Protein AF-A0A034VJ05-F1 (afdb_monomer)

Foldseek 3Di:
DWDWDDDPPDIDTDDDDDDDPPPDDCVVVDDDDDDPDDPDDDPVVVVVVVVCCVVPPVVCVLVVLQVFADDDEAEDEADAEEPQDDDDPVNVVVVVVVVVVQVVCSVVRHRYHYDHHHDDDDDSNVVVVVPDDDAPVFDVVDDNSGDDAQLFFDPSSVVSCVVVVNDNDFQADPVQAGDPPDPPQRHRHHCVPCVVVSVCVVCVVVDPDDDDDDDDFDADPPVRHGDTGGDDDFDKDQLLVLLVLLLVQLVQAAEPPPVCRVVLSVLLNCLSPPDRIDGFKDLDQPAAFDFWKAQPVPRDIDDDPVSVVLLVVVCVVVVHRCCLVPPQLPRSDDPVSCVVVVHDSVRMDGDSIHTDVLLVLLCVLPVVVPDLAAAAEDEDESVCSNGNQNSVSSVCCVPPVHHNYRYYYYDYADAAPVRHGDDVVVVRDDDPVVVCVVPNPVVSD

InterPro domains:
  IPR001412 Aminoacyl-tRNA synthetase, class I, conserved site [PS00178] (81-92)
  IPR002300 Aminoacyl-tRNA synthetase, class Ia [PF00133] (62-136)
  IPR002300 Aminoacyl-tRNA synthetase, class Ia [PF00133] (222-445)
  IPR014729 Rossmann-like alpha/beta/alpha sandwich fold [G3DSA:3.40.50.620] (42-149)
  IPR014729 Rossmann-like alpha/beta/alpha sandwich fold [G3DSA:3.40.50.620] (185-445)
  IPR050081 Isoleucine--tRNA ligase [PTHR42765] (133-445)

Radius of gyration: 41.48 Å; Cα contacts (8 Å, |Δi|>4): 485; chains: 1; bounding box: 76×152×69 Å

Organism: Bactrocera dorsalis (NCBI:txid27457)

pLDDT: mean 84.16, std 11.8, range [46.12, 97.25]

Structure (mmCIF, N/CA/C/O backbone):
data_AF-A0A034VJ05-F1
#
_entry.id   AF-A0A034VJ05-F1
#
loop_
_atom_site.group_PDB
_atom_site.id
_atom_site.type_symbol
_atom_site.label_atom_id
_atom_site.label_alt_id
_atom_site.label_comp_id
_atom_site.label_asym_id
_atom_site.label_entity_id
_atom_site.label_seq_id
_atom_site.pdbx_PDB_ins_code
_atom_site.Cartn_x
_atom_site.Cartn_y
_atom_site.Cartn_z
_atom_site.occupancy
_atom_site.B_iso_or_equiv
_atom_site.auth_seq_id
_atom_site.auth_comp_id
_atom_site.auth_asym_id
_atom_site.auth_atom_id
_atom_site.pdbx_PDB_model_num
ATOM 1 N N . MET A 1 1 ? -30.819 -97.601 -40.631 1.00 47.97 1 MET A N 1
ATOM 2 C CA . MET A 1 1 ? -30.811 -98.992 -41.124 1.00 47.97 1 MET A CA 1
ATOM 3 C C . MET A 1 1 ? -29.356 -99.403 -41.290 1.00 47.97 1 MET A C 1
ATOM 5 O O . MET A 1 1 ? -28.668 -98.783 -42.090 1.00 47.97 1 MET A O 1
ATOM 9 N N . LEU A 1 2 ? -28.873 -100.329 -40.457 1.00 51.78 2 LEU A N 1
ATOM 10 C CA . LEU A 1 2 ? -27.489 -100.817 -40.443 1.00 51.78 2 LEU A CA 1
ATOM 11 C C . LEU A 1 2 ? -27.396 -102.063 -41.328 1.00 51.78 2 LEU A C 1
ATOM 13 O O . LEU A 1 2 ? -28.124 -103.024 -41.093 1.00 51.78 2 LEU A O 1
ATOM 17 N N . LYS A 1 3 ? -26.526 -102.053 -42.343 1.00 53.31 3 LYS A N 1
ATOM 18 C CA . LYS A 1 3 ? -26.190 -103.274 -43.092 1.00 53.31 3 LYS A CA 1
ATOM 19 C C . LYS A 1 3 ? -25.112 -104.040 -42.334 1.00 53.31 3 LYS A C 1
ATOM 21 O O . LYS A 1 3 ? -24.099 -103.459 -41.959 1.00 53.31 3 LYS A O 1
ATOM 26 N N . VAL A 1 4 ? -25.370 -105.324 -42.124 1.00 53.97 4 VAL A N 1
ATOM 27 C CA . VAL A 1 4 ? -24.539 -106.293 -41.409 1.00 53.97 4 VAL A CA 1
ATOM 28 C C . VAL A 1 4 ? -24.005 -107.278 -42.436 1.00 53.97 4 VAL A C 1
ATOM 30 O O . VAL A 1 4 ? -24.796 -107.957 -43.084 1.00 53.97 4 VAL A O 1
ATOM 33 N N . ILE A 1 5 ? -22.686 -107.368 -42.584 1.00 59.12 5 ILE A N 1
ATOM 34 C CA . ILE A 1 5 ? -22.054 -108.465 -43.328 1.00 59.12 5 ILE A CA 1
ATOM 35 C C . ILE A 1 5 ? -21.324 -109.336 -42.313 1.00 59.12 5 ILE A C 1
ATOM 37 O O . ILE A 1 5 ? -20.492 -108.825 -41.561 1.00 59.12 5 ILE A O 1
ATOM 41 N N . VAL A 1 6 ? -21.681 -110.621 -42.283 1.00 56.09 6 VAL A N 1
ATOM 42 C CA . VAL A 1 6 ? -21.161 -111.637 -41.361 1.00 56.09 6 VAL A CA 1
ATOM 43 C C . VAL A 1 6 ? -20.381 -112.665 -42.163 1.00 56.09 6 VAL A C 1
ATOM 45 O O . VAL A 1 6 ? -20.951 -113.305 -43.037 1.00 56.09 6 VAL A O 1
ATOM 48 N N . ASN A 1 7 ? -19.109 -112.855 -41.830 1.00 51.44 7 ASN A N 1
ATOM 49 C CA . ASN A 1 7 ? -18.390 -114.105 -42.082 1.00 51.44 7 ASN A CA 1
ATOM 50 C C . ASN A 1 7 ? -17.787 -114.558 -40.747 1.00 51.44 7 ASN A C 1
ATOM 52 O O . ASN A 1 7 ? -17.506 -113.691 -39.920 1.00 51.44 7 ASN A O 1
ATOM 56 N N . ASN A 1 8 ? -17.616 -115.878 -40.561 1.00 57.62 8 ASN A N 1
ATOM 57 C CA . ASN A 1 8 ? -17.445 -116.663 -39.311 1.00 57.62 8 ASN A CA 1
ATOM 58 C C . ASN A 1 8 ? -16.490 -116.156 -38.201 1.00 57.62 8 ASN A C 1
ATOM 60 O O . ASN A 1 8 ? -16.304 -116.847 -37.205 1.00 57.62 8 ASN A O 1
ATOM 64 N N . THR A 1 9 ? -15.894 -114.976 -38.321 1.00 56.75 9 THR A N 1
ATOM 65 C CA . THR A 1 9 ? -15.058 -114.356 -37.293 1.00 56.75 9 THR A CA 1
ATOM 66 C C . THR A 1 9 ? -15.541 -112.966 -36.863 1.00 56.75 9 THR A C 1
ATOM 68 O O . THR A 1 9 ? -15.375 -112.665 -35.691 1.00 56.75 9 THR A O 1
ATOM 71 N N . TYR A 1 10 ? -16.189 -112.141 -37.708 1.00 49.69 10 TYR A N 1
ATOM 72 C CA . TYR A 1 10 ? -16.740 -110.832 -37.292 1.00 49.69 10 TYR A CA 1
ATOM 73 C C . TYR A 1 10 ? -17.861 -110.307 -38.203 1.00 49.69 10 TYR A C 1
ATOM 75 O O . TYR A 1 10 ? -17.919 -110.588 -39.401 1.00 49.69 10 TYR A O 1
ATOM 83 N N . VAL A 1 11 ? -18.701 -109.449 -37.618 1.00 57.75 11 VAL A N 1
ATOM 84 C CA . VAL A 1 11 ? -19.736 -108.655 -38.288 1.00 57.75 11 VAL A CA 1
ATOM 85 C C . VAL A 1 11 ? -19.340 -107.178 -38.310 1.00 57.75 11 VAL A C 1
ATOM 87 O O . VAL A 1 11 ? -19.032 -106.632 -37.252 1.00 57.75 11 VAL A O 1
ATOM 90 N N . ARG A 1 12 ? -19.396 -106.492 -39.464 1.00 60.03 12 ARG A N 1
ATOM 91 C CA . ARG A 1 12 ? -19.267 -105.015 -39.529 1.00 60.03 12 ARG A CA 1
ATOM 92 C C . ARG A 1 12 ? -20.561 -104.338 -39.974 1.00 60.03 12 ARG A C 1
ATOM 94 O O . ARG A 1 12 ? -21.287 -104.845 -40.825 1.00 60.03 12 ARG A O 1
ATOM 101 N N . GLN A 1 13 ? -20.808 -103.177 -39.374 1.00 58.81 13 GLN A N 1
ATOM 102 C CA . GLN A 1 13 ? -22.041 -102.403 -39.425 1.00 58.81 13 GLN A CA 1
ATOM 103 C C . GLN A 1 13 ? -21.722 -100.922 -39.718 1.00 58.81 13 GLN A C 1
ATOM 105 O O . GLN A 1 13 ? -20.845 -100.360 -39.070 1.00 58.81 13 GLN A O 1
ATOM 110 N N . PHE A 1 14 ? -22.428 -100.277 -40.659 1.00 60.56 14 PHE A N 1
ATOM 111 C CA . PHE A 1 14 ? -22.241 -98.850 -41.000 1.00 60.56 14 PHE A CA 1
ATOM 112 C C . PHE A 1 14 ? -23.561 -98.053 -40.981 1.00 60.56 14 PHE A C 1
ATOM 114 O O . PHE A 1 14 ? -24.631 -98.605 -41.247 1.00 60.56 14 PHE A O 1
ATOM 121 N N . SER A 1 15 ? -23.475 -96.745 -40.686 1.00 56.59 15 SER A N 1
ATOM 122 C CA . SER A 1 15 ? -24.598 -95.788 -40.625 1.00 56.59 15 SER A CA 1
ATOM 123 C C . SER A 1 15 ? -24.493 -94.721 -41.725 1.00 56.59 15 SER A C 1
ATOM 125 O O . SER A 1 15 ? -23.406 -94.227 -41.999 1.00 56.59 15 SER A O 1
ATOM 127 N N . ILE A 1 16 ? -25.628 -94.345 -42.326 1.00 60.22 16 ILE A N 1
ATOM 128 C CA . ILE A 1 16 ? -25.742 -93.403 -43.463 1.00 60.22 16 ILE A CA 1
ATOM 129 C C . ILE A 1 16 ? -26.239 -92.004 -43.041 1.00 60.22 16 ILE A C 1
ATOM 131 O O . ILE A 1 16 ? -26.632 -91.201 -43.882 1.00 60.22 16 ILE A O 1
ATOM 135 N N . LYS A 1 17 ? -26.283 -91.701 -41.735 1.00 60.19 17 LYS A N 1
ATOM 136 C CA . LYS A 1 17 ? -26.729 -90.391 -41.225 1.00 60.19 17 LYS A CA 1
ATOM 137 C C . LYS A 1 17 ? -25.546 -89.440 -41.002 1.00 60.19 17 LYS A C 1
ATOM 139 O O . LYS A 1 17 ? -24.528 -89.846 -40.449 1.00 60.19 17 LYS A O 1
ATOM 144 N N . GLN A 1 18 ? -25.715 -88.177 -41.405 1.00 58.56 18 GLN A N 1
ATOM 145 C CA . GLN A 1 18 ? -24.737 -87.092 -41.256 1.00 58.56 18 GLN A CA 1
ATOM 146 C C . GLN A 1 18 ? -24.452 -86.832 -39.767 1.00 58.56 18 GLN A C 1
ATOM 148 O O . GLN A 1 18 ? -25.379 -86.619 -38.984 1.00 58.56 18 GLN A O 1
ATOM 153 N N . ALA A 1 19 ? -23.177 -86.888 -39.374 1.00 60.16 19 ALA A N 1
ATOM 154 C CA . ALA A 1 19 ? -22.770 -86.708 -37.986 1.00 60.16 19 ALA A CA 1
ATOM 155 C C . ALA A 1 19 ? -23.006 -85.254 -37.555 1.00 60.16 19 ALA A C 1
ATOM 157 O O . ALA A 1 19 ? -22.426 -84.321 -38.112 1.00 60.16 19 ALA A O 1
ATOM 158 N N . THR A 1 20 ? -23.861 -85.066 -36.553 1.00 56.94 20 THR A N 1
ATOM 159 C CA . THR A 1 20 ? -23.994 -83.808 -35.813 1.00 56.94 20 THR A CA 1
ATOM 160 C C . THR A 1 20 ? -22.606 -83.350 -35.379 1.00 56.94 20 THR A C 1
ATOM 162 O O . THR A 1 20 ? -21.910 -84.135 -34.730 1.00 56.94 20 THR A O 1
ATOM 165 N N . LYS A 1 21 ? -22.194 -82.122 -35.756 1.00 57.34 21 LYS A N 1
ATOM 166 C CA . LYS A 1 21 ? -20.891 -81.554 -35.367 1.00 57.34 21 LYS A CA 1
ATOM 167 C C . LYS A 1 21 ? -20.716 -81.791 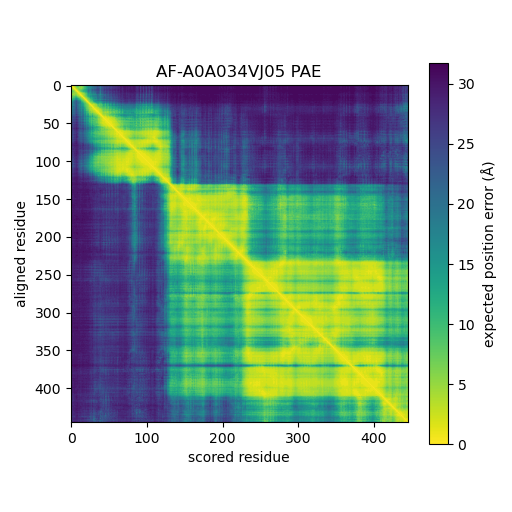-33.869 1.00 57.34 21 LYS A C 1
ATOM 169 O O . LYS A 1 21 ? -21.520 -81.257 -33.101 1.00 57.34 21 LYS A O 1
ATOM 174 N N . PRO A 1 22 ? -19.740 -82.618 -33.457 1.00 59.09 22 PRO A N 1
ATOM 175 C CA . PRO A 1 22 ? -19.535 -82.859 -32.047 1.00 59.09 22 PRO A CA 1
ATOM 176 C C . PRO A 1 22 ? -19.274 -81.499 -31.396 1.00 59.09 22 PRO A C 1
ATOM 178 O O . PRO A 1 22 ? -18.629 -80.645 -32.011 1.00 59.09 22 PRO A O 1
ATOM 181 N N . PRO A 1 23 ? -19.770 -81.262 -30.177 1.00 59.28 23 PRO A N 1
ATOM 182 C CA . PRO A 1 23 ? -19.627 -79.968 -29.510 1.00 59.28 23 PRO A CA 1
ATOM 183 C C . PRO A 1 23 ? -18.158 -79.561 -29.274 1.00 59.28 23 PRO A C 1
ATOM 185 O O . PRO A 1 23 ? -17.884 -78.447 -28.841 1.00 59.28 23 PRO A O 1
ATOM 188 N N . ILE A 1 24 ? -17.206 -80.453 -29.554 1.00 63.88 24 ILE A N 1
ATOM 189 C CA . ILE A 1 24 ? -15.826 -80.395 -29.096 1.00 63.88 24 ILE A CA 1
ATOM 190 C C . ILE A 1 24 ? -14.932 -79.827 -30.206 1.00 63.88 24 ILE A C 1
ATOM 192 O O . ILE A 1 24 ? -14.760 -80.437 -31.263 1.00 63.88 24 ILE A O 1
ATOM 196 N N . LYS A 1 25 ? -14.360 -78.642 -29.963 1.00 63.81 25 LYS A N 1
ATOM 197 C CA . LYS A 1 25 ? -13.399 -77.980 -30.855 1.00 63.81 25 LYS A CA 1
ATOM 198 C C . LYS A 1 25 ? -11.989 -78.540 -30.610 1.00 63.81 25 LYS A C 1
ATOM 200 O O . LYS A 1 25 ? -11.454 -78.424 -29.516 1.00 63.81 25 LYS A O 1
ATOM 205 N N . TYR A 1 26 ? -11.342 -79.084 -31.644 1.00 70.38 26 TYR A N 1
ATOM 206 C CA . TYR A 1 26 ? -9.967 -79.621 -31.563 1.00 70.38 26 TYR A CA 1
ATOM 207 C C . TYR A 1 26 ? -8.881 -78.557 -31.310 1.00 70.38 26 TYR A C 1
ATOM 209 O O . TYR A 1 26 ? -7.736 -78.897 -31.035 1.00 70.38 26 TYR A O 1
ATOM 217 N N . THR A 1 27 ? -9.217 -77.263 -31.352 1.00 66.81 27 THR A N 1
ATOM 218 C CA . THR A 1 27 ? -8.332 -76.190 -30.860 1.00 66.81 27 THR A CA 1
ATOM 219 C C . THR A 1 27 ? -7.912 -76.416 -29.411 1.00 66.81 27 THR A C 1
ATOM 221 O O . THR A 1 27 ? -6.809 -76.038 -29.029 1.00 66.81 27 THR A O 1
ATOM 224 N N . ASP A 1 28 ? -8.763 -77.086 -28.632 1.00 65.50 28 ASP A N 1
ATOM 225 C CA . ASP A 1 28 ? -8.543 -77.341 -27.211 1.00 65.50 28 ASP A CA 1
ATOM 226 C C . ASP A 1 28 ? -7.619 -78.548 -26.970 1.00 65.50 28 ASP A C 1
ATOM 228 O O . ASP A 1 28 ? -7.135 -78.736 -25.856 1.00 65.50 28 ASP A O 1
ATOM 232 N N . THR A 1 29 ? -7.323 -79.343 -28.009 1.00 73.75 29 THR A N 1
ATOM 233 C CA . THR A 1 29 ? -6.378 -80.471 -27.933 1.00 73.75 29 THR A CA 1
ATOM 234 C C . THR A 1 29 ? -4.950 -80.080 -28.325 1.00 73.75 29 THR A C 1
ATOM 236 O O . THR A 1 29 ? -4.055 -80.921 -28.275 1.00 73.75 29 THR A O 1
ATOM 239 N N . ILE A 1 30 ? -4.718 -78.825 -28.733 1.00 72.50 30 ILE A N 1
ATOM 240 C CA . ILE A 1 30 ? -3.404 -78.314 -29.147 1.00 72.50 30 ILE A CA 1
ATOM 241 C C . ILE A 1 30 ? -2.823 -77.458 -28.016 1.00 72.50 30 ILE A C 1
ATOM 243 O O . ILE A 1 30 ? -3.415 -76.460 -27.602 1.00 72.50 30 ILE A O 1
ATOM 247 N N . ASN A 1 31 ? -1.640 -77.826 -27.518 1.00 74.94 31 ASN A N 1
ATOM 248 C CA . ASN A 1 31 ? -0.995 -77.125 -26.407 1.00 74.94 31 ASN A CA 1
ATOM 249 C C . ASN A 1 31 ? -0.220 -75.885 -26.890 1.00 74.94 31 ASN A C 1
ATOM 251 O O . ASN A 1 31 ? 1.001 -75.909 -27.036 1.00 74.94 31 ASN A O 1
ATOM 255 N N . LEU A 1 32 ? -0.946 -74.808 -27.195 1.00 78.19 32 LEU A N 1
ATOM 256 C CA . LEU A 1 32 ? -0.351 -73.531 -27.598 1.00 78.19 32 LEU A CA 1
ATOM 257 C C . LEU A 1 32 ? 0.337 -72.837 -26.407 1.00 78.19 32 LEU A C 1
ATOM 259 O O . LEU A 1 32 ? -0.197 -72.894 -25.296 1.00 78.19 32 LEU A O 1
ATOM 263 N N . PRO A 1 33 ? 1.462 -72.120 -26.613 1.00 77.31 33 PRO A N 1
ATOM 264 C CA . PRO A 1 33 ? 2.069 -71.309 -25.565 1.00 77.31 33 PRO A CA 1
ATOM 265 C C . PRO A 1 33 ? 1.073 -70.264 -25.053 1.00 77.31 33 PRO A C 1
ATOM 267 O O . PRO A 1 33 ? 0.688 -69.337 -25.766 1.00 77.31 33 PRO A O 1
ATOM 270 N N . LYS A 1 34 ? 0.638 -70.425 -23.804 1.00 76.50 34 LYS A N 1
ATOM 271 C CA . LYS A 1 34 ? -0.230 -69.473 -23.110 1.00 76.50 34 LYS A CA 1
ATOM 272 C C . LYS A 1 34 ? 0.630 -68.694 -22.133 1.00 76.50 34 LYS A C 1
ATOM 274 O O . LYS A 1 34 ? 1.135 -69.258 -21.168 1.00 76.50 34 LYS A O 1
ATOM 279 N N . THR A 1 35 ? 0.786 -67.398 -22.369 1.00 80.81 35 THR A N 1
ATOM 280 C CA . THR A 1 35 ? 1.446 -66.503 -21.420 1.00 80.81 35 THR A CA 1
ATOM 281 C C . THR A 1 35 ? 0.571 -65.295 -21.139 1.00 80.81 35 THR A C 1
ATOM 283 O O . THR A 1 35 ? -0.120 -64.790 -22.022 1.00 80.81 35 THR A O 1
ATOM 286 N N . LYS A 1 36 ? 0.601 -64.837 -19.886 1.00 76.88 36 LYS A N 1
ATOM 287 C CA . LYS A 1 36 ? 0.049 -63.535 -19.491 1.00 76.88 36 LYS A CA 1
ATOM 288 C C . LYS A 1 36 ? 1.034 -62.393 -19.786 1.00 76.88 36 LYS A C 1
ATOM 290 O O . LYS A 1 36 ? 0.704 -61.236 -19.549 1.00 76.88 36 LYS A O 1
ATOM 295 N N . PHE A 1 37 ? 2.237 -62.715 -20.273 1.00 70.81 37 PHE A N 1
ATOM 296 C CA . PHE A 1 37 ? 3.281 -61.750 -20.589 1.00 70.81 37 PHE A CA 1
ATOM 297 C C . PHE A 1 37 ? 2.895 -60.930 -21.833 1.00 70.81 37 PHE A C 1
ATOM 299 O O . PHE A 1 37 ? 2.664 -61.510 -22.897 1.00 70.81 37 PHE A O 1
ATOM 306 N N . PRO A 1 38 ? 2.790 -59.596 -21.725 1.00 67.62 38 PRO A N 1
ATOM 307 C CA . PRO A 1 38 ? 2.373 -58.758 -22.840 1.00 67.62 38 PRO A CA 1
ATOM 308 C C . PRO A 1 38 ? 3.481 -58.654 -23.897 1.00 67.62 38 PRO A C 1
ATOM 310 O O . PRO A 1 38 ? 4.642 -58.431 -23.571 1.00 67.62 38 PRO A O 1
ATOM 313 N N . ASN A 1 39 ? 3.116 -58.728 -25.182 1.00 65.38 39 ASN A N 1
ATOM 314 C CA . ASN A 1 39 ? 4.079 -58.599 -26.286 1.00 65.38 39 ASN A CA 1
ATOM 315 C C . ASN A 1 39 ? 4.701 -57.191 -26.406 1.00 65.38 39 ASN A C 1
ATOM 317 O O . ASN A 1 39 ? 5.787 -57.055 -26.964 1.00 65.38 39 ASN A O 1
ATOM 321 N N . ARG A 1 40 ? 4.025 -56.137 -25.917 1.00 53.75 40 ARG A N 1
ATOM 322 C CA . ARG A 1 40 ? 4.543 -54.760 -25.809 1.00 53.75 40 ARG A CA 1
ATOM 323 C C . ARG A 1 40 ? 3.908 -54.050 -24.615 1.00 53.75 40 ARG A C 1
ATOM 325 O O . ARG A 1 40 ? 2.714 -54.207 -24.367 1.00 53.75 40 ARG A O 1
ATOM 332 N N . LEU A 1 41 ? 4.690 -53.221 -23.933 1.00 64.25 41 LEU A N 1
ATOM 333 C CA . LEU A 1 41 ? 4.211 -52.280 -22.919 1.00 64.25 41 LEU A CA 1
ATOM 334 C C . LEU A 1 41 ? 4.318 -50.858 -23.476 1.00 64.25 41 LEU A C 1
ATOM 336 O O . LEU A 1 41 ? 5.321 -50.510 -24.096 1.00 64.25 41 LEU A O 1
ATOM 340 N N . ASN A 1 42 ? 3.278 -50.047 -23.283 1.00 66.94 42 ASN A N 1
ATOM 341 C CA . ASN A 1 42 ? 3.329 -48.623 -23.612 1.00 66.94 42 ASN A CA 1
ATOM 342 C C . ASN A 1 42 ? 4.047 -47.846 -22.488 1.00 66.94 42 ASN A C 1
ATOM 344 O O . ASN A 1 42 ? 4.136 -48.332 -21.361 1.00 66.94 42 ASN A O 1
ATOM 348 N N . ALA A 1 43 ? 4.577 -46.658 -22.798 1.00 58.38 43 ALA A N 1
ATOM 349 C CA . ALA A 1 43 ? 5.441 -45.902 -21.882 1.00 58.38 43 ALA A CA 1
ATOM 350 C C . ALA A 1 43 ? 4.784 -45.628 -20.517 1.00 58.38 43 ALA A C 1
ATOM 352 O O . ALA A 1 43 ? 5.419 -45.789 -19.481 1.00 58.38 43 ALA A O 1
ATOM 353 N N . VAL A 1 44 ? 3.488 -45.307 -20.516 1.00 66.88 44 VAL A N 1
ATOM 354 C CA . VAL A 1 44 ? 2.720 -45.013 -19.297 1.00 66.88 44 VAL A CA 1
ATOM 355 C C . VAL A 1 44 ? 2.576 -46.252 -18.408 1.00 66.88 44 VAL A C 1
ATOM 357 O O . VAL A 1 44 ? 2.911 -46.197 -17.229 1.00 66.88 44 VAL A O 1
ATOM 360 N N . LYS A 1 45 ? 2.164 -47.400 -18.967 1.00 69.38 45 LYS A N 1
ATOM 361 C CA . LYS A 1 45 ? 2.043 -48.653 -18.196 1.00 69.38 45 LYS A CA 1
ATOM 362 C C . LYS A 1 45 ? 3.394 -49.191 -17.738 1.00 69.38 45 LYS A C 1
ATOM 364 O O . LYS A 1 45 ? 3.461 -49.893 -16.735 1.00 69.38 45 LYS A O 1
ATOM 369 N N . ARG A 1 46 ? 4.469 -48.895 -18.474 1.00 63.25 46 ARG A N 1
ATOM 370 C CA . ARG A 1 46 ? 5.831 -49.246 -18.068 1.00 63.25 46 ARG A CA 1
ATOM 371 C C . ARG A 1 46 ? 6.257 -48.458 -16.831 1.00 63.25 46 ARG A C 1
ATOM 373 O O . ARG A 1 46 ? 6.727 -49.079 -15.890 1.00 63.25 46 ARG A O 1
ATOM 380 N N . LEU A 1 47 ? 6.042 -47.142 -16.815 1.00 62.69 47 LEU A N 1
ATOM 381 C CA . LEU A 1 47 ? 6.341 -46.297 -15.654 1.00 62.69 47 LEU A CA 1
ATOM 382 C C . LEU A 1 47 ? 5.523 -46.711 -14.425 1.00 62.69 47 LEU A C 1
ATOM 384 O O . LEU A 1 47 ? 6.053 -46.778 -13.322 1.00 62.69 47 LEU A O 1
ATOM 388 N N . GLU A 1 48 ? 4.248 -47.050 -14.622 1.00 74.44 48 GLU A N 1
ATOM 389 C CA . GLU A 1 48 ? 3.380 -47.552 -13.553 1.00 74.44 48 GLU A CA 1
ATOM 390 C C . GLU A 1 48 ? 3.877 -48.895 -12.989 1.00 74.44 48 GLU A C 1
ATOM 392 O O . GLU A 1 48 ? 3.953 -49.073 -11.774 1.00 74.44 48 GLU A O 1
ATOM 397 N N . LEU A 1 49 ? 4.282 -49.826 -13.860 1.00 71.19 49 LEU A N 1
ATOM 398 C CA . LEU A 1 49 ? 4.867 -51.103 -13.450 1.00 71.19 49 LEU A CA 1
ATOM 399 C C . LEU A 1 49 ? 6.208 -50.916 -12.729 1.00 71.19 49 LEU A C 1
ATOM 401 O O . LEU A 1 49 ? 6.435 -51.550 -11.704 1.00 71.19 49 LEU A O 1
ATOM 405 N N . GLU A 1 50 ? 7.090 -50.064 -13.254 1.00 66.56 50 GLU A N 1
ATOM 406 C CA . GLU A 1 50 ? 8.387 -49.758 -12.643 1.00 66.56 50 GLU A CA 1
ATOM 407 C C . GLU A 1 50 ? 8.199 -49.152 -11.251 1.00 66.56 50 GLU A C 1
ATOM 409 O O . GLU A 1 50 ? 8.837 -49.613 -10.306 1.00 66.56 50 GLU A O 1
ATOM 414 N N . ARG A 1 51 ? 7.254 -48.217 -11.090 1.00 72.88 51 ARG A N 1
ATOM 415 C CA . ARG A 1 51 ? 6.899 -47.665 -9.778 1.00 72.88 51 ARG A CA 1
ATOM 416 C C . ARG A 1 51 ? 6.419 -48.753 -8.818 1.00 72.88 51 ARG A C 1
ATOM 418 O O . ARG A 1 51 ? 6.942 -48.857 -7.714 1.00 72.88 51 ARG A O 1
ATOM 425 N N . ASN A 1 52 ? 5.503 -49.617 -9.259 1.00 77.25 52 ASN A N 1
ATOM 426 C CA . ASN A 1 52 ? 4.990 -50.711 -8.430 1.00 77.25 52 ASN A CA 1
ATOM 427 C C . ASN A 1 52 ? 6.089 -51.714 -8.027 1.00 77.25 52 ASN A C 1
ATOM 429 O O . ASN A 1 52 ? 6.074 -52.231 -6.913 1.00 77.25 52 ASN A O 1
ATOM 433 N N . LEU A 1 53 ? 7.053 -51.998 -8.911 1.00 73.44 53 LEU A N 1
ATOM 434 C CA . LEU A 1 53 ? 8.191 -52.872 -8.604 1.00 73.44 53 LEU A CA 1
ATOM 435 C C . LEU A 1 53 ? 9.157 -52.223 -7.609 1.00 73.44 53 LEU A C 1
ATOM 437 O O . LEU A 1 53 ? 9.648 -52.901 -6.707 1.00 73.44 53 LEU A O 1
ATOM 441 N N . VAL A 1 54 ? 9.415 -50.922 -7.756 1.00 68.12 54 VAL A N 1
ATOM 442 C CA . VAL A 1 54 ? 10.260 -50.156 -6.833 1.00 68.12 54 VAL A C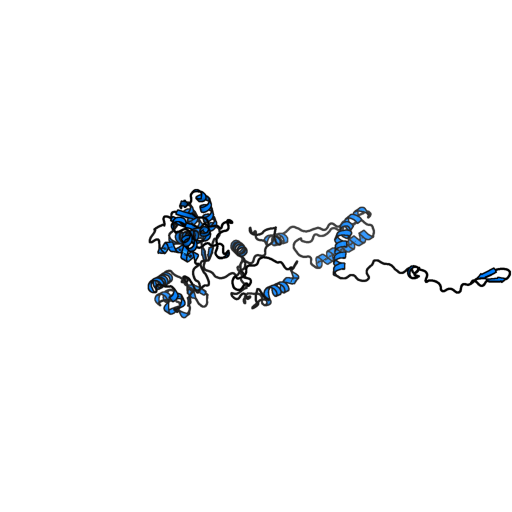A 1
ATOM 443 C C . VAL A 1 54 ? 9.633 -50.096 -5.444 1.00 68.12 54 VAL A C 1
ATOM 445 O O . VAL A 1 54 ? 10.293 -50.437 -4.465 1.00 68.12 54 VAL A O 1
ATOM 448 N N . GLU A 1 55 ? 8.358 -49.724 -5.366 1.00 75.44 55 GLU A N 1
ATOM 449 C CA . GLU A 1 55 ? 7.646 -49.529 -4.101 1.00 75.44 55 GLU A CA 1
ATOM 450 C C . GLU A 1 55 ? 7.284 -50.851 -3.413 1.00 75.44 55 GLU A C 1
ATOM 452 O O . GLU A 1 55 ? 7.295 -50.913 -2.185 1.00 75.44 55 GLU A O 1
ATOM 457 N N . GLY A 1 56 ? 6.988 -51.907 -4.178 1.00 72.50 56 GLY A N 1
ATOM 458 C CA . GLY A 1 56 ? 6.478 -53.169 -3.635 1.00 72.50 56 GLY A CA 1
ATOM 459 C C . GLY A 1 56 ? 7.482 -54.321 -3.544 1.00 72.50 56 GLY A C 1
ATOM 460 O O . GLY A 1 56 ? 7.323 -55.177 -2.685 1.00 72.50 56 GLY A O 1
ATOM 461 N N . VAL A 1 57 ? 8.487 -54.393 -4.425 1.00 72.94 57 VAL A N 1
ATOM 462 C CA . VAL A 1 57 ? 9.418 -55.543 -4.483 1.00 72.94 57 VAL A CA 1
ATOM 463 C C . VAL A 1 57 ? 10.830 -55.131 -4.083 1.00 72.94 57 VAL A C 1
ATOM 465 O O . VAL A 1 57 ? 11.470 -55.793 -3.267 1.00 72.94 57 VAL A O 1
ATOM 468 N N . PHE A 1 58 ? 11.345 -54.042 -4.656 1.00 72.00 58 PHE A N 1
ATOM 469 C CA . PHE A 1 58 ? 12.720 -53.611 -4.396 1.00 72.00 58 PHE A CA 1
ATOM 470 C C . PHE A 1 58 ? 12.894 -52.937 -3.036 1.00 72.00 58 PHE A C 1
ATOM 472 O O . PHE A 1 58 ? 13.978 -53.042 -2.462 1.00 72.00 58 PHE A O 1
ATOM 479 N N . SER A 1 59 ? 11.841 -52.313 -2.507 1.00 70.88 59 SER A N 1
ATOM 480 C CA . SER A 1 59 ? 11.807 -51.738 -1.159 1.00 70.88 59 SER A CA 1
ATOM 481 C C . SER A 1 59 ? 12.137 -52.770 -0.073 1.00 70.88 59 SER A C 1
ATOM 483 O O . SER A 1 59 ? 12.907 -52.478 0.839 1.00 70.88 59 SER A O 1
ATOM 485 N N . GLU A 1 60 ? 11.635 -54.000 -0.209 1.00 82.19 60 GLU A N 1
ATOM 486 C CA . GLU A 1 60 ? 11.847 -55.083 0.761 1.00 82.19 60 GLU A CA 1
ATOM 487 C C . GLU A 1 60 ? 13.060 -55.971 0.434 1.00 82.19 60 GLU A C 1
ATOM 489 O O . GLU A 1 60 ? 13.556 -56.695 1.300 1.00 82.19 60 GLU A O 1
ATOM 494 N N . ALA A 1 61 ? 13.588 -55.909 -0.795 1.00 83.25 61 ALA A N 1
ATOM 495 C CA . ALA A 1 61 ? 14.645 -56.806 -1.272 1.00 83.25 61 ALA A CA 1
ATOM 496 C C . ALA A 1 61 ? 15.935 -56.743 -0.432 1.00 83.25 61 ALA A C 1
ATOM 498 O O . ALA A 1 61 ? 16.596 -57.765 -0.218 1.00 83.25 61 ALA A O 1
ATOM 499 N N . TYR A 1 62 ? 16.289 -55.556 0.068 1.00 85.69 62 TYR A N 1
ATOM 500 C CA . TYR A 1 62 ? 17.478 -55.373 0.903 1.00 85.69 62 TYR A CA 1
ATOM 501 C C . TYR A 1 62 ? 17.334 -56.032 2.286 1.00 85.69 62 TYR A C 1
ATOM 503 O O . TYR A 1 62 ? 18.283 -56.637 2.789 1.00 85.69 62 TYR A O 1
ATOM 511 N N . SER A 1 63 ? 16.142 -55.978 2.883 1.00 87.25 63 SER A N 1
ATOM 512 C CA . SER A 1 63 ? 15.840 -56.672 4.141 1.00 87.25 63 SER A CA 1
ATOM 513 C C . SER A 1 63 ? 15.675 -58.177 3.927 1.00 87.25 63 SER A C 1
ATOM 515 O O . SER A 1 63 ? 16.159 -58.975 4.730 1.00 87.25 63 SER A O 1
ATOM 517 N N . TYR A 1 64 ? 15.062 -58.579 2.810 1.00 88.50 64 TYR A N 1
ATOM 518 C CA . TYR A 1 64 ? 14.883 -59.981 2.441 1.00 88.50 64 TYR A CA 1
ATOM 519 C C . TYR A 1 64 ? 16.224 -60.719 2.335 1.00 88.50 64 TYR A C 1
ATOM 521 O O . TYR A 1 64 ? 16.389 -61.772 2.957 1.00 88.50 64 TYR A O 1
ATOM 529 N N . GLN A 1 65 ? 17.210 -60.159 1.616 1.00 91.81 65 GLN A N 1
ATOM 530 C CA . GLN A 1 65 ? 18.526 -60.804 1.499 1.00 91.81 65 GLN A CA 1
ATOM 531 C C . GLN A 1 65 ? 19.228 -60.949 2.854 1.00 91.81 65 GLN A C 1
ATOM 533 O O . GLN A 1 65 ? 19.888 -61.955 3.089 1.00 91.81 65 GLN A O 1
ATOM 538 N N . GLN A 1 66 ? 19.037 -60.000 3.777 1.00 87.12 66 GLN A N 1
ATOM 539 C CA . GLN A 1 66 ? 19.663 -60.045 5.100 1.00 87.12 66 GLN A CA 1
ATOM 540 C C . GLN A 1 66 ? 19.193 -61.257 5.922 1.00 87.12 66 GLN A C 1
ATOM 542 O O . GLN A 1 66 ? 19.967 -61.805 6.709 1.00 87.12 66 GLN A O 1
ATOM 547 N N . GLN A 1 67 ? 17.942 -61.682 5.725 1.00 90.06 67 GLN A N 1
ATOM 548 C CA . GLN A 1 67 ? 17.329 -62.813 6.427 1.00 90.06 67 GLN A CA 1
ATOM 549 C C . GLN A 1 67 ? 17.607 -64.165 5.753 1.00 90.06 67 GLN A C 1
ATOM 551 O O . GLN A 1 67 ? 17.646 -65.182 6.441 1.00 90.06 67 GLN A O 1
ATOM 556 N N . HIS A 1 68 ? 17.804 -64.183 4.430 1.00 90.94 68 HIS A N 1
ATOM 557 C CA . HIS A 1 68 ? 17.839 -65.422 3.640 1.00 90.94 68 HIS A CA 1
ATOM 558 C C . HIS A 1 68 ? 19.228 -65.808 3.113 1.00 90.94 68 HIS A C 1
ATOM 560 O O . HIS A 1 68 ? 19.437 -66.972 2.775 1.00 90.94 68 HIS A O 1
ATOM 566 N N . ASN A 1 69 ? 20.181 -64.875 3.051 1.00 93.50 69 ASN A N 1
ATOM 567 C CA . ASN A 1 69 ? 21.543 -65.158 2.594 1.00 93.50 69 ASN A CA 1
ATOM 568 C C . ASN A 1 69 ? 22.466 -65.580 3.749 1.00 93.50 69 ASN A C 1
ATOM 570 O O . ASN A 1 69 ? 22.119 -65.462 4.925 1.00 93.50 69 ASN A O 1
ATOM 574 N N . HIS A 1 70 ? 23.668 -66.057 3.421 1.00 92.56 70 HIS A N 1
ATOM 575 C CA . HIS A 1 70 ? 24.629 -66.596 4.385 1.00 92.56 70 HIS A CA 1
ATOM 576 C C . HIS A 1 70 ? 25.763 -65.621 4.728 1.00 92.56 70 HIS A C 1
ATOM 578 O O . HIS A 1 70 ? 26.125 -64.738 3.945 1.00 92.56 70 HIS A O 1
ATOM 584 N N . ASP A 1 71 ? 26.328 -65.813 5.919 1.00 91.00 71 ASP A N 1
ATOM 585 C CA . ASP A 1 71 ? 27.531 -65.137 6.402 1.00 91.00 71 ASP A CA 1
ATOM 586 C C . ASP A 1 71 ? 28.819 -65.804 5.863 1.00 91.00 71 ASP A C 1
ATOM 588 O O . ASP A 1 71 ? 28.785 -66.983 5.502 1.00 91.00 71 ASP A O 1
ATOM 592 N N . PRO A 1 72 ? 29.964 -65.090 5.820 1.00 90.06 72 PRO A N 1
ATOM 593 C CA . PRO A 1 72 ? 30.165 -63.712 6.280 1.00 90.06 72 PRO A CA 1
ATOM 594 C C . PRO A 1 72 ? 29.604 -62.667 5.309 1.00 90.06 72 PRO A C 1
ATOM 596 O O . PRO A 1 72 ? 29.707 -62.812 4.088 1.00 90.06 72 PRO A O 1
ATOM 599 N N . ALA A 1 73 ? 29.046 -61.585 5.854 1.00 91.94 73 ALA A N 1
ATOM 600 C CA . ALA A 1 73 ? 28.531 -60.479 5.057 1.00 91.94 73 ALA A CA 1
ATOM 601 C C . ALA A 1 73 ? 29.641 -59.721 4.305 1.00 91.94 73 ALA A C 1
ATOM 603 O O . ALA A 1 73 ? 30.697 -59.409 4.857 1.00 91.94 73 ALA A O 1
ATOM 604 N N . PHE A 1 74 ? 29.372 -59.368 3.049 1.00 94.31 74 PHE A N 1
ATOM 605 C CA . PHE A 1 74 ? 30.170 -58.417 2.282 1.00 94.31 74 PHE A CA 1
ATOM 606 C C . PHE A 1 74 ? 29.760 -56.987 2.656 1.00 94.31 74 PHE A C 1
ATOM 608 O O . PHE A 1 74 ? 28.598 -56.612 2.499 1.00 94.31 74 PHE A O 1
ATOM 615 N N . VAL A 1 75 ? 30.701 -56.182 3.151 1.00 93.25 75 VAL A N 1
ATOM 616 C CA . VAL A 1 75 ? 30.439 -54.808 3.603 1.00 93.25 75 VAL A CA 1
ATOM 617 C C . VAL A 1 75 ? 30.997 -53.817 2.586 1.00 93.25 75 VAL A C 1
ATOM 619 O O . VAL A 1 75 ? 32.208 -53.766 2.373 1.00 93.25 75 VAL A O 1
ATOM 622 N N . LEU A 1 76 ? 30.125 -53.004 1.988 1.00 91.19 76 LEU A N 1
ATOM 623 C CA . LEU A 1 76 ? 30.518 -51.883 1.135 1.00 91.19 76 LEU A CA 1
ATOM 624 C C . LEU A 1 76 ? 30.219 -50.583 1.881 1.00 91.19 76 LEU A C 1
ATOM 626 O O . LEU A 1 76 ? 29.060 -50.203 2.042 1.00 91.19 76 LEU A O 1
ATOM 630 N N . HIS A 1 77 ? 31.271 -49.898 2.329 1.00 88.50 77 HIS A N 1
ATOM 631 C CA . HIS A 1 77 ? 31.130 -48.603 2.986 1.00 88.50 77 HIS A CA 1
ATOM 632 C C . HIS A 1 77 ? 30.951 -47.488 1.949 1.00 88.50 77 HIS A C 1
ATOM 634 O O . HIS A 1 77 ? 31.765 -47.324 1.036 1.00 88.50 77 HIS A O 1
ATOM 640 N N . ASP A 1 78 ? 29.855 -46.744 2.060 1.00 88.62 78 ASP A N 1
ATOM 641 C CA . ASP A 1 78 ? 29.511 -45.684 1.124 1.00 88.62 78 ASP A CA 1
ATOM 642 C C . ASP A 1 78 ? 30.171 -44.363 1.530 1.00 88.62 78 ASP A C 1
ATOM 644 O O . ASP A 1 78 ? 29.915 -43.846 2.611 1.00 88.62 78 ASP A O 1
ATOM 648 N N . GLY A 1 79 ? 30.987 -43.790 0.642 1.00 83.00 79 GLY A N 1
ATOM 649 C CA . GLY A 1 79 ? 31.402 -42.393 0.777 1.00 83.00 79 GLY A CA 1
ATOM 650 C C . GLY A 1 79 ? 30.175 -41.473 0.680 1.00 83.00 79 GLY A C 1
ATOM 651 O O . GLY A 1 79 ? 29.508 -41.523 -0.361 1.00 83.00 79 GLY A O 1
ATOM 652 N N . PRO A 1 80 ? 29.862 -40.679 1.720 1.00 83.50 80 PRO A N 1
ATOM 653 C CA . PRO A 1 80 ? 28.652 -39.867 1.756 1.00 83.50 80 PRO A CA 1
ATOM 654 C C . PRO A 1 80 ? 28.759 -38.685 0.774 1.00 83.50 80 PRO A C 1
ATOM 656 O O . PRO A 1 80 ? 29.712 -37.913 0.867 1.00 83.50 80 PRO A O 1
ATOM 659 N N . PRO A 1 81 ? 27.828 -38.513 -0.184 1.00 79.81 81 PRO A N 1
ATOM 660 C CA . PRO A 1 81 ? 27.759 -37.297 -0.988 1.00 79.81 81 PRO A CA 1
ATOM 661 C C . PRO A 1 81 ? 27.291 -36.100 -0.148 1.00 79.81 81 PRO A C 1
ATOM 663 O O . PRO A 1 81 ? 26.539 -36.264 0.816 1.00 79.81 81 PRO A O 1
ATOM 666 N N . TYR A 1 82 ? 27.686 -34.891 -0.556 1.00 74.88 82 TYR A N 1
ATOM 667 C CA . TYR A 1 82 ? 27.170 -33.652 0.028 1.00 74.88 82 TYR A CA 1
ATOM 668 C C . TYR A 1 82 ? 25.663 -33.512 -0.209 1.00 74.88 82 TYR A C 1
ATOM 670 O O . TYR A 1 82 ? 25.177 -33.665 -1.331 1.00 74.88 82 TYR A O 1
ATOM 678 N N . ALA A 1 83 ? 24.926 -33.152 0.841 1.00 76.56 83 ALA A N 1
ATOM 679 C CA . ALA A 1 83 ? 23.481 -32.930 0.798 1.00 76.56 83 ALA A CA 1
ATOM 680 C C . ALA A 1 83 ? 23.113 -31.510 0.312 1.00 76.56 83 ALA A C 1
ATOM 682 O O . ALA A 1 83 ? 22.290 -30.830 0.922 1.00 76.56 83 ALA A O 1
ATOM 683 N N . ASN A 1 84 ? 23.753 -31.013 -0.753 1.00 69.44 84 ASN A N 1
ATOM 684 C CA . ASN A 1 84 ? 23.660 -29.602 -1.149 1.00 69.44 84 ASN A CA 1
ATOM 685 C C . ASN A 1 84 ? 23.320 -29.351 -2.630 1.00 69.44 84 ASN A C 1
ATOM 687 O O . ASN A 1 84 ? 23.424 -28.207 -3.071 1.00 69.44 84 ASN A O 1
ATOM 691 N N . GLY A 1 85 ? 22.876 -30.333 -3.415 1.00 67.44 85 GLY A N 1
ATOM 692 C CA . GLY A 1 85 ? 22.551 -30.117 -4.832 1.00 67.44 85 GLY A CA 1
ATOM 693 C C . GLY A 1 85 ? 21.988 -31.340 -5.545 1.00 67.44 85 GLY A C 1
ATOM 694 O O . GLY A 1 85 ? 21.917 -32.424 -4.968 1.00 67.44 85 GLY A O 1
ATOM 695 N N . ASP A 1 86 ? 21.591 -31.141 -6.802 1.00 67.50 86 ASP A N 1
ATOM 696 C CA . ASP A 1 86 ? 21.076 -32.214 -7.647 1.00 67.50 86 ASP A CA 1
ATOM 697 C C . ASP A 1 86 ? 22.166 -33.224 -8.012 1.00 67.50 86 ASP A C 1
ATOM 699 O O . ASP A 1 86 ? 23.360 -32.918 -8.120 1.00 67.50 86 ASP A O 1
ATOM 703 N N . LEU A 1 87 ? 21.745 -34.471 -8.216 1.00 66.88 87 LEU A N 1
ATOM 704 C CA . LEU A 1 87 ? 22.655 -35.534 -8.608 1.00 66.88 87 LEU A CA 1
ATOM 705 C C . LEU A 1 87 ? 23.128 -35.316 -10.051 1.00 66.88 87 LEU A C 1
ATOM 707 O O . LEU A 1 87 ? 22.322 -35.219 -10.968 1.00 66.88 87 LEU A O 1
ATOM 711 N N . HIS A 1 88 ? 24.441 -35.321 -10.276 1.00 68.81 88 HIS A N 1
ATOM 712 C CA . HIS A 1 88 ? 25.019 -35.325 -11.618 1.00 68.81 88 HIS A CA 1
ATOM 713 C C . HIS A 1 88 ? 25.486 -36.732 -12.025 1.00 68.81 88 HIS A C 1
ATOM 715 O O . HIS A 1 88 ? 25.547 -37.659 -11.212 1.00 68.81 88 HIS A O 1
ATOM 721 N N . MET A 1 89 ? 25.887 -36.896 -13.291 1.00 60.81 89 MET A N 1
ATOM 722 C CA . MET A 1 89 ? 26.319 -38.189 -13.850 1.00 60.81 89 MET A CA 1
ATOM 723 C C . MET A 1 89 ? 27.449 -38.876 -13.066 1.00 60.81 89 MET A C 1
ATOM 725 O O . MET A 1 89 ? 27.530 -40.102 -13.057 1.00 60.81 89 MET A O 1
ATOM 729 N N . GLY A 1 90 ? 28.286 -38.113 -12.360 1.00 62.53 90 GLY A N 1
ATOM 730 C CA . GLY A 1 90 ? 29.320 -38.662 -11.479 1.00 62.53 90 GLY A CA 1
ATOM 731 C C . GLY A 1 90 ? 28.734 -39.453 -10.304 1.00 62.53 90 GLY A C 1
ATOM 732 O O . GLY A 1 90 ? 29.193 -40.561 -10.024 1.00 62.53 90 GLY A O 1
ATOM 733 N N . HIS A 1 91 ? 27.669 -38.943 -9.675 1.00 73.62 91 HIS A N 1
ATOM 734 C CA . HIS A 1 91 ? 26.936 -39.661 -8.628 1.00 73.62 91 HIS A CA 1
ATOM 735 C C . HIS A 1 91 ? 26.272 -40.927 -9.177 1.00 73.62 91 HIS A C 1
ATOM 737 O O . HIS A 1 91 ? 26.363 -41.984 -8.552 1.00 73.62 91 HIS A O 1
ATOM 743 N N . ALA A 1 92 ? 25.658 -40.841 -10.362 1.00 62.69 92 ALA A N 1
ATOM 744 C CA . ALA A 1 92 ? 25.001 -41.979 -11.001 1.00 62.69 92 ALA A CA 1
ATOM 745 C C . ALA A 1 92 ? 25.991 -43.122 -11.275 1.00 62.69 92 ALA A C 1
ATOM 747 O O . ALA A 1 92 ? 25.769 -44.245 -10.825 1.00 62.69 92 ALA A O 1
ATOM 748 N N . VAL A 1 93 ? 27.120 -42.834 -11.931 1.00 70.19 93 VAL A N 1
ATOM 749 C CA . VAL A 1 93 ? 28.163 -43.838 -12.208 1.00 70.19 93 VAL A CA 1
ATOM 750 C C . VAL A 1 93 ? 28.679 -44.463 -10.909 1.00 70.19 93 VAL A C 1
ATOM 752 O O . VAL A 1 93 ? 28.777 -45.686 -10.809 1.00 70.19 93 VAL A O 1
ATOM 755 N N . ASN A 1 94 ? 28.946 -43.647 -9.884 1.00 77.94 94 ASN A N 1
ATOM 756 C CA . ASN A 1 94 ? 29.427 -44.131 -8.591 1.00 77.94 94 ASN A CA 1
ATOM 757 C C . ASN A 1 94 ? 28.432 -45.091 -7.912 1.00 77.94 94 ASN A C 1
ATOM 759 O O . ASN A 1 94 ? 28.829 -46.166 -7.457 1.00 77.94 94 ASN A O 1
ATOM 763 N N . LYS A 1 95 ? 27.142 -44.732 -7.866 1.00 81.94 95 LYS A N 1
ATOM 764 C CA . LYS A 1 95 ? 26.100 -45.544 -7.217 1.00 81.94 95 LYS A CA 1
ATOM 765 C C . LYS A 1 95 ? 25.766 -46.809 -8.005 1.00 81.94 95 LYS A C 1
ATOM 767 O O . LYS A 1 95 ? 25.604 -47.859 -7.391 1.00 81.94 95 LYS A O 1
ATOM 772 N N . ILE A 1 96 ? 25.747 -46.744 -9.337 1.00 79.81 96 ILE A N 1
ATOM 773 C CA . ILE A 1 96 ? 25.508 -47.912 -10.199 1.00 79.81 96 ILE A CA 1
ATOM 774 C C . ILE A 1 96 ? 26.614 -48.958 -10.020 1.00 79.81 96 ILE A C 1
ATOM 776 O O . ILE A 1 96 ? 26.319 -50.138 -9.855 1.00 79.81 96 ILE A O 1
ATOM 780 N N . LEU A 1 97 ? 27.888 -48.550 -9.997 1.00 81.75 97 LEU A N 1
ATOM 781 C CA . LEU A 1 97 ? 29.001 -49.488 -9.796 1.00 81.75 97 LEU A CA 1
ATOM 782 C C . LEU A 1 97 ? 28.943 -50.171 -8.420 1.00 81.75 97 LEU A C 1
ATOM 784 O O . LEU A 1 97 ? 29.192 -51.377 -8.313 1.00 81.75 97 LEU A O 1
ATOM 788 N N . LYS A 1 98 ? 28.567 -49.423 -7.374 1.00 89.50 98 LYS A N 1
ATOM 789 C CA . LYS A 1 98 ? 28.339 -49.974 -6.029 1.00 89.50 98 LYS A CA 1
ATOM 790 C C . LYS A 1 98 ? 27.177 -50.973 -6.024 1.00 89.50 98 LYS A C 1
ATOM 792 O O . LYS A 1 98 ? 27.338 -52.075 -5.510 1.00 89.50 98 LYS A O 1
ATOM 797 N N . ASP A 1 99 ? 26.049 -50.630 -6.644 1.00 87.62 99 ASP A N 1
ATOM 798 C CA . ASP A 1 99 ? 24.863 -51.492 -6.737 1.00 87.62 99 ASP A CA 1
ATOM 799 C C . ASP A 1 99 ? 25.137 -52.793 -7.514 1.00 87.62 99 ASP A C 1
ATOM 801 O O . ASP A 1 99 ? 24.807 -53.872 -7.024 1.00 87.62 99 ASP A O 1
ATOM 805 N N . ILE A 1 100 ? 25.832 -52.732 -8.658 1.00 88.44 100 ILE A N 1
ATOM 806 C CA . ILE A 1 100 ? 26.246 -53.928 -9.419 1.00 88.44 100 ILE A CA 1
ATOM 807 C C . ILE A 1 100 ? 27.100 -54.855 -8.547 1.00 88.44 100 ILE A C 1
ATOM 809 O O . ILE A 1 100 ? 26.864 -56.066 -8.510 1.00 88.44 100 ILE A O 1
ATOM 813 N N . THR A 1 101 ? 28.066 -54.284 -7.822 1.00 90.50 101 THR A N 1
ATOM 814 C CA . THR A 1 101 ? 28.941 -55.038 -6.914 1.00 90.50 101 THR A CA 1
ATOM 815 C C . THR A 1 101 ? 28.117 -55.736 -5.832 1.00 90.50 101 THR A C 1
ATOM 817 O O . THR A 1 101 ? 28.234 -56.946 -5.644 1.00 90.50 101 THR A O 1
ATOM 820 N N . LEU A 1 102 ? 27.216 -55.006 -5.171 1.00 91.06 102 LEU A N 1
ATOM 821 C CA . LEU A 1 102 ? 26.347 -55.549 -4.125 1.00 91.06 102 LEU A CA 1
ATOM 822 C C . LEU A 1 102 ? 25.448 -56.671 -4.655 1.00 91.06 102 LEU A C 1
ATOM 824 O O . LEU A 1 102 ? 25.443 -57.768 -4.096 1.00 91.06 102 LEU A O 1
ATOM 828 N N . ARG A 1 103 ? 24.755 -56.451 -5.777 1.00 89.50 103 ARG A N 1
ATOM 829 C CA . ARG A 1 103 ? 23.865 -57.458 -6.382 1.00 89.50 103 ARG A CA 1
ATOM 830 C C . ARG A 1 103 ? 24.607 -58.728 -6.776 1.00 89.50 103 ARG A C 1
ATOM 832 O O . ARG A 1 103 ? 24.069 -59.820 -6.607 1.00 89.50 103 ARG A O 1
ATOM 839 N N . GLN A 1 104 ? 25.843 -58.612 -7.258 1.00 93.50 104 GLN A N 1
ATOM 840 C CA . GLN A 1 104 ? 26.673 -59.767 -7.596 1.00 93.50 104 GLN A CA 1
ATOM 841 C C . GLN A 1 104 ? 26.997 -60.633 -6.367 1.00 93.50 104 GLN A C 1
ATOM 843 O O . GLN A 1 104 ? 27.102 -61.854 -6.500 1.00 93.50 104 GLN A O 1
ATOM 848 N N . HIS A 1 105 ? 27.142 -60.044 -5.178 1.00 92.38 105 HIS A N 1
ATOM 849 C CA . HIS A 1 105 ? 27.282 -60.796 -3.926 1.00 92.38 105 HIS A CA 1
ATOM 850 C C . HIS A 1 105 ? 25.938 -61.370 -3.452 1.00 92.38 105 HIS A C 1
ATOM 852 O O . HIS A 1 105 ? 25.871 -62.548 -3.093 1.00 92.38 105 HIS A O 1
ATOM 858 N N . THR A 1 106 ? 24.852 -60.600 -3.554 1.00 91.50 106 THR A N 1
ATOM 859 C CA . THR A 1 106 ? 23.502 -61.052 -3.180 1.00 91.50 106 THR A CA 1
ATOM 860 C C . THR A 1 106 ? 23.036 -62.263 -3.993 1.00 91.50 106 THR A C 1
ATOM 862 O O . THR A 1 106 ? 22.538 -63.225 -3.413 1.00 91.50 106 THR A O 1
ATOM 865 N N . VAL A 1 107 ? 23.231 -62.263 -5.318 1.00 90.56 107 VAL A N 1
ATOM 866 C CA . VAL A 1 107 ? 22.838 -63.376 -6.212 1.00 90.56 107 VAL A CA 1
ATOM 867 C C . VAL A 1 107 ? 23.641 -64.652 -5.937 1.00 90.56 107 VAL A C 1
ATOM 869 O O . VAL A 1 107 ? 23.153 -65.753 -6.175 1.00 90.56 107 VAL A O 1
ATOM 872 N N . ARG A 1 108 ? 24.856 -64.529 -5.392 1.00 92.00 108 ARG A N 1
ATOM 873 C CA . ARG A 1 108 ? 25.677 -65.672 -4.957 1.00 92.00 108 ARG A CA 1
ATOM 874 C C . ARG A 1 108 ? 25.259 -66.234 -3.592 1.00 92.00 108 ARG A C 1
ATOM 876 O O . ARG A 1 108 ? 25.920 -67.139 -3.094 1.00 92.00 108 ARG A O 1
ATOM 883 N N . GLY A 1 109 ? 24.196 -65.705 -2.985 1.00 92.56 109 GLY A N 1
ATOM 884 C CA . GLY A 1 109 ? 23.707 -66.130 -1.673 1.00 92.56 109 GLY A CA 1
ATOM 885 C C . GLY A 1 109 ? 24.510 -65.572 -0.496 1.00 92.56 109 GLY A C 1
ATOM 886 O O . GLY A 1 109 ? 24.355 -66.059 0.621 1.00 92.56 109 GLY A O 1
ATOM 887 N N . GLN A 1 110 ? 25.360 -64.560 -0.714 1.00 95.19 110 GLN A N 1
ATOM 888 C CA . GLN A 1 110 ? 26.108 -63.893 0.353 1.00 95.19 110 GLN A CA 1
ATOM 889 C C . GLN A 1 110 ? 25.322 -62.690 0.883 1.00 95.19 110 GLN A C 1
ATOM 891 O O . GLN A 1 110 ? 24.724 -61.939 0.102 1.00 95.19 110 GLN A O 1
ATOM 896 N N . LYS A 1 111 ? 25.310 -62.490 2.206 1.00 95.00 111 LYS A N 1
ATOM 897 C CA . LYS A 1 111 ? 24.741 -61.272 2.800 1.00 95.00 111 LYS A CA 1
ATOM 898 C C . LYS A 1 111 ? 25.538 -60.052 2.353 1.00 95.00 111 LYS A C 1
ATOM 900 O O . LYS A 1 111 ? 26.766 -60.102 2.283 1.00 95.00 111 LYS A O 1
ATOM 905 N N . VAL A 1 112 ? 24.851 -58.945 2.107 1.00 94.50 112 VAL A N 1
ATOM 906 C CA . VAL A 1 112 ? 25.488 -57.648 1.856 1.00 94.50 112 VAL A CA 1
ATOM 907 C C . VAL A 1 112 ? 25.072 -56.626 2.904 1.00 94.50 112 VAL A C 1
ATOM 909 O O . VAL A 1 112 ? 23.927 -56.624 3.357 1.00 94.50 112 VAL A O 1
ATOM 912 N N . ASN A 1 113 ? 26.012 -55.759 3.276 1.00 91.88 113 ASN A N 1
ATOM 913 C CA . ASN A 1 113 ? 25.772 -54.587 4.102 1.00 91.88 113 ASN A CA 1
ATOM 914 C C . ASN A 1 113 ? 26.225 -53.332 3.345 1.00 91.88 113 ASN A C 1
ATOM 916 O O . ASN A 1 113 ? 27.419 -53.114 3.129 1.00 91.88 113 ASN A O 1
ATOM 920 N N . TYR A 1 114 ? 25.250 -52.535 2.930 1.00 90.56 114 TYR A N 1
ATOM 921 C CA . TYR A 1 114 ? 25.403 -51.249 2.277 1.00 90.56 114 TYR A CA 1
ATOM 922 C C . TYR A 1 114 ? 24.549 -50.217 3.003 1.00 90.56 114 TYR A C 1
ATOM 924 O O . TYR A 1 114 ? 23.321 -50.259 2.955 1.00 90.56 114 TYR A O 1
ATOM 932 N N . ILE A 1 115 ? 25.214 -49.282 3.671 1.00 86.62 115 ILE A N 1
ATOM 933 C CA . ILE A 1 115 ? 24.562 -48.176 4.365 1.00 86.62 115 ILE A CA 1
ATOM 934 C C . ILE A 1 115 ? 24.949 -46.906 3.610 1.00 86.62 115 ILE A C 1
ATOM 936 O O . ILE A 1 115 ? 26.114 -46.507 3.693 1.00 86.62 115 ILE A O 1
ATOM 940 N N . PRO A 1 116 ? 24.032 -46.298 2.835 1.00 85.25 116 PRO A N 1
ATOM 941 C CA . PRO A 1 116 ? 24.303 -45.015 2.213 1.00 85.25 116 PRO A CA 1
ATOM 942 C C . PRO A 1 116 ? 24.397 -43.935 3.292 1.00 85.25 116 PRO A C 1
ATOM 944 O O . PRO A 1 116 ? 23.604 -43.913 4.234 1.00 85.25 116 PRO A O 1
ATOM 947 N N . GLY A 1 117 ? 25.373 -43.045 3.150 1.00 83.94 117 GLY A N 1
ATOM 948 C CA . GLY A 1 117 ? 25.536 -41.886 4.025 1.00 83.94 117 GLY A CA 1
ATOM 949 C C . GLY A 1 117 ? 25.189 -40.587 3.307 1.00 83.94 117 GLY A C 1
ATOM 950 O O . GLY A 1 117 ? 25.069 -40.569 2.086 1.00 83.94 117 GLY A O 1
ATOM 951 N N . TRP A 1 118 ? 25.080 -39.502 4.069 1.00 81.69 118 TRP A N 1
ATOM 952 C CA . TRP A 1 118 ? 25.000 -38.132 3.561 1.00 81.69 118 TRP A CA 1
ATOM 953 C C . TRP A 1 118 ? 25.931 -37.242 4.374 1.00 81.69 118 TRP A C 1
ATOM 955 O O . TRP A 1 118 ? 26.002 -37.384 5.596 1.00 81.69 118 TRP A O 1
ATOM 965 N N . ASP A 1 119 ? 26.641 -36.343 3.696 1.00 83.00 119 ASP A N 1
ATOM 966 C CA . ASP A 1 119 ? 27.407 -35.296 4.359 1.00 83.00 119 ASP A CA 1
ATOM 967 C C . ASP A 1 119 ? 26.517 -34.055 4.476 1.00 83.00 119 ASP A C 1
ATOM 969 O O . ASP A 1 119 ? 26.209 -33.381 3.488 1.00 83.00 119 ASP A O 1
ATOM 973 N N . CYS A 1 120 ? 26.031 -33.835 5.698 1.00 79.94 120 CYS A N 1
ATOM 974 C CA . CYS A 1 120 ? 24.998 -32.855 6.027 1.00 79.94 120 CYS A CA 1
ATOM 975 C C . CYS A 1 120 ? 25.549 -31.591 6.702 1.00 79.94 120 CYS A C 1
ATOM 977 O O . CYS A 1 120 ? 24.758 -30.760 7.148 1.00 79.94 120 CYS A O 1
ATOM 979 N N . HIS A 1 121 ? 26.871 -31.435 6.806 1.00 73.50 121 HIS A N 1
ATOM 980 C CA . HIS A 1 121 ? 27.482 -30.303 7.504 1.00 73.50 121 HIS A CA 1
ATOM 981 C C . HIS A 1 121 ? 28.411 -29.487 6.598 1.00 73.50 121 HIS A C 1
ATOM 983 O O . HIS A 1 121 ? 28.870 -29.941 5.551 1.00 73.50 121 HIS A O 1
ATOM 989 N N . GLY A 1 122 ? 28.712 -28.264 7.037 1.00 77.19 122 GLY A N 1
ATOM 990 C CA . GLY A 1 122 ? 29.703 -27.388 6.424 1.00 77.19 122 GLY A CA 1
ATOM 991 C C . GLY A 1 122 ? 29.122 -26.229 5.614 1.00 77.19 122 GLY A C 1
ATOM 992 O O . GLY A 1 122 ? 27.933 -26.16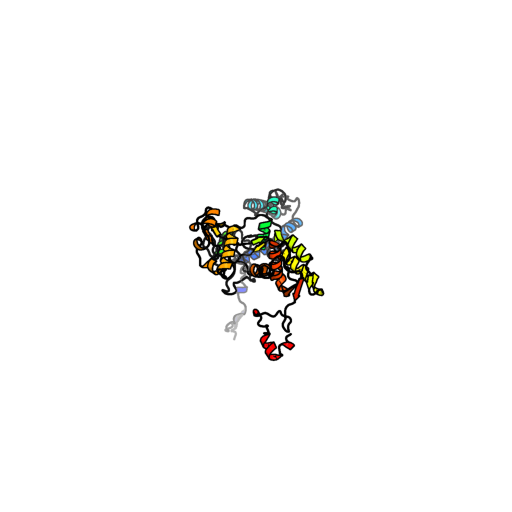5 5.295 1.00 77.19 122 GLY A O 1
ATOM 993 N N . LEU A 1 123 ? 30.028 -25.322 5.243 1.00 65.12 123 LEU A N 1
ATOM 994 C CA . LEU A 1 123 ? 29.753 -24.069 4.536 1.00 65.12 123 LEU A CA 1
ATOM 995 C C . LEU A 1 123 ? 28.812 -24.196 3.315 1.00 65.12 123 LEU A C 1
ATOM 997 O O . LEU A 1 123 ? 27.969 -23.317 3.135 1.00 65.12 123 LEU A O 1
ATOM 1001 N N . PRO A 1 124 ? 28.875 -25.254 2.479 1.00 63.06 124 PRO A N 1
ATOM 1002 C CA . PRO A 1 124 ? 27.986 -25.361 1.323 1.00 63.06 124 PRO A CA 1
ATOM 1003 C C . PRO A 1 124 ? 26.494 -25.510 1.671 1.00 63.06 124 PRO A C 1
ATOM 1005 O O . PRO A 1 124 ? 25.647 -25.110 0.874 1.00 63.06 124 PRO A O 1
ATOM 1008 N N . ILE A 1 125 ? 26.166 -26.083 2.833 1.00 65.25 125 ILE A N 1
ATOM 1009 C CA . ILE A 1 125 ? 24.780 -26.227 3.311 1.00 65.25 125 ILE A CA 1
ATOM 1010 C C . ILE A 1 125 ? 24.329 -24.946 4.014 1.00 65.25 125 ILE A C 1
ATOM 1012 O O . ILE A 1 125 ? 23.211 -24.490 3.781 1.00 65.25 125 ILE A O 1
ATOM 1016 N N . GLU A 1 126 ? 25.217 -24.315 4.787 1.00 66.50 126 GLU A N 1
ATOM 1017 C CA . GLU A 1 126 ? 24.952 -23.017 5.421 1.00 66.50 126 GLU A CA 1
ATOM 1018 C C . GLU A 1 126 ? 24.604 -21.941 4.384 1.00 66.50 126 GLU A C 1
ATOM 1020 O O . GLU A 1 126 ? 23.578 -21.278 4.517 1.00 66.50 126 GLU A O 1
ATOM 1025 N N . LEU A 1 127 ? 25.376 -21.842 3.294 1.00 59.28 127 LEU A N 1
ATOM 1026 C CA . LEU A 1 127 ? 25.122 -20.882 2.212 1.00 59.28 127 LEU A CA 1
ATOM 1027 C C . LEU A 1 127 ? 23.758 -21.093 1.533 1.00 59.28 127 LEU A C 1
ATOM 1029 O O . LEU A 1 127 ? 23.087 -20.122 1.179 1.00 59.28 127 LEU A O 1
ATOM 1033 N N . LYS A 1 128 ? 23.320 -22.350 1.374 1.00 58.31 128 LYS A N 1
ATOM 1034 C CA . LYS A 1 128 ? 21.986 -22.664 0.838 1.00 58.31 128 LYS A CA 1
ATOM 1035 C C . LYS A 1 128 ? 20.866 -22.346 1.828 1.00 58.31 128 LYS A C 1
ATOM 1037 O O . LYS A 1 128 ? 19.816 -21.871 1.408 1.00 58.31 128 LYS A O 1
ATOM 1042 N N . ALA A 1 129 ? 21.078 -22.579 3.122 1.00 57.31 129 ALA A N 1
ATOM 1043 C CA . ALA A 1 129 ? 20.093 -22.275 4.158 1.00 57.31 129 ALA A CA 1
ATOM 1044 C C . ALA A 1 129 ? 19.896 -20.759 4.355 1.00 57.31 129 ALA A C 1
ATOM 1046 O O . ALA A 1 129 ? 18.780 -20.317 4.619 1.00 57.31 129 ALA A O 1
ATOM 1047 N N . THR A 1 130 ? 20.943 -19.950 4.160 1.00 59.62 130 THR A N 1
ATOM 1048 C CA . THR A 1 130 ? 20.882 -18.479 4.274 1.00 59.62 130 THR A CA 1
ATOM 1049 C C . THR A 1 130 ? 20.174 -17.764 3.114 1.00 59.62 130 THR A C 1
ATOM 1051 O O . THR A 1 130 ? 20.053 -16.544 3.143 1.00 59.62 130 THR A O 1
ATOM 1054 N N . ALA A 1 131 ? 19.701 -18.483 2.090 1.00 64.19 131 ALA A N 1
ATOM 1055 C CA . ALA A 1 131 ? 19.076 -17.895 0.899 1.00 64.19 131 ALA A CA 1
ATOM 1056 C C . ALA A 1 131 ? 17.585 -17.520 1.065 1.00 64.19 131 ALA A C 1
ATOM 1058 O O . ALA A 1 131 ? 16.968 -17.048 0.111 1.00 64.19 131 ALA A O 1
ATOM 1059 N N . PHE A 1 132 ? 16.994 -17.728 2.246 1.00 78.56 132 PHE A N 1
ATOM 1060 C CA . PHE A 1 132 ? 15.575 -17.472 2.509 1.00 78.56 132 PHE A CA 1
ATOM 1061 C C . PHE A 1 132 ? 15.374 -16.339 3.519 1.00 78.56 132 PHE A C 1
ATOM 1063 O O . PHE A 1 132 ? 16.053 -16.278 4.543 1.00 78.56 132 PHE A O 1
ATOM 1070 N N . PHE A 1 133 ? 14.393 -15.475 3.255 1.00 83.81 133 PHE A N 1
ATOM 1071 C CA . PHE A 1 133 ? 13.950 -14.445 4.194 1.00 83.81 133 PHE A CA 1
ATOM 1072 C C . PHE A 1 133 ? 12.758 -14.942 5.013 1.00 83.81 133 PHE A C 1
ATOM 1074 O O . PHE A 1 133 ? 11.852 -15.588 4.483 1.00 83.81 133 PHE A O 1
ATOM 1081 N N . ALA A 1 134 ? 12.731 -14.610 6.304 1.00 83.00 134 ALA A N 1
ATOM 1082 C CA . ALA A 1 134 ? 11.535 -14.800 7.113 1.00 83.00 134 ALA A CA 1
ATOM 1083 C C . ALA A 1 134 ? 10.461 -13.793 6.674 1.00 83.00 134 ALA A C 1
ATOM 1085 O O . ALA A 1 134 ? 10.731 -12.598 6.574 1.00 83.00 134 ALA A O 1
ATOM 1086 N N . ALA A 1 135 ? 9.240 -14.266 6.430 1.00 83.94 135 ALA A N 1
ATOM 1087 C CA . ALA A 1 135 ? 8.136 -13.419 5.999 1.00 83.94 135 ALA A CA 1
ATOM 1088 C C . ALA A 1 135 ? 6.826 -13.861 6.665 1.00 83.94 135 ALA A C 1
ATOM 1090 O O . ALA A 1 135 ? 6.330 -14.961 6.434 1.00 83.94 135 ALA A O 1
ATOM 1091 N N . ALA A 1 136 ? 6.244 -12.985 7.489 1.00 84.31 136 ALA A N 1
ATOM 1092 C CA . ALA A 1 136 ? 5.085 -13.311 8.330 1.00 84.31 136 ALA A CA 1
ATOM 1093 C C . ALA A 1 136 ? 3.791 -13.621 7.549 1.00 84.31 136 ALA A C 1
ATOM 1095 O O . ALA A 1 136 ? 2.848 -14.167 8.115 1.00 84.31 136 ALA A O 1
ATOM 1096 N N . HIS A 1 137 ? 3.725 -13.253 6.266 1.00 84.81 137 HIS A N 1
ATOM 1097 C CA . HIS A 1 137 ? 2.560 -13.493 5.412 1.00 84.81 137 HIS A CA 1
ATOM 1098 C C . HIS A 1 137 ? 2.558 -14.891 4.766 1.00 84.81 137 HIS A C 1
ATOM 1100 O O . HIS A 1 137 ? 1.556 -15.283 4.167 1.00 84.81 137 HIS A O 1
ATOM 1106 N N . VAL A 1 138 ? 3.659 -15.642 4.876 1.00 87.50 138 VAL A N 1
ATOM 1107 C CA . VAL A 1 138 ? 3.791 -16.989 4.311 1.00 87.50 138 VAL A CA 1
ATOM 1108 C C . VAL A 1 138 ? 3.008 -17.990 5.162 1.00 87.50 138 VAL A C 1
ATOM 1110 O O . VAL A 1 138 ? 3.089 -17.981 6.388 1.00 87.50 138 VAL A O 1
ATOM 1113 N N . GLN A 1 139 ? 2.235 -18.855 4.504 1.00 85.12 139 GLN A N 1
ATOM 1114 C CA . GLN A 1 139 ? 1.418 -19.891 5.140 1.00 85.12 139 GLN A CA 1
ATOM 1115 C C . GLN A 1 139 ? 1.843 -21.270 4.629 1.00 85.12 139 GLN A C 1
ATOM 1117 O O . GLN A 1 139 ? 2.073 -21.441 3.435 1.00 85.12 139 GLN A O 1
ATOM 1122 N N . ASP A 1 140 ? 1.884 -22.264 5.515 1.00 85.31 140 ASP A N 1
ATOM 1123 C CA . ASP A 1 140 ? 2.166 -23.670 5.183 1.00 85.31 140 ASP A CA 1
ATOM 1124 C C . ASP A 1 140 ? 0.982 -24.376 4.493 1.00 85.31 140 ASP A C 1
ATOM 1126 O O . ASP A 1 140 ? 1.155 -25.354 3.772 1.00 85.31 140 ASP A O 1
ATOM 1130 N N . SER A 1 141 ? -0.229 -23.845 4.670 1.00 84.69 141 SER A N 1
ATOM 1131 C CA . SER A 1 141 ? -1.467 -24.391 4.103 1.00 84.69 141 SER A CA 1
ATOM 1132 C C . SER A 1 141 ? -1.647 -24.182 2.590 1.00 84.69 141 SER A C 1
ATOM 1134 O O . SER A 1 141 ? -2.602 -24.715 2.017 1.00 84.69 141 SER A O 1
ATOM 1136 N N . LYS A 1 142 ? -0.781 -23.402 1.922 1.00 81.00 142 LYS A N 1
ATOM 1137 C CA . LYS A 1 142 ? -0.883 -23.093 0.484 1.00 81.00 142 LYS A CA 1
ATOM 1138 C C . LYS A 1 142 ? 0.475 -23.134 -0.214 1.00 81.00 142 LYS A C 1
ATOM 1140 O O . LYS A 1 142 ? 1.464 -22.609 0.285 1.00 81.00 142 LYS A O 1
ATOM 1145 N N . GLY A 1 143 ? 0.493 -23.681 -1.431 1.00 86.31 143 GLY A N 1
ATOM 1146 C CA . GLY A 1 143 ? 1.718 -23.802 -2.221 1.00 86.31 143 GLY A CA 1
ATOM 1147 C C . GLY A 1 143 ? 2.708 -24.763 -1.564 1.00 86.31 143 GLY A C 1
ATOM 1148 O O . GLY A 1 143 ? 2.325 -25.852 -1.150 1.00 86.31 143 GLY A O 1
ATOM 1149 N N . THR A 1 144 ? 3.975 -24.363 -1.486 1.00 88.50 144 THR A N 1
ATOM 1150 C CA . THR A 1 144 ? 5.068 -25.168 -0.910 1.00 88.50 144 THR A CA 1
ATOM 1151 C C . THR A 1 144 ? 5.512 -24.684 0.473 1.00 88.50 144 THR A C 1
ATOM 1153 O O . THR A 1 144 ? 6.470 -25.218 1.023 1.00 88.50 144 THR A O 1
ATOM 1156 N N . GLY A 1 145 ? 4.882 -23.634 1.013 1.00 86.06 145 GLY A N 1
ATOM 1157 C CA . GLY A 1 145 ? 5.404 -22.901 2.173 1.00 86.06 145 GLY A CA 1
ATOM 1158 C C . GLY A 1 145 ? 6.648 -22.051 1.867 1.00 86.06 145 GLY A C 1
ATOM 1159 O O . GLY A 1 145 ? 7.173 -21.405 2.768 1.00 86.06 145 GLY A O 1
ATOM 1160 N N . LEU A 1 146 ? 7.104 -22.013 0.608 1.00 86.81 146 LEU A N 1
ATOM 1161 C CA . LEU A 1 146 ? 8.165 -21.135 0.113 1.00 86.81 146 LEU A CA 1
ATOM 1162 C C . LEU A 1 146 ? 7.581 -20.224 -0.970 1.00 86.81 146 LEU A C 1
ATOM 1164 O O . LEU A 1 146 ? 7.000 -20.702 -1.944 1.00 86.81 146 LEU A O 1
ATOM 1168 N N . VAL A 1 147 ? 7.724 -18.911 -0.799 1.00 90.62 147 VAL A N 1
ATOM 1169 C CA . VAL A 1 147 ? 7.125 -17.908 -1.690 1.00 90.62 147 VAL A CA 1
ATOM 1170 C C . VAL A 1 147 ? 8.231 -17.166 -2.430 1.00 90.62 147 VAL A C 1
ATOM 1172 O O . VAL A 1 147 ? 9.157 -16.642 -1.816 1.00 90.62 147 VAL A O 1
ATOM 1175 N N . HIS A 1 148 ? 8.139 -17.135 -3.760 1.00 90.88 148 HIS A N 1
ATOM 1176 C CA . HIS A 1 148 ? 8.988 -16.279 -4.583 1.00 90.88 148 HIS A CA 1
ATOM 1177 C C . HIS A 1 148 ? 8.657 -14.810 -4.303 1.00 90.88 148 HIS A C 1
ATOM 1179 O O . HIS A 1 148 ? 7.491 -14.436 -4.355 1.00 90.88 148 HIS A O 1
ATOM 1185 N N . THR A 1 149 ? 9.674 -13.989 -4.041 1.00 89.62 149 THR A N 1
ATOM 1186 C CA . THR A 1 149 ? 9.511 -12.555 -3.780 1.00 89.62 149 THR A CA 1
ATOM 1187 C C . THR A 1 149 ? 9.857 -11.730 -5.018 1.00 89.62 149 THR A C 1
ATOM 1189 O O . THR A 1 149 ? 11.007 -11.730 -5.465 1.00 89.62 149 THR A O 1
ATOM 1192 N N . ALA A 1 150 ? 8.889 -10.962 -5.517 1.00 92.06 150 ALA A N 1
ATOM 1193 C CA . ALA A 1 150 ? 9.042 -9.984 -6.589 1.00 92.06 150 ALA A CA 1
ATOM 1194 C C . ALA A 1 150 ? 8.580 -8.590 -6.107 1.00 92.06 150 ALA A C 1
ATOM 1196 O O . ALA A 1 150 ? 7.416 -8.222 -6.296 1.00 92.06 150 ALA A O 1
ATOM 1197 N N . PRO A 1 151 ? 9.476 -7.760 -5.525 1.00 91.62 151 PRO A N 1
ATOM 1198 C CA . PRO A 1 151 ? 9.101 -6.495 -4.877 1.00 91.62 151 PRO A CA 1
ATOM 1199 C C . PRO A 1 151 ? 8.331 -5.498 -5.756 1.00 91.62 151 PRO A C 1
ATOM 1201 O O . PRO A 1 151 ? 7.644 -4.623 -5.240 1.00 91.62 151 PRO A O 1
ATOM 1204 N N . ALA A 1 152 ? 8.440 -5.604 -7.083 1.00 92.81 152 ALA A N 1
ATOM 1205 C CA . ALA A 1 152 ? 7.728 -4.738 -8.019 1.00 92.81 152 ALA A CA 1
ATOM 1206 C C . ALA A 1 152 ? 6.284 -5.181 -8.327 1.00 92.81 152 ALA A C 1
ATOM 1208 O O . ALA A 1 152 ? 5.577 -4.454 -9.024 1.00 92.81 152 ALA A O 1
ATOM 1209 N N . HIS A 1 153 ? 5.843 -6.348 -7.847 1.00 92.44 153 HIS A N 1
ATOM 1210 C CA . HIS A 1 153 ? 4.593 -6.987 -8.281 1.00 92.44 153 HIS A CA 1
ATOM 1211 C C . HIS A 1 153 ? 3.692 -7.465 -7.127 1.00 92.44 153 HIS A C 1
ATOM 1213 O O . HIS A 1 153 ? 2.632 -8.034 -7.379 1.00 92.44 153 HIS A O 1
ATOM 1219 N N . GLY A 1 154 ? 4.050 -7.187 -5.869 1.00 90.31 154 GLY A N 1
ATOM 1220 C CA . GLY A 1 154 ? 3.235 -7.532 -4.700 1.00 90.31 154 GLY A CA 1
ATOM 1221 C C . GLY A 1 154 ? 3.491 -6.594 -3.515 1.00 90.31 154 GLY A C 1
ATOM 1222 O O . GLY A 1 154 ? 4.640 -6.222 -3.280 1.00 90.31 154 GLY A O 1
ATOM 1223 N N . PRO A 1 155 ? 2.457 -6.177 -2.758 1.00 87.31 155 PRO A N 1
ATOM 1224 C CA . PRO A 1 155 ? 2.649 -5.278 -1.623 1.00 87.31 155 PRO A CA 1
ATOM 1225 C C . PRO A 1 155 ? 3.384 -5.956 -0.459 1.00 87.31 155 PRO A C 1
ATOM 1227 O O . PRO A 1 155 ? 4.235 -5.323 0.165 1.00 87.31 155 PRO A O 1
ATOM 1230 N N . GLU A 1 156 ? 3.108 -7.230 -0.179 1.00 89.44 156 GLU A N 1
ATOM 1231 C CA . GLU A 1 156 ? 3.855 -8.009 0.812 1.00 89.44 156 GLU A CA 1
ATOM 1232 C C . GLU A 1 156 ? 5.319 -8.207 0.385 1.00 89.44 156 GLU A C 1
ATOM 1234 O O . GLU A 1 156 ? 6.226 -7.993 1.191 1.00 89.44 156 GLU A O 1
ATOM 1239 N N . ASP A 1 157 ? 5.555 -8.510 -0.895 1.00 90.69 157 ASP A N 1
ATOM 1240 C CA . ASP A 1 157 ? 6.896 -8.658 -1.473 1.00 90.69 157 ASP A CA 1
ATOM 1241 C C . ASP A 1 157 ? 7.696 -7.356 -1.412 1.00 90.69 157 ASP A C 1
ATOM 1243 O O . ASP A 1 157 ? 8.895 -7.368 -1.129 1.00 90.69 157 ASP A O 1
ATOM 1247 N N . PHE A 1 158 ? 7.035 -6.220 -1.651 1.00 89.38 158 PHE A N 1
ATOM 1248 C CA . PHE A 1 158 ? 7.641 -4.899 -1.527 1.00 89.38 158 PHE A CA 1
ATOM 1249 C C . PHE A 1 158 ? 8.109 -4.629 -0.095 1.00 89.38 158 PHE A C 1
ATOM 1251 O O . PHE A 1 158 ? 9.211 -4.121 0.099 1.00 89.38 158 PHE A O 1
ATOM 1258 N N . LEU A 1 159 ? 7.305 -4.987 0.913 1.00 88.06 159 LEU A N 1
ATOM 1259 C CA . LEU A 1 159 ? 7.672 -4.805 2.321 1.00 88.06 159 LEU A CA 1
ATOM 1260 C C . LEU A 1 159 ? 8.853 -5.698 2.724 1.00 88.06 159 LEU A C 1
ATOM 1262 O O . LEU A 1 159 ? 9.791 -5.200 3.346 1.00 88.06 159 LEU A O 1
ATOM 1266 N N . VAL A 1 160 ? 8.853 -6.973 2.313 1.00 89.50 160 VAL A N 1
ATOM 1267 C CA . VAL A 1 160 ? 9.996 -7.883 2.532 1.00 89.50 160 VAL A CA 1
ATOM 1268 C C . VAL A 1 160 ? 11.246 -7.363 1.822 1.00 89.50 160 VAL A C 1
ATOM 1270 O O . VAL A 1 160 ? 12.335 -7.360 2.399 1.00 89.50 160 VAL A O 1
ATOM 1273 N N . GLY A 1 161 ? 11.093 -6.877 0.588 1.00 89.00 161 GLY A N 1
ATOM 1274 C CA . GLY A 1 161 ? 12.175 -6.274 -0.179 1.00 89.00 161 GLY A CA 1
ATOM 1275 C C . GLY A 1 161 ? 12.731 -5.012 0.473 1.00 89.00 161 GLY A C 1
ATOM 1276 O O . GLY A 1 161 ? 13.945 -4.843 0.520 1.00 89.00 161 GLY A O 1
ATOM 1277 N N . LEU A 1 162 ? 11.875 -4.158 1.035 1.00 86.44 162 LEU A N 1
ATOM 1278 C CA . LEU A 1 162 ? 12.285 -2.945 1.739 1.00 86.44 162 LEU A CA 1
ATOM 1279 C C . LEU A 1 162 ? 13.085 -3.266 3.010 1.00 86.44 162 LEU A C 1
ATOM 1281 O O . LEU A 1 162 ? 14.146 -2.679 3.225 1.00 86.44 162 LEU A O 1
ATOM 1285 N N . GLU A 1 163 ? 12.606 -4.209 3.826 1.00 86.75 163 GLU A N 1
ATOM 1286 C CA . GLU A 1 163 ? 13.274 -4.638 5.063 1.00 86.75 163 GLU A CA 1
ATOM 1287 C C . GLU A 1 163 ? 14.660 -5.239 4.782 1.00 86.75 163 GLU A C 1
ATOM 1289 O O . GLU A 1 163 ? 15.643 -4.898 5.442 1.00 86.75 163 GLU A O 1
ATOM 1294 N N . ASN A 1 164 ? 14.756 -6.066 3.738 1.00 86.38 164 ASN A N 1
ATOM 1295 C CA . ASN A 1 164 ? 15.983 -6.770 3.360 1.00 86.38 164 ASN A CA 1
ATOM 1296 C C . ASN A 1 164 ? 16.824 -6.023 2.307 1.00 86.38 164 ASN A C 1
ATOM 1298 O O . ASN A 1 164 ? 17.820 -6.559 1.822 1.00 86.38 164 ASN A O 1
ATOM 1302 N N . LYS A 1 165 ? 16.454 -4.779 1.966 1.00 88.06 165 LYS A N 1
ATOM 1303 C CA . LYS A 1 165 ? 17.150 -3.907 0.997 1.00 88.06 165 LYS A CA 1
ATOM 1304 C C . LYS A 1 165 ? 17.343 -4.545 -0.387 1.00 88.06 165 LYS A C 1
ATOM 1306 O O . LYS A 1 165 ? 18.377 -4.355 -1.031 1.00 88.06 165 LYS A O 1
ATOM 1311 N N . LEU A 1 166 ? 16.349 -5.296 -0.850 1.00 86.75 166 LEU A N 1
ATOM 1312 C CA . LEU A 1 166 ? 16.330 -5.882 -2.187 1.00 86.75 166 LEU A CA 1
ATOM 1313 C C . LEU A 1 166 ? 16.071 -4.809 -3.257 1.00 86.75 166 LEU A C 1
ATOM 1315 O O . LEU A 1 166 ? 15.324 -3.857 -3.014 1.00 86.75 166 LEU A O 1
ATOM 1319 N N . PRO A 1 167 ? 16.641 -4.956 -4.466 1.00 87.38 167 PRO A N 1
ATOM 1320 C CA . PRO A 1 167 ? 16.346 -4.052 -5.566 1.00 87.38 167 PRO A CA 1
ATOM 1321 C C . PRO A 1 167 ? 14.898 -4.231 -6.046 1.00 87.38 167 PRO A C 1
ATOM 1323 O O . PRO A 1 167 ? 14.435 -5.346 -6.286 1.00 87.38 167 PRO A O 1
ATOM 1326 N N . VAL A 1 168 ? 14.191 -3.117 -6.245 1.00 89.00 168 VAL A N 1
ATOM 1327 C CA . VAL A 1 168 ? 12.843 -3.109 -6.830 1.00 89.00 168 VAL A CA 1
ATOM 1328 C C . VAL A 1 168 ? 12.974 -2.983 -8.344 1.00 89.00 168 VAL A C 1
ATOM 1330 O O . VAL A 1 168 ? 13.052 -1.886 -8.894 1.00 89.00 168 VAL A O 1
ATOM 1333 N N . ILE A 1 169 ? 13.056 -4.125 -9.024 1.00 89.31 169 ILE A N 1
ATOM 1334 C CA . ILE A 1 169 ? 13.210 -4.184 -10.480 1.00 89.31 169 ILE A CA 1
ATOM 1335 C C . ILE A 1 169 ? 11.844 -4.455 -11.107 1.00 89.31 169 ILE A C 1
ATOM 1337 O O . ILE A 1 169 ? 11.245 -5.497 -10.866 1.00 89.31 169 ILE A O 1
ATOM 1341 N N . CYS A 1 170 ? 11.364 -3.520 -11.927 1.00 91.81 170 CYS A N 1
ATOM 1342 C CA . CYS A 1 170 ? 10.144 -3.681 -12.712 1.00 91.81 170 CYS A CA 1
ATOM 1343 C C . CYS A 1 170 ? 10.511 -3.852 -14.188 1.00 91.81 170 CYS A C 1
ATOM 1345 O O . CYS A 1 170 ? 11.131 -2.967 -14.786 1.00 91.81 170 CYS A O 1
ATOM 1347 N N . PHE A 1 171 ? 10.130 -4.989 -14.772 1.00 92.94 171 PHE A N 1
ATOM 1348 C CA . PHE A 1 171 ? 10.366 -5.272 -16.188 1.00 92.94 171 PHE A CA 1
ATOM 1349 C C . PHE A 1 171 ? 9.209 -4.849 -17.089 1.00 92.94 171 PHE A C 1
ATOM 1351 O O . PHE A 1 171 ? 9.378 -4.897 -18.301 1.00 92.94 171 PHE A O 1
ATOM 1358 N N . VAL A 1 172 ? 8.075 -4.414 -16.537 1.00 93.25 172 VAL A N 1
ATOM 1359 C CA . VAL A 1 172 ? 6.826 -4.154 -17.271 1.00 93.25 172 VAL A CA 1
ATOM 1360 C C . VAL A 1 172 ? 6.533 -2.652 -17.331 1.00 93.25 172 VAL A C 1
ATOM 1362 O O . VAL A 1 172 ? 6.612 -1.960 -16.312 1.00 93.25 172 VAL A O 1
ATOM 1365 N N . ASN A 1 173 ? 6.205 -2.134 -18.515 1.00 90.69 173 ASN A N 1
ATOM 1366 C CA . ASN A 1 173 ? 5.852 -0.727 -18.727 1.00 90.69 173 ASN A CA 1
ATOM 1367 C C . ASN A 1 173 ? 4.359 -0.442 -18.423 1.00 90.69 173 ASN A C 1
ATOM 1369 O O . ASN A 1 173 ? 3.663 -1.277 -17.847 1.00 90.69 173 ASN A O 1
ATOM 1373 N N . GLU A 1 174 ? 3.883 0.767 -18.733 1.00 87.94 174 GLU A N 1
ATOM 1374 C CA . GLU A 1 174 ? 2.493 1.194 -18.472 1.00 87.94 174 GLU A CA 1
ATOM 1375 C C . GLU A 1 174 ? 1.462 0.543 -19.391 1.00 87.94 174 GLU A C 1
ATOM 1377 O O . GLU A 1 174 ? 0.310 0.401 -18.993 1.00 87.94 174 GLU A O 1
ATOM 1382 N N . ASP A 1 175 ? 1.896 0.075 -20.559 1.00 88.75 175 ASP A N 1
ATOM 1383 C CA . ASP A 1 175 ? 1.049 -0.587 -21.550 1.00 88.75 175 ASP A CA 1
ATOM 1384 C C . ASP A 1 175 ? 0.881 -2.093 -21.277 1.00 88.75 175 ASP A C 1
ATOM 1386 O O . ASP A 1 175 ? 0.294 -2.801 -22.086 1.00 88.75 175 ASP A O 1
ATOM 1390 N N . GLY A 1 176 ? 1.421 -2.611 -20.165 1.00 90.12 176 GLY A N 1
ATOM 1391 C CA . GLY A 1 176 ? 1.381 -4.047 -19.855 1.00 90.12 176 GLY A CA 1
ATOM 1392 C C . GLY A 1 176 ? 2.374 -4.885 -20.669 1.00 90.12 176 GLY A C 1
ATOM 1393 O O . GLY A 1 176 ? 2.229 -6.103 -20.767 1.00 90.12 176 GLY A O 1
ATOM 1394 N N . VAL A 1 177 ? 3.407 -4.246 -21.224 1.00 93.44 177 VAL A N 1
ATOM 1395 C CA . VAL A 1 177 ? 4.414 -4.862 -22.093 1.00 93.44 177 VAL A CA 1
ATOM 1396 C C . VAL A 1 177 ? 5.775 -4.901 -21.397 1.00 93.44 177 VAL A C 1
ATOM 1398 O O . VAL A 1 177 ? 6.171 -3.975 -20.681 1.00 93.44 177 VAL A O 1
ATOM 1401 N N . TYR A 1 178 ? 6.542 -5.966 -21.613 1.00 94.50 178 TYR A N 1
ATOM 1402 C CA . TYR A 1 178 ? 7.916 -6.042 -21.119 1.00 94.50 178 TYR A CA 1
ATOM 1403 C C . TYR A 1 178 ? 8.811 -4.971 -21.766 1.00 94.50 178 TYR A C 1
ATOM 1405 O O . TYR A 1 178 ? 8.991 -4.900 -22.983 1.00 94.50 178 TYR A O 1
ATOM 1413 N N . SER A 1 179 ? 9.407 -4.143 -20.916 1.00 93.38 179 SER A N 1
ATOM 1414 C CA . SER A 1 179 ? 10.311 -3.044 -21.254 1.00 93.38 179 SER A CA 1
ATOM 1415 C C . SER A 1 179 ? 11.661 -3.516 -21.805 1.00 93.38 179 SER A C 1
ATOM 1417 O O . SER A 1 179 ? 12.030 -4.687 -21.724 1.00 93.38 179 SER A O 1
ATOM 1419 N N . SER A 1 180 ? 12.471 -2.567 -22.279 1.00 91.88 180 SER A N 1
ATOM 1420 C CA . SER A 1 180 ? 13.850 -2.806 -22.730 1.00 91.88 180 SER A CA 1
ATOM 1421 C C . SER A 1 180 ? 14.791 -3.357 -21.649 1.00 91.88 180 SER A C 1
ATOM 1423 O O . SER A 1 180 ? 15.865 -3.854 -21.987 1.00 91.88 180 SER A O 1
ATOM 1425 N N . LYS A 1 181 ? 14.400 -3.288 -20.368 1.00 89.94 181 LYS A N 1
ATOM 1426 C CA . LYS A 1 181 ? 15.141 -3.868 -19.237 1.00 89.94 181 LYS A CA 1
ATOM 1427 C C . LYS A 1 181 ? 14.916 -5.376 -19.089 1.00 89.94 181 LYS A C 1
ATOM 1429 O O . LYS A 1 181 ? 15.687 -6.023 -18.387 1.00 89.94 181 LYS A O 1
ATOM 1434 N N . ALA A 1 182 ? 13.859 -5.923 -19.693 1.00 92.88 182 ALA A N 1
ATOM 1435 C CA . ALA A 1 182 ? 13.560 -7.351 -19.644 1.00 92.88 182 ALA A CA 1
ATOM 1436 C C . ALA A 1 182 ? 14.587 -8.166 -20.460 1.00 92.88 182 ALA A C 1
ATOM 1438 O O . ALA A 1 182 ? 15.252 -7.606 -21.333 1.00 92.88 182 ALA A O 1
ATOM 1439 N N . PRO A 1 183 ? 14.717 -9.483 -20.227 1.00 92.69 183 PRO A N 1
ATOM 1440 C CA . PRO A 1 183 ? 15.471 -10.376 -21.107 1.00 92.69 183 PRO A CA 1
ATOM 1441 C C . PRO A 1 183 ? 15.012 -10.290 -22.569 1.00 92.69 183 PRO A C 1
ATOM 1443 O O . PRO A 1 183 ? 13.828 -10.089 -22.833 1.00 92.69 183 PRO A O 1
ATOM 1446 N N . ASP A 1 184 ? 15.927 -10.488 -23.525 1.00 93.44 184 ASP A N 1
ATOM 1447 C CA . ASP A 1 184 ? 15.662 -10.287 -24.963 1.00 93.44 184 ASP A CA 1
ATOM 1448 C C . ASP A 1 184 ? 14.452 -11.069 -25.489 1.00 93.44 184 ASP A C 1
ATOM 1450 O O . ASP A 1 184 ? 13.706 -10.558 -26.320 1.00 93.44 184 ASP A O 1
ATOM 1454 N N . PHE A 1 185 ? 14.211 -12.272 -24.965 1.00 94.06 185 PHE A N 1
ATOM 1455 C CA . PHE A 1 185 ? 13.075 -13.102 -25.368 1.00 94.06 185 PHE A CA 1
ATOM 1456 C C . PHE A 1 185 ? 11.710 -12.559 -24.906 1.00 94.06 185 PHE A C 1
ATOM 1458 O O . PHE A 1 185 ? 10.686 -12.990 -25.429 1.00 94.06 185 PHE A O 1
ATOM 1465 N N . LEU A 1 186 ? 11.688 -11.612 -23.960 1.00 95.50 186 LEU A N 1
ATOM 1466 C CA . LEU A 1 186 ? 10.477 -10.966 -23.447 1.00 95.50 186 LEU A CA 1
ATOM 1467 C C . LEU A 1 186 ? 10.297 -9.534 -23.952 1.00 95.50 186 LEU A C 1
ATOM 1469 O O . LEU A 1 186 ? 9.178 -9.043 -23.933 1.00 95.50 186 LEU A O 1
ATOM 1473 N N . LYS A 1 187 ? 11.345 -8.838 -24.405 1.00 95.38 187 LYS A N 1
ATOM 1474 C CA . LYS A 1 187 ? 11.247 -7.415 -24.786 1.00 95.38 187 LYS A CA 1
ATOM 1475 C C . LYS A 1 187 ? 10.135 -7.167 -25.814 1.00 95.38 187 LYS A C 1
ATOM 1477 O O . LYS A 1 187 ? 10.106 -7.787 -26.876 1.00 95.38 187 LYS A O 1
ATOM 1482 N N . GLY A 1 188 ? 9.241 -6.225 -25.510 1.00 93.62 188 GLY A N 1
ATOM 1483 C CA . GLY A 1 188 ? 8.121 -5.852 -26.380 1.00 93.62 188 GLY A CA 1
ATOM 1484 C C . GLY A 1 188 ? 6.951 -6.842 -26.381 1.00 93.62 188 GLY A C 1
ATOM 1485 O O . GLY A 1 188 ? 6.030 -6.677 -27.176 1.00 93.62 188 GLY A O 1
ATOM 1486 N N . LYS A 1 189 ? 6.979 -7.865 -25.521 1.00 94.94 189 LYS A N 1
ATOM 1487 C CA . LYS A 1 189 ? 5.937 -8.890 -25.414 1.00 94.94 189 LYS A CA 1
ATOM 1488 C C . LYS A 1 189 ? 4.885 -8.508 -24.380 1.00 94.94 189 LYS A C 1
ATOM 1490 O O . LYS A 1 189 ? 5.219 -7.946 -23.337 1.00 94.94 189 LYS A O 1
ATOM 1495 N N . ASP A 1 190 ? 3.629 -8.821 -24.680 1.00 93.00 190 ASP A N 1
ATOM 1496 C CA . ASP A 1 190 ? 2.514 -8.630 -23.753 1.00 93.00 190 ASP A CA 1
ATOM 1497 C C . ASP A 1 190 ? 2.615 -9.620 -22.586 1.00 93.00 190 ASP A C 1
ATOM 1499 O O . ASP A 1 190 ? 2.840 -10.819 -22.801 1.00 93.00 190 ASP A O 1
ATOM 1503 N N . VAL A 1 191 ? 2.476 -9.112 -21.358 1.00 91.69 191 VAL A N 1
ATOM 1504 C CA . VAL A 1 191 ? 2.643 -9.909 -20.134 1.00 91.69 191 VAL A CA 1
ATOM 1505 C C . VAL A 1 191 ? 1.540 -10.955 -19.993 1.00 91.69 191 VAL A C 1
ATOM 1507 O O . VAL A 1 191 ? 1.841 -12.108 -19.698 1.00 91.69 191 VAL A O 1
ATOM 1510 N N . LEU A 1 192 ? 0.281 -10.572 -20.229 1.00 87.56 192 LEU A N 1
ATOM 1511 C CA . LEU A 1 192 ? -0.887 -11.448 -20.063 1.00 87.56 192 LEU A CA 1
ATOM 1512 C C . LEU A 1 192 ? -1.167 -12.321 -21.299 1.00 87.56 192 LEU A C 1
ATOM 1514 O O . LEU A 1 192 ? -1.991 -13.235 -21.244 1.00 87.56 192 LEU A O 1
ATOM 1518 N N . GLY A 1 193 ? -0.504 -12.030 -22.415 1.00 86.44 193 GLY A N 1
ATOM 1519 C CA . GLY A 1 193 ? -0.576 -12.761 -23.667 1.00 86.44 193 GLY A CA 1
ATOM 1520 C C . GLY A 1 193 ? 0.506 -13.831 -23.768 1.00 86.44 193 GLY A C 1
ATOM 1521 O O . GLY A 1 193 ? 0.377 -14.937 -23.249 1.00 86.44 193 GLY A O 1
ATOM 1522 N N . GLU A 1 194 ? 1.567 -13.537 -24.519 1.00 89.62 194 GLU A N 1
ATOM 1523 C CA . GLU A 1 194 ? 2.613 -14.518 -24.832 1.00 89.62 194 GLU A CA 1
ATOM 1524 C C . GLU A 1 194 ? 3.728 -14.611 -23.778 1.00 89.62 194 GLU A C 1
ATOM 1526 O O . GLU A 1 194 ? 4.491 -15.580 -23.803 1.00 89.62 194 GLU A O 1
ATOM 1531 N N . GLY A 1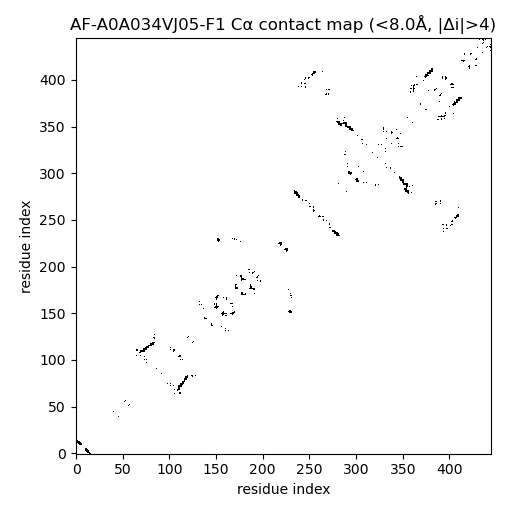 195 ? 3.791 -13.660 -22.839 1.00 89.88 195 GLY A N 1
ATOM 1532 C CA . GLY A 1 195 ? 4.775 -13.600 -21.757 1.00 89.88 195 GLY A CA 1
ATOM 1533 C C . GLY A 1 195 ? 4.869 -14.880 -20.930 1.00 89.88 195 GLY A C 1
ATOM 1534 O O . GLY A 1 195 ? 5.932 -15.501 -20.885 1.00 89.88 195 GLY A O 1
ATOM 1535 N N . ASP A 1 196 ? 3.753 -15.319 -20.344 1.00 86.75 196 ASP A N 1
ATOM 1536 C CA . ASP A 1 196 ? 3.699 -16.513 -19.485 1.00 86.75 196 ASP A CA 1
ATOM 1537 C C . ASP A 1 196 ? 4.232 -17.770 -20.185 1.00 86.75 196 ASP A C 1
ATOM 1539 O O . ASP A 1 196 ? 5.014 -18.536 -19.617 1.00 86.75 196 ASP A O 1
ATOM 1543 N N . ARG A 1 197 ? 3.846 -17.970 -21.452 1.00 90.88 197 ARG A N 1
ATOM 1544 C CA . ARG A 1 197 ? 4.313 -19.108 -22.255 1.00 90.88 197 ARG A CA 1
ATOM 1545 C C . ARG A 1 197 ? 5.823 -19.043 -22.467 1.00 90.88 197 ARG A C 1
ATOM 1547 O O . ARG A 1 197 ? 6.501 -20.050 -22.289 1.00 90.88 197 ARG A O 1
ATOM 1554 N N . LEU A 1 198 ? 6.339 -17.874 -22.842 1.00 94.00 198 LEU A N 1
ATOM 1555 C CA . LEU A 1 198 ? 7.763 -17.674 -23.110 1.00 94.00 198 LEU A CA 1
ATOM 1556 C C . LEU A 1 198 ? 8.614 -17.870 -21.849 1.00 94.00 198 LEU A C 1
ATOM 1558 O O . LEU A 1 198 ? 9.691 -18.457 -21.932 1.00 94.00 198 LEU A O 1
ATOM 1562 N N . VAL A 1 199 ? 8.126 -17.430 -20.684 1.00 92.88 199 VAL A N 1
ATOM 1563 C CA . VAL A 1 199 ? 8.786 -17.687 -19.396 1.00 92.88 199 VAL A CA 1
ATOM 1564 C C . VAL A 1 199 ? 8.816 -19.185 -19.103 1.00 92.88 199 VAL A C 1
ATOM 1566 O O . VAL A 1 199 ? 9.896 -19.717 -18.855 1.00 92.88 199 VAL A O 1
ATOM 1569 N N . LEU A 1 200 ? 7.672 -19.874 -19.186 1.00 90.06 200 LEU A N 1
ATOM 1570 C CA . LEU A 1 200 ? 7.580 -21.317 -18.926 1.00 90.06 200 LEU A CA 1
ATOM 1571 C C . LEU A 1 200 ? 8.476 -22.146 -19.851 1.00 90.06 200 LEU A C 1
ATOM 1573 O O . LEU A 1 200 ? 9.099 -23.100 -19.394 1.00 90.06 200 LEU A O 1
ATOM 1577 N N . GLU A 1 201 ? 8.563 -21.783 -21.132 1.00 92.69 201 GLU A N 1
ATOM 1578 C CA . GLU A 1 201 ? 9.466 -22.428 -22.092 1.00 92.69 201 GLU A CA 1
ATOM 1579 C C . GLU A 1 201 ? 10.938 -22.230 -21.715 1.00 92.69 201 GLU A C 1
ATOM 1581 O O . GLU A 1 201 ? 11.739 -23.151 -21.869 1.00 92.69 201 GLU A O 1
ATOM 1586 N N . ASN A 1 202 ? 11.293 -21.051 -21.198 1.00 93.38 202 ASN A N 1
ATOM 1587 C CA . ASN A 1 202 ? 12.668 -20.722 -20.838 1.00 93.38 202 ASN A CA 1
ATOM 1588 C C . ASN A 1 202 ? 13.130 -21.414 -19.546 1.00 93.38 202 ASN A C 1
ATOM 1590 O O . ASN A 1 202 ? 14.279 -21.837 -19.473 1.00 93.38 202 ASN A O 1
ATOM 1594 N N . ILE A 1 203 ? 12.238 -21.572 -18.562 1.00 92.94 203 ILE A N 1
ATOM 1595 C CA . ILE A 1 203 ? 12.550 -22.224 -17.276 1.00 92.94 203 ILE A CA 1
ATOM 1596 C C . ILE A 1 203 ? 12.207 -23.718 -17.253 1.00 92.94 203 ILE A C 1
ATOM 1598 O O . ILE A 1 203 ? 12.282 -24.347 -16.202 1.00 92.94 203 ILE A O 1
ATOM 1602 N N . ALA A 1 204 ? 11.804 -24.303 -18.385 1.00 92.62 204 ALA A N 1
ATOM 1603 C CA . ALA A 1 204 ? 11.229 -25.648 -18.444 1.00 92.62 204 ALA A CA 1
ATOM 1604 C C . ALA A 1 204 ? 12.114 -26.742 -17.818 1.00 92.62 204 ALA A C 1
ATOM 1606 O O . ALA A 1 204 ? 11.584 -27.711 -17.277 1.00 92.62 204 ALA A O 1
ATOM 1607 N N . SER A 1 205 ? 13.443 -26.595 -17.868 1.00 93.38 205 SER A N 1
ATOM 1608 C CA . SER A 1 205 ? 14.389 -27.525 -17.234 1.00 93.38 205 SER A CA 1
ATOM 1609 C C . SER A 1 205 ? 14.314 -27.534 -15.707 1.00 93.38 205 SER A C 1
ATOM 1611 O O . SER A 1 205 ? 14.623 -28.557 -15.102 1.00 93.38 205 SER A O 1
ATOM 1613 N N . ASP A 1 206 ? 13.883 -26.427 -15.101 1.00 92.06 206 ASP A N 1
ATOM 1614 C CA . ASP A 1 206 ? 13.830 -26.217 -13.651 1.00 92.06 206 ASP A CA 1
ATOM 1615 C C . ASP A 1 206 ? 12.407 -26.408 -13.083 1.00 92.06 206 ASP A C 1
ATOM 1617 O O . ASP A 1 206 ? 12.168 -26.268 -11.881 1.00 92.06 206 ASP A O 1
ATOM 1621 N N . VAL A 1 207 ? 11.428 -26.735 -13.937 1.00 91.25 207 VAL A N 1
ATOM 1622 C CA . VAL A 1 207 ? 10.025 -26.915 -13.543 1.00 91.25 207 VAL A CA 1
ATOM 1623 C C . VAL A 1 207 ? 9.790 -28.331 -13.018 1.00 91.25 207 VAL A C 1
ATOM 1625 O O . VAL A 1 207 ? 9.732 -29.297 -13.774 1.00 91.25 207 VAL A O 1
ATOM 1628 N N . LEU A 1 208 ? 9.551 -28.447 -11.709 1.00 92.12 208 LEU A N 1
ATOM 1629 C CA . LEU A 1 208 ? 9.153 -29.713 -11.075 1.00 92.12 208 LEU A CA 1
ATOM 1630 C C . LEU A 1 208 ? 7.704 -30.113 -11.399 1.00 92.12 208 LEU A C 1
ATOM 1632 O O . LEU A 1 208 ? 7.389 -31.295 -11.526 1.00 92.12 208 LEU A O 1
ATOM 1636 N N . HIS A 1 209 ? 6.802 -29.134 -11.504 1.00 90.25 209 HIS A N 1
ATOM 1637 C CA . HIS A 1 209 ? 5.390 -29.356 -11.800 1.00 90.25 209 HIS A CA 1
ATOM 1638 C C . HIS A 1 209 ? 4.781 -28.136 -12.495 1.00 90.25 209 HIS A C 1
ATOM 1640 O O . HIS A 1 209 ? 4.935 -27.012 -12.022 1.00 90.25 209 HIS A O 1
ATOM 1646 N N . ALA A 1 210 ? 4.033 -28.371 -13.575 1.00 89.31 210 ALA A N 1
ATOM 1647 C CA . ALA A 1 210 ? 3.211 -27.367 -14.240 1.00 89.31 210 ALA A CA 1
ATOM 1648 C C . ALA A 1 210 ? 1.765 -27.863 -14.323 1.00 89.31 210 ALA A C 1
ATOM 1650 O O . ALA A 1 210 ? 1.498 -28.977 -14.779 1.00 89.31 210 ALA A O 1
ATOM 1651 N N . GLY A 1 211 ? 0.826 -27.022 -13.902 1.00 88.62 211 GLY A N 1
ATOM 1652 C CA . GLY A 1 211 ? -0.595 -27.337 -13.881 1.00 88.62 211 GLY A CA 1
ATOM 1653 C C . GLY A 1 211 ? -1.440 -26.079 -14.028 1.00 88.62 211 GLY A C 1
ATOM 1654 O O . GLY A 1 211 ? -0.949 -24.962 -13.886 1.00 88.62 211 GLY A O 1
ATOM 1655 N N . LYS A 1 212 ? -2.728 -26.261 -14.326 1.00 89.69 212 LYS A N 1
ATOM 1656 C CA . LYS A 1 212 ? -3.699 -25.163 -14.370 1.00 89.69 212 LYS A CA 1
ATOM 1657 C C . LYS A 1 212 ? -4.485 -25.140 -13.071 1.00 89.69 212 LYS A C 1
ATOM 1659 O O . LYS A 1 212 ? -4.996 -26.172 -12.643 1.00 89.69 212 LYS A O 1
ATOM 1664 N N . ILE A 1 213 ? -4.615 -23.957 -12.488 1.00 89.69 213 ILE A N 1
ATOM 1665 C CA . ILE A 1 213 ? -5.437 -23.718 -11.305 1.00 89.69 213 ILE A CA 1
ATOM 1666 C C . ILE A 1 213 ? -6.539 -22.721 -11.644 1.00 89.69 213 ILE A C 1
ATOM 1668 O O . ILE A 1 213 ? -6.347 -21.815 -12.452 1.00 89.69 213 ILE A O 1
ATOM 1672 N N . THR A 1 214 ? -7.702 -22.887 -11.022 1.00 91.88 214 THR A N 1
ATOM 1673 C CA . THR A 1 214 ? -8.784 -21.902 -11.081 1.00 91.88 214 THR A CA 1
ATOM 1674 C C . THR A 1 214 ? -8.856 -21.201 -9.739 1.00 91.88 214 THR A C 1
ATOM 1676 O O . THR A 1 214 ? -8.998 -21.843 -8.701 1.00 91.88 214 THR A O 1
ATOM 1679 N N . HIS A 1 215 ? -8.749 -19.879 -9.759 1.00 88.19 215 HIS A N 1
ATOM 1680 C CA . HIS A 1 215 ? -8.811 -19.051 -8.564 1.00 88.19 215 HIS A CA 1
ATOM 1681 C C . HIS A 1 215 ? -9.479 -17.708 -8.871 1.00 88.19 215 HIS A C 1
ATOM 1683 O O . HIS A 1 215 ? -9.739 -17.379 -10.028 1.00 88.19 215 HIS A O 1
ATOM 1689 N N . SER A 1 216 ? -9.756 -16.930 -7.829 1.00 89.50 216 SER A N 1
ATOM 1690 C CA . SER A 1 216 ? -10.208 -15.551 -7.995 1.00 89.50 216 SER A CA 1
ATOM 1691 C C . SER A 1 216 ? -9.029 -14.675 -8.416 1.00 89.50 216 SER A C 1
ATOM 1693 O O . SER A 1 216 ? -8.042 -14.599 -7.689 1.00 89.50 216 SER A O 1
ATOM 1695 N N . CYS A 1 217 ? -9.160 -13.986 -9.547 1.00 86.19 217 CYS A N 1
ATOM 1696 C CA . CYS A 1 217 ? -8.186 -13.018 -10.041 1.00 86.19 217 CYS A CA 1
ATOM 1697 C C . CYS A 1 217 ? -8.838 -11.625 -10.099 1.00 86.19 217 CYS A C 1
ATOM 1699 O O . CYS A 1 217 ? -9.997 -11.526 -10.519 1.00 86.19 217 CYS A O 1
ATOM 1701 N N . PRO A 1 218 ? -8.155 -10.553 -9.662 1.00 87.19 218 PRO A N 1
ATOM 1702 C CA . PRO A 1 218 ? -8.649 -9.196 -9.843 1.00 87.19 218 PRO A CA 1
ATOM 1703 C C . PRO A 1 218 ? -8.821 -8.862 -11.334 1.00 87.19 218 PRO A C 1
ATOM 1705 O O . PRO A 1 218 ? -7.926 -9.099 -12.143 1.00 87.19 218 PRO A O 1
ATOM 1708 N N . ILE A 1 219 ? -9.970 -8.286 -11.684 1.00 89.00 219 ILE A N 1
ATOM 1709 C CA . ILE A 1 219 ? -10.278 -7.820 -13.040 1.00 89.00 219 ILE A CA 1
ATOM 1710 C C . ILE A 1 219 ? -10.680 -6.350 -13.010 1.00 89.00 219 ILE A C 1
ATOM 1712 O O . ILE A 1 219 ? -11.259 -5.872 -12.026 1.00 89.00 219 ILE A O 1
ATOM 1716 N N . ASP A 1 220 ? -10.421 -5.641 -14.101 1.00 82.44 220 ASP A N 1
ATOM 1717 C CA . ASP A 1 220 ? -10.946 -4.302 -14.299 1.00 82.44 220 ASP A CA 1
ATOM 1718 C C . ASP A 1 220 ? -12.477 -4.375 -14.380 1.00 82.44 220 ASP A C 1
ATOM 1720 O O . ASP A 1 220 ? -13.073 -5.149 -15.132 1.00 82.44 220 ASP A O 1
ATOM 1724 N N . TRP A 1 221 ? -13.157 -3.578 -13.563 1.00 72.31 221 TRP A N 1
ATOM 1725 C CA . TRP A 1 221 ? -14.610 -3.644 -13.444 1.00 72.31 221 TRP A CA 1
ATOM 1726 C C . TRP A 1 221 ? -15.345 -3.137 -14.694 1.00 72.31 221 TRP A C 1
ATOM 1728 O O . TRP A 1 221 ? -16.534 -3.443 -14.845 1.00 72.31 221 TRP A O 1
ATOM 1738 N N . ARG A 1 222 ? -14.667 -2.406 -15.584 1.00 69.31 222 ARG A N 1
ATOM 1739 C CA . ARG A 1 222 ? -15.203 -1.843 -16.823 1.00 69.31 222 ARG A CA 1
ATOM 1740 C C . ARG A 1 222 ? -14.833 -2.688 -18.041 1.00 69.31 222 ARG A C 1
ATOM 1742 O O . ARG A 1 222 ? -15.748 -3.083 -18.758 1.00 69.31 222 ARG A O 1
ATOM 1749 N N . THR A 1 223 ? -13.551 -2.971 -18.273 1.00 84.75 223 THR A N 1
ATOM 1750 C CA . THR A 1 223 ? -13.106 -3.768 -19.437 1.00 84.75 223 THR A CA 1
ATOM 1751 C C . THR A 1 223 ? -13.281 -5.267 -19.219 1.00 84.75 223 THR A C 1
ATOM 1753 O O . THR A 1 223 ? -13.404 -6.010 -20.187 1.00 84.75 223 THR A O 1
ATOM 1756 N N . LYS A 1 224 ? -13.379 -5.705 -17.954 1.00 85.12 224 LYS A N 1
ATOM 1757 C CA . LYS A 1 224 ? -13.415 -7.118 -17.535 1.00 85.12 224 LYS A CA 1
ATOM 1758 C C . LYS A 1 224 ? -12.125 -7.884 -17.831 1.00 85.12 224 LYS A C 1
ATOM 1760 O O . LYS A 1 224 ? -12.123 -9.111 -17.763 1.00 85.12 224 LYS A O 1
ATOM 1765 N N . GLU A 1 225 ? -11.038 -7.175 -18.106 1.00 87.00 225 GLU A N 1
ATOM 1766 C CA . GLU A 1 225 ? -9.721 -7.762 -18.347 1.00 87.00 225 GLU A CA 1
ATOM 1767 C C . GLU A 1 225 ? -8.948 -7.958 -17.031 1.00 87.00 225 GLU A C 1
ATOM 1769 O O . GLU A 1 225 ? -9.223 -7.254 -16.053 1.00 87.00 225 GLU A O 1
ATOM 1774 N N . PRO A 1 226 ? -7.999 -8.909 -16.961 1.00 87.88 226 PRO A N 1
ATOM 1775 C CA . PRO A 1 226 ? -7.165 -9.101 -15.776 1.00 87.88 226 PRO A CA 1
ATOM 1776 C C . PRO A 1 226 ? -6.305 -7.870 -15.479 1.00 87.88 226 PRO A C 1
ATOM 1778 O O . PRO A 1 226 ? -5.801 -7.223 -16.395 1.00 87.88 226 PRO A O 1
ATOM 1781 N N . VAL A 1 227 ? -6.095 -7.567 -14.197 1.00 88.81 227 VAL A N 1
ATOM 1782 C CA . VAL A 1 227 ? -5.169 -6.499 -13.787 1.00 88.81 227 VAL A CA 1
ATOM 1783 C C . VAL A 1 227 ? -3.855 -7.076 -13.281 1.00 88.81 227 VAL A C 1
ATOM 1785 O O . VAL A 1 227 ? -3.830 -8.100 -12.598 1.00 88.81 227 VAL A O 1
ATOM 1788 N N . ILE A 1 228 ? -2.761 -6.375 -13.570 1.00 88.38 228 ILE A N 1
ATOM 1789 C CA . ILE A 1 228 ? -1.433 -6.674 -13.032 1.00 88.38 228 ILE A CA 1
ATOM 1790 C C . ILE A 1 228 ? -1.022 -5.617 -12.010 1.00 88.38 228 ILE A C 1
ATOM 1792 O O . ILE A 1 228 ? -1.372 -4.441 -12.123 1.00 88.38 228 ILE A O 1
ATOM 1796 N N . ILE A 1 229 ? -0.250 -6.033 -11.011 1.00 88.69 229 ILE A N 1
ATOM 1797 C CA . ILE A 1 229 ? 0.397 -5.117 -10.071 1.00 88.69 229 ILE A CA 1
ATOM 1798 C C . ILE A 1 229 ? 1.769 -4.777 -10.645 1.00 88.69 229 ILE A C 1
ATOM 1800 O O . ILE A 1 229 ? 2.524 -5.675 -11.015 1.00 88.69 229 ILE A O 1
ATOM 1804 N N . ARG A 1 230 ? 2.101 -3.488 -10.718 1.00 89.31 230 ARG A N 1
ATOM 1805 C CA . ARG A 1 230 ? 3.426 -3.013 -11.127 1.00 89.31 230 ARG A CA 1
ATOM 1806 C C . ARG A 1 230 ? 3.897 -1.905 -10.195 1.00 89.31 230 ARG A C 1
ATOM 1808 O O . ARG A 1 230 ? 3.088 -1.098 -9.741 1.00 89.31 230 ARG A O 1
ATOM 1815 N N . ALA A 1 231 ? 5.203 -1.829 -9.968 1.00 87.38 231 ALA A N 1
ATOM 1816 C CA . ALA A 1 231 ? 5.810 -0.667 -9.344 1.00 87.38 231 ALA A CA 1
ATOM 1817 C C . ALA A 1 231 ? 5.723 0.524 -10.305 1.00 87.38 231 ALA A C 1
ATOM 1819 O O . ALA A 1 231 ? 6.143 0.439 -11.463 1.00 87.38 231 ALA A O 1
ATOM 1820 N N . SER A 1 232 ? 5.186 1.628 -9.804 1.00 86.44 232 SER A N 1
ATOM 1821 C CA . SER A 1 232 ? 5.161 2.927 -10.465 1.00 86.44 232 SER A CA 1
ATOM 1822 C C . SER A 1 232 ? 5.799 3.971 -9.555 1.00 86.44 232 SER A C 1
ATOM 1824 O O . SER A 1 232 ? 5.769 3.853 -8.327 1.00 86.44 232 SER A O 1
ATOM 1826 N N . GLU A 1 233 ? 6.383 5.001 -10.159 1.00 87.38 233 GLU A N 1
ATOM 1827 C CA . GLU A 1 233 ? 6.800 6.186 -9.415 1.00 87.38 233 GLU A CA 1
ATOM 1828 C C . GLU A 1 233 ? 5.543 6.917 -8.932 1.00 87.38 233 GLU A C 1
ATOM 1830 O O . GLU A 1 233 ? 4.580 7.080 -9.681 1.00 87.38 233 GLU A O 1
ATOM 1835 N N . GLN A 1 234 ? 5.510 7.265 -7.647 1.00 92.06 234 GLN A N 1
ATOM 1836 C CA . GLN A 1 234 ? 4.362 7.892 -6.994 1.00 92.06 234 GLN A CA 1
ATOM 1837 C C . GLN A 1 234 ? 4.843 8.836 -5.892 1.00 92.06 234 GLN A C 1
ATOM 1839 O O . GLN A 1 234 ? 5.919 8.658 -5.314 1.00 92.06 234 GLN A O 1
ATOM 1844 N N . TRP A 1 235 ? 4.003 9.808 -5.550 1.00 94.69 235 TRP A N 1
ATOM 1845 C CA . TRP A 1 235 ? 4.195 10.679 -4.403 1.00 94.69 235 TRP A CA 1
ATOM 1846 C C . TRP A 1 235 ? 3.668 10.021 -3.137 1.00 94.69 235 TRP A C 1
ATOM 1848 O O . TRP A 1 235 ? 2.510 9.602 -3.061 1.00 94.69 235 TRP A O 1
ATOM 1858 N N . PHE A 1 236 ? 4.513 9.984 -2.110 1.00 93.94 236 PHE A N 1
ATOM 1859 C CA . PHE A 1 236 ? 4.169 9.423 -0.813 1.00 93.94 236 PHE A CA 1
ATOM 1860 C C . PHE A 1 236 ? 4.342 10.448 0.301 1.00 93.94 236 PHE A C 1
ATOM 1862 O O . PHE A 1 236 ? 5.375 11.111 0.405 1.00 93.94 236 PHE A O 1
ATOM 1869 N N . MET A 1 237 ? 3.363 10.506 1.198 1.00 94.00 237 MET A N 1
ATOM 1870 C CA . MET A 1 237 ? 3.534 11.108 2.512 1.00 94.00 237 MET A CA 1
ATOM 1871 C C . MET A 1 237 ? 4.120 10.061 3.462 1.00 94.00 237 MET A C 1
ATOM 1873 O O . MET A 1 237 ? 3.556 8.977 3.630 1.00 94.00 237 MET A O 1
ATOM 1877 N N . ASN A 1 238 ? 5.257 10.378 4.085 1.00 93.94 238 ASN A N 1
ATOM 1878 C CA . ASN A 1 238 ? 5.883 9.517 5.086 1.00 93.94 238 ASN A CA 1
ATOM 1879 C C . ASN A 1 238 ? 5.109 9.614 6.408 1.00 93.94 238 ASN A C 1
ATOM 1881 O O . ASN A 1 238 ? 5.339 10.519 7.211 1.00 93.94 238 ASN A O 1
ATOM 1885 N N . THR A 1 239 ? 4.178 8.685 6.610 1.00 92.69 239 THR A N 1
ATOM 1886 C CA . THR A 1 239 ? 3.342 8.608 7.811 1.00 92.69 239 THR A CA 1
ATOM 1887 C C . THR A 1 239 ? 4.083 7.994 8.991 1.00 92.69 239 THR A C 1
ATOM 1889 O O . THR A 1 239 ? 3.694 8.248 10.127 1.00 92.69 239 THR A O 1
ATOM 1892 N N . GLU A 1 240 ? 5.175 7.258 8.759 1.00 91.69 240 GLU A N 1
ATOM 1893 C CA . GLU A 1 240 ? 6.021 6.714 9.828 1.00 91.69 240 GLU A CA 1
ATOM 1894 C C . GLU A 1 240 ? 6.527 7.819 10.759 1.00 91.69 240 GLU A C 1
ATOM 1896 O O . GLU A 1 240 ? 6.395 7.714 11.975 1.00 91.69 240 GLU A O 1
ATOM 1901 N N . LYS A 1 241 ? 7.006 8.930 10.185 1.00 93.81 241 LYS A N 1
ATOM 1902 C CA . LYS A 1 241 ? 7.494 10.093 10.949 1.00 93.81 241 LYS A CA 1
ATOM 1903 C C . LYS A 1 241 ? 6.412 10.801 11.767 1.00 93.81 241 LYS A C 1
ATOM 1905 O O . LYS A 1 241 ? 6.739 11.538 12.686 1.00 93.81 241 LYS A O 1
ATOM 1910 N N . LEU A 1 242 ? 5.144 10.606 11.414 1.00 94.50 242 LEU A N 1
ATOM 1911 C CA . LEU A 1 242 ? 3.996 11.240 12.068 1.00 94.50 242 LEU A CA 1
ATOM 1912 C C . LEU A 1 242 ? 3.307 10.296 13.057 1.00 94.50 242 LEU A C 1
ATOM 1914 O O . LEU A 1 242 ? 2.403 10.713 13.776 1.00 94.50 242 LEU A O 1
ATOM 1918 N N . LYS A 1 243 ? 3.693 9.016 13.071 1.00 93.81 243 LYS A N 1
ATOM 1919 C CA . LYS A 1 243 ? 2.956 7.951 13.750 1.00 93.81 243 LYS A CA 1
ATOM 1920 C C . LYS A 1 243 ? 2.868 8.188 15.251 1.00 93.81 243 LYS A C 1
ATOM 1922 O O . LYS A 1 243 ? 1.775 8.122 15.801 1.00 93.81 243 LYS A O 1
ATOM 1927 N N . GLU A 1 244 ? 3.993 8.463 15.905 1.00 95.00 244 GLU A N 1
ATOM 1928 C CA . GLU A 1 244 ? 4.039 8.651 17.360 1.00 95.00 244 GLU A CA 1
ATOM 1929 C C . GLU A 1 244 ? 3.158 9.824 17.793 1.00 95.00 244 GLU A C 1
ATOM 1931 O O . GLU A 1 244 ? 2.260 9.653 18.615 1.00 95.00 244 GLU A O 1
ATOM 1936 N N . GLN A 1 245 ? 3.333 10.974 17.144 1.00 96.00 245 GLN A N 1
ATOM 1937 C CA . GLN A 1 245 ? 2.554 12.175 17.418 1.00 96.00 245 GLN A CA 1
ATOM 1938 C C . GLN A 1 245 ? 1.062 11.983 17.120 1.00 96.00 245 GLN A C 1
ATOM 1940 O O . GLN A 1 245 ? 0.215 12.370 17.918 1.00 96.00 245 GLN A O 1
ATOM 1945 N N . ALA A 1 246 ? 0.709 11.330 16.008 1.00 96.38 246 ALA A N 1
ATOM 1946 C CA . ALA A 1 246 ? -0.685 11.038 15.687 1.00 96.38 246 ALA A CA 1
ATOM 1947 C C . ALA A 1 246 ? -1.334 10.106 16.725 1.00 96.38 246 ALA A C 1
ATOM 1949 O O . ALA A 1 246 ? -2.495 10.299 17.083 1.00 96.38 246 ALA A O 1
ATOM 1950 N N . LEU A 1 247 ? -0.601 9.108 17.234 1.00 96.56 247 LEU A N 1
ATOM 1951 C CA . LEU A 1 247 ? -1.088 8.221 18.295 1.00 96.56 247 LEU A CA 1
ATOM 1952 C C . LEU A 1 247 ? -1.252 8.955 19.631 1.00 96.56 247 LEU A C 1
ATOM 1954 O O . LEU A 1 247 ? -2.211 8.675 20.354 1.00 96.56 247 LEU A O 1
ATOM 1958 N N . GLU A 1 248 ? -0.358 9.893 19.942 1.00 97.06 248 GLU A N 1
ATOM 1959 C CA . GLU A 1 248 ? -0.484 10.761 21.112 1.00 97.06 248 GLU A CA 1
ATOM 1960 C C . GLU A 1 248 ? -1.737 11.642 21.008 1.00 97.06 248 GLU A C 1
ATOM 1962 O O . GLU A 1 248 ? -2.548 11.674 21.933 1.00 97.06 248 GLU A O 1
ATOM 1967 N N . GLU A 1 249 ? -1.970 12.273 19.859 1.00 97.19 249 GLU A N 1
ATOM 1968 C CA . GLU A 1 249 ? -3.169 13.082 19.624 1.00 97.19 249 GLU A CA 1
ATOM 1969 C C . GLU A 1 249 ? -4.461 12.250 19.715 1.00 97.19 249 GLU A C 1
ATOM 1971 O O . GLU A 1 249 ? -5.425 12.672 20.354 1.00 97.19 249 GLU A O 1
ATOM 1976 N N . ILE A 1 250 ? -4.477 11.015 19.193 1.00 96.56 250 ILE A N 1
ATOM 1977 C CA . ILE A 1 250 ? -5.620 10.092 19.351 1.00 96.56 250 ILE A CA 1
ATOM 1978 C C . ILE A 1 250 ? -5.891 9.753 20.828 1.00 96.56 250 ILE A C 1
ATOM 1980 O O . ILE A 1 250 ? -7.031 9.466 21.201 1.00 96.56 250 ILE A O 1
ATOM 1984 N N . SER A 1 251 ? -4.875 9.771 21.694 1.00 95.56 251 SER A N 1
ATOM 1985 C CA . SER A 1 251 ? -5.087 9.527 23.126 1.00 95.56 251 SER A CA 1
ATOM 1986 C C . SER A 1 251 ? -5.804 10.689 23.829 1.00 95.56 251 SER A C 1
ATOM 1988 O O . SER A 1 251 ? -6.488 10.458 24.825 1.00 95.56 251 SER A O 1
ATOM 1990 N N . LYS A 1 252 ? -5.707 11.909 23.280 1.00 95.62 252 LYS A N 1
ATOM 1991 C CA . LYS A 1 252 ? -6.273 13.144 23.847 1.00 95.62 252 LYS A CA 1
ATOM 1992 C C . LYS A 1 252 ? -7.722 13.396 23.422 1.00 95.62 252 LYS A C 1
ATOM 1994 O O . LYS A 1 252 ? -8.434 14.119 24.116 1.00 95.62 252 LYS A O 1
ATOM 1999 N N . ILE A 1 253 ? -8.172 12.825 22.301 1.00 96.00 253 ILE A N 1
ATOM 2000 C CA . ILE A 1 253 ? -9.532 13.061 21.793 1.00 96.00 253 ILE A CA 1
ATOM 2001 C C . ILE A 1 253 ? -10.603 12.276 22.565 1.00 96.00 253 ILE A C 1
ATOM 2003 O O . ILE A 1 253 ? -10.418 11.121 22.976 1.00 96.00 253 ILE A O 1
ATOM 2007 N N . ASN A 1 254 ? -11.788 12.874 22.663 1.00 97.25 254 ASN A N 1
ATOM 2008 C CA . ASN A 1 254 ? -12.987 12.183 23.129 1.00 97.25 254 ASN A CA 1
ATOM 2009 C C . ASN A 1 254 ? -13.594 11.339 22.000 1.00 97.25 254 ASN A C 1
ATOM 2011 O O . ASN A 1 254 ? -13.668 11.777 20.853 1.00 97.25 254 ASN A O 1
ATOM 2015 N N . VAL A 1 255 ? -14.056 10.129 22.314 1.00 97.12 255 VAL A N 1
ATOM 2016 C CA . VAL A 1 255 ? -14.667 9.226 21.329 1.00 97.12 255 VAL A CA 1
ATOM 2017 C C . VAL A 1 255 ? -16.076 8.875 21.782 1.00 97.12 255 VAL A C 1
ATOM 2019 O O . VAL A 1 255 ? -16.272 8.383 22.892 1.00 97.12 255 VAL A O 1
ATOM 2022 N N . TYR A 1 256 ? -17.046 9.121 20.910 1.00 93.19 256 TYR A N 1
ATOM 2023 C CA . TYR A 1 256 ? -18.461 8.868 21.135 1.00 93.19 256 TYR A CA 1
ATOM 2024 C C . TYR A 1 256 ? -19.018 7.886 20.095 1.00 93.19 256 TYR A C 1
ATOM 2026 O O . TYR A 1 256 ? -18.531 7.859 18.963 1.00 93.19 256 TYR A O 1
ATOM 2034 N N . PRO A 1 257 ? -20.050 7.099 20.446 1.00 94.44 257 PRO A N 1
ATOM 2035 C CA . PRO A 1 257 ? -20.661 6.989 21.776 1.00 94.44 257 PRO A CA 1
ATOM 2036 C C . PRO A 1 257 ? -19.720 6.333 22.804 1.00 94.44 257 PRO A C 1
ATOM 2038 O O . PRO A 1 257 ? -18.920 5.467 22.454 1.00 94.44 257 PRO A O 1
ATOM 2041 N N . LEU A 1 258 ? -19.839 6.718 24.084 1.00 92.69 258 LEU A N 1
ATOM 2042 C CA . LEU A 1 258 ? -1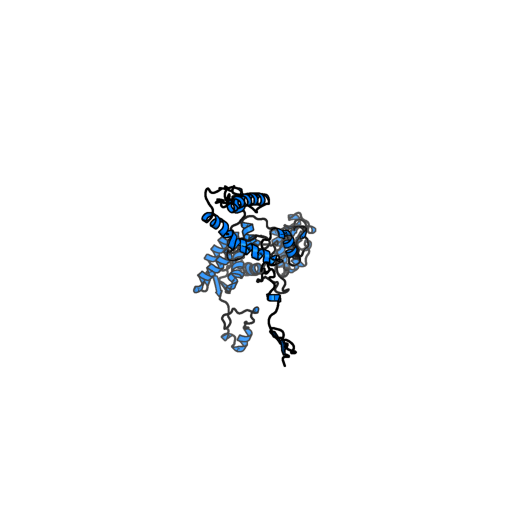8.921 6.279 25.153 1.00 92.69 258 LEU A CA 1
ATOM 2043 C C . LEU A 1 258 ? -18.837 4.750 25.287 1.00 92.69 258 LEU A C 1
ATOM 2045 O O . LEU A 1 258 ? -17.771 4.212 25.563 1.00 92.69 258 LEU A O 1
ATOM 2049 N N . VAL A 1 259 ? -19.941 4.048 25.014 1.00 91.00 259 VAL A N 1
ATOM 2050 C CA . VAL A 1 259 ? -20.028 2.578 25.066 1.00 91.00 259 VAL A CA 1
ATOM 2051 C C . VAL A 1 259 ? -19.045 1.901 24.100 1.00 91.00 259 VAL A C 1
ATOM 2053 O O . VAL A 1 259 ? -18.554 0.814 24.382 1.00 91.00 259 VAL A O 1
ATOM 2056 N N . GLN A 1 260 ? -18.738 2.537 22.965 1.00 90.75 260 GLN A N 1
ATOM 2057 C CA . GLN A 1 260 ? -17.850 1.993 21.929 1.00 90.75 260 GLN A CA 1
ATOM 2058 C C . GLN A 1 260 ? -16.513 2.742 21.848 1.00 90.75 260 GLN A C 1
ATOM 2060 O O . GLN A 1 260 ? -15.701 2.453 20.969 1.00 90.75 260 GLN A O 1
ATOM 2065 N N . ALA A 1 261 ? -16.260 3.684 22.762 1.00 93.12 261 ALA A N 1
ATOM 2066 C CA . ALA A 1 261 ? -15.127 4.602 22.696 1.00 93.12 261 ALA A CA 1
ATOM 2067 C C . ALA A 1 261 ? -13.779 3.882 22.575 1.00 93.12 261 ALA A C 1
ATOM 2069 O O . ALA A 1 261 ? -12.969 4.215 21.709 1.00 93.12 261 ALA A O 1
ATOM 2070 N N . ASP A 1 262 ? -13.551 2.857 23.397 1.00 94.12 262 ASP A N 1
ATOM 2071 C CA . ASP A 1 262 ? -12.280 2.131 23.410 1.00 94.12 262 ASP A CA 1
ATOM 2072 C C . ASP A 1 262 ? -12.067 1.286 22.155 1.00 94.12 262 ASP A C 1
ATOM 2074 O O . ASP A 1 262 ? -10.949 1.220 21.638 1.00 94.12 262 ASP A O 1
ATOM 2078 N N . ALA A 1 263 ? -13.130 0.663 21.640 1.00 93.69 263 ALA A N 1
ATOM 2079 C CA . ALA A 1 263 ? -13.075 -0.102 20.399 1.00 93.69 263 ALA A CA 1
ATOM 2080 C C . ALA A 1 263 ? -12.781 0.820 19.206 1.00 93.69 263 ALA A C 1
ATOM 2082 O O . ALA A 1 263 ? -11.844 0.571 18.446 1.00 93.69 263 ALA A O 1
ATOM 2083 N N . SER A 1 264 ? -13.512 1.930 19.106 1.00 94.81 264 SER A N 1
ATOM 2084 C CA . SER A 1 264 ? -13.338 2.970 18.090 1.00 94.81 264 SER A CA 1
ATOM 2085 C C . SER A 1 264 ? -11.940 3.597 18.121 1.00 94.81 264 SER A C 1
ATOM 2087 O O . SER A 1 264 ? -11.285 3.724 17.085 1.00 94.81 264 SER A O 1
ATOM 2089 N N . ARG A 1 265 ? -11.418 3.911 19.315 1.00 95.50 265 ARG A N 1
ATOM 2090 C CA . ARG A 1 265 ? -10.052 4.431 19.471 1.00 95.50 265 ARG A CA 1
ATOM 2091 C C . ARG A 1 265 ? -9.014 3.419 18.993 1.00 95.50 265 ARG A C 1
ATOM 2093 O O . ARG A 1 265 ? -8.134 3.767 18.207 1.00 95.50 265 ARG A O 1
ATOM 2100 N N . LYS A 1 266 ? -9.132 2.154 19.413 1.00 94.94 266 LYS A N 1
ATOM 2101 C CA . LYS A 1 266 ? -8.233 1.076 18.963 1.00 94.94 266 LYS A CA 1
ATOM 2102 C C . LYS A 1 266 ? -8.293 0.882 17.447 1.00 94.94 266 LYS A C 1
ATOM 2104 O O . LYS A 1 266 ? -7.243 0.670 16.840 1.00 94.94 266 LYS A O 1
ATOM 2109 N N . ALA A 1 267 ? -9.475 0.988 16.838 1.00 94.38 267 ALA A N 1
ATOM 2110 C CA . ALA A 1 267 ? -9.648 0.886 15.392 1.00 94.38 267 ALA A CA 1
ATOM 2111 C C . ALA A 1 267 ? -8.863 1.985 14.660 1.00 94.38 267 ALA A C 1
ATOM 2113 O O . ALA A 1 267 ? -8.035 1.664 13.805 1.00 94.38 267 ALA A O 1
ATOM 2114 N N . LEU A 1 268 ? -9.030 3.252 15.056 1.00 94.81 268 LEU A N 1
ATOM 2115 C CA . LEU A 1 268 ? -8.287 4.374 14.472 1.00 94.81 268 LEU A CA 1
ATOM 2116 C C . LEU A 1 268 ? -6.767 4.235 14.673 1.00 94.81 268 LEU A C 1
ATOM 2118 O O . LEU A 1 268 ? -6.003 4.354 13.715 1.00 94.81 268 LEU A O 1
ATOM 2122 N N . MET A 1 269 ? -6.314 3.897 15.888 1.00 95.25 269 MET A N 1
ATOM 2123 C CA . MET A 1 269 ? -4.887 3.665 16.168 1.00 95.25 269 MET A CA 1
ATOM 2124 C C . MET A 1 269 ? -4.308 2.532 15.312 1.00 95.25 269 MET A C 1
ATOM 2126 O O . MET A 1 269 ? -3.167 2.608 14.860 1.00 95.25 269 MET A O 1
ATOM 2130 N N . THR A 1 270 ? -5.087 1.474 15.078 1.00 94.00 270 THR A N 1
ATOM 2131 C CA . THR A 1 270 ? -4.678 0.353 14.223 1.00 94.00 270 THR A CA 1
ATOM 2132 C C . THR A 1 270 ? -4.491 0.802 12.779 1.00 94.00 270 THR A C 1
ATOM 2134 O O . THR A 1 270 ? -3.492 0.431 12.164 1.00 94.00 270 THR A O 1
ATOM 2137 N N . GLN A 1 271 ? -5.386 1.645 12.250 1.00 91.00 271 GLN A N 1
ATOM 2138 C CA . GLN A 1 271 ? -5.229 2.179 10.893 1.00 91.00 271 GLN A CA 1
ATOM 2139 C C . GLN A 1 271 ? -3.974 3.048 10.760 1.00 91.00 271 GLN A C 1
ATOM 2141 O O . GLN A 1 271 ? -3.227 2.885 9.794 1.00 91.00 271 GLN A O 1
ATOM 2146 N N . VAL A 1 272 ? -3.684 3.900 11.750 1.00 91.56 272 VAL A N 1
ATOM 2147 C CA . VAL A 1 272 ? -2.463 4.730 11.768 1.00 91.56 272 VAL A CA 1
ATOM 2148 C C . VAL A 1 272 ? -1.189 3.879 11.826 1.00 91.56 272 VAL A C 1
ATOM 2150 O O . VAL A 1 272 ? -0.190 4.212 11.194 1.00 91.56 272 VAL A O 1
ATOM 2153 N N . ARG A 1 273 ? -1.215 2.739 12.526 1.00 90.12 273 ARG A N 1
ATOM 2154 C CA . ARG A 1 273 ? -0.064 1.823 12.609 1.00 90.12 273 ARG A CA 1
ATOM 2155 C C . ARG A 1 273 ? 0.175 1.004 11.339 1.00 90.12 273 ARG A C 1
ATOM 2157 O O . ARG A 1 273 ? 1.290 0.527 11.152 1.00 90.12 273 ARG A O 1
ATOM 2164 N N . LYS A 1 274 ? -0.843 0.820 10.492 1.00 83.94 274 LYS A N 1
ATOM 2165 C CA . LYS A 1 274 ? -0.842 -0.187 9.420 1.00 83.94 274 LYS A CA 1
ATOM 2166 C C . LYS A 1 274 ? 0.150 0.094 8.289 1.00 83.94 274 LYS A C 1
ATOM 2168 O O . LYS A 1 274 ? 0.649 -0.859 7.697 1.00 83.94 274 LYS A O 1
ATOM 2173 N N . ARG A 1 275 ? 0.386 1.361 7.923 1.00 74.31 275 ARG A N 1
ATOM 2174 C CA . ARG A 1 275 ? 1.185 1.715 6.734 1.00 74.31 275 ARG A CA 1
ATOM 2175 C C . ARG A 1 275 ? 2.196 2.835 7.027 1.00 74.31 275 ARG A C 1
ATOM 2177 O O . ARG A 1 275 ? 1.774 3.890 7.502 1.00 74.31 275 ARG A O 1
ATOM 2184 N N . PRO A 1 276 ? 3.492 2.640 6.707 1.00 83.31 276 PRO A N 1
ATOM 2185 C CA . PRO A 1 276 ? 4.537 3.656 6.898 1.00 83.31 276 PRO A CA 1
ATOM 2186 C C . PRO A 1 276 ? 4.508 4.777 5.842 1.00 83.31 276 PRO A C 1
ATOM 2188 O O . PRO A 1 276 ? 5.074 5.849 6.059 1.00 83.31 276 PRO A O 1
ATOM 2191 N N . TYR A 1 277 ? 3.837 4.541 4.707 1.00 89.88 277 TYR A N 1
ATOM 2192 C CA . TYR A 1 277 ? 3.723 5.487 3.599 1.00 89.88 277 TYR A CA 1
ATOM 2193 C C . TYR A 1 277 ? 2.282 5.555 3.085 1.00 89.88 277 TYR A C 1
ATOM 2195 O O . TYR A 1 277 ? 1.639 4.523 2.864 1.00 89.88 277 TYR A O 1
ATOM 2203 N N . TRP A 1 278 ? 1.788 6.769 2.845 1.00 92.88 278 TRP A N 1
ATOM 2204 C CA . TRP A 1 278 ? 0.510 7.023 2.179 1.00 92.88 278 TRP A CA 1
ATOM 2205 C C . TRP A 1 278 ? 0.765 7.556 0.769 1.00 92.88 278 TRP A C 1
ATOM 2207 O O . TRP A 1 278 ? 1.343 8.624 0.611 1.00 92.88 278 TRP A O 1
ATOM 2217 N N . CYS A 1 279 ? 0.340 6.809 -0.255 1.00 92.88 279 CYS A N 1
ATOM 2218 C CA . CYS A 1 279 ? 0.385 7.244 -1.653 1.00 92.88 279 CYS A CA 1
ATOM 2219 C C . CYS A 1 279 ? -0.634 8.365 -1.898 1.00 92.88 279 CYS A C 1
ATOM 2221 O O . CYS A 1 279 ? -1.842 8.102 -1.950 1.00 92.88 279 CYS A O 1
ATOM 2223 N N . ILE A 1 280 ? -0.140 9.588 -2.075 1.00 95.25 280 ILE A N 1
ATOM 2224 C CA . ILE A 1 280 ? -0.938 10.811 -2.224 1.00 95.25 280 ILE A CA 1
ATOM 2225 C C . ILE A 1 280 ? -1.114 11.248 -3.682 1.00 95.25 280 ILE A C 1
ATOM 2227 O O . ILE A 1 280 ? -1.870 12.179 -3.910 1.00 95.25 280 ILE A O 1
ATOM 2231 N N . SER A 1 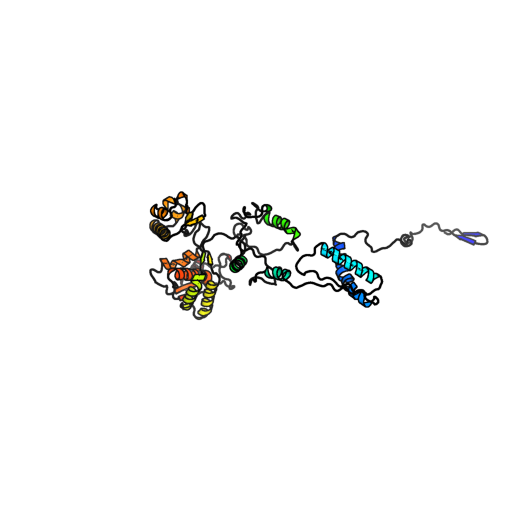281 ? -0.472 10.598 -4.658 1.00 95.94 281 SER A N 1
ATOM 2232 C CA . SER A 1 281 ? -0.666 10.868 -6.095 1.00 95.94 281 SER A CA 1
ATOM 2233 C C . SER A 1 281 ? -1.671 9.937 -6.760 1.00 95.94 281 SER A C 1
ATOM 2235 O O . SER A 1 281 ? -1.835 8.779 -6.357 1.00 95.94 281 SER A O 1
ATOM 2237 N N . ARG A 1 282 ? -2.324 10.427 -7.817 1.00 91.06 282 ARG A N 1
ATOM 2238 C CA . ARG A 1 282 ? -3.158 9.655 -8.746 1.00 91.06 282 ARG A CA 1
ATOM 2239 C C . ARG A 1 282 ? -2.910 10.121 -10.184 1.00 91.06 282 ARG A C 1
ATOM 2241 O O . ARG A 1 282 ? -2.901 11.318 -10.450 1.00 91.06 282 ARG A O 1
ATOM 2248 N N . GLN A 1 283 ? -2.827 9.172 -11.117 1.00 91.44 283 GLN A N 1
ATOM 2249 C CA . GLN A 1 283 ? -2.686 9.430 -12.559 1.00 91.44 283 GLN A CA 1
ATOM 2250 C C . GLN A 1 283 ? -4.070 9.662 -13.183 1.00 91.44 283 GLN A C 1
ATOM 2252 O O . GLN A 1 283 ? -4.677 8.788 -13.821 1.00 91.44 283 GLN A O 1
ATOM 2257 N N . ARG A 1 284 ? -4.634 10.829 -12.880 1.00 87.44 284 ARG A N 1
ATOM 2258 C CA . ARG A 1 284 ? -5.971 11.279 -13.280 1.00 87.44 284 ARG A CA 1
ATOM 2259 C C . ARG A 1 284 ? -5.926 12.786 -13.513 1.00 87.44 284 ARG A C 1
ATOM 2261 O O . ARG A 1 284 ? -5.043 13.457 -13.009 1.00 87.44 284 ARG A O 1
ATOM 2268 N N . VAL A 1 285 ? -6.905 13.306 -14.248 1.00 85.44 285 VAL A N 1
ATOM 2269 C CA . VAL A 1 285 ? -6.972 14.738 -14.601 1.00 85.44 285 VAL A CA 1
ATOM 2270 C C . VAL A 1 285 ? -7.975 15.531 -13.758 1.00 85.44 285 VAL A C 1
ATOM 2272 O O . VAL A 1 285 ? -7.902 16.751 -13.705 1.00 85.44 285 VAL A O 1
ATOM 2275 N N . TRP A 1 286 ? -8.921 14.853 -13.097 1.00 86.56 286 TRP A N 1
ATOM 2276 C CA . TRP A 1 286 ? -9.971 15.500 -12.306 1.00 86.56 286 TRP A CA 1
ATOM 2277 C C . TRP A 1 286 ? -9.621 15.513 -10.816 1.00 86.56 286 TRP A C 1
ATOM 2279 O O . TRP A 1 286 ? -9.919 14.556 -10.098 1.00 86.56 286 TRP A O 1
ATOM 2289 N N . GLY A 1 287 ? -8.987 16.594 -10.370 1.00 88.38 287 GLY A N 1
ATOM 2290 C CA . GLY A 1 287 ? -8.647 16.860 -8.972 1.00 88.38 287 GLY A CA 1
ATOM 2291 C C . GLY A 1 287 ? -7.584 17.948 -8.847 1.00 88.38 287 GLY A C 1
ATOM 2292 O O . GLY A 1 287 ? -7.232 18.592 -9.837 1.00 88.38 287 GLY A O 1
ATOM 2293 N N . VAL A 1 288 ? -7.081 18.166 -7.631 1.00 91.19 288 VAL A N 1
ATOM 2294 C CA . VAL A 1 288 ? -6.058 19.190 -7.380 1.00 91.19 288 VAL A CA 1
ATOM 2295 C C . VAL A 1 288 ? -4.703 18.699 -7.906 1.00 91.19 288 VAL A C 1
ATOM 2297 O O . VAL A 1 288 ? -4.243 17.646 -7.462 1.00 91.19 288 VAL A O 1
ATOM 2300 N N . PRO A 1 289 ? -4.040 19.418 -8.827 1.00 93.62 289 PRO A N 1
ATOM 2301 C CA . PRO A 1 289 ? -2.739 19.011 -9.347 1.00 93.62 289 PRO A CA 1
ATOM 2302 C C . PRO A 1 289 ? -1.664 19.061 -8.258 1.00 93.62 289 PRO A C 1
ATOM 2304 O O . PRO A 1 289 ? -1.653 19.965 -7.419 1.00 93.62 289 PRO A O 1
ATOM 2307 N N . ILE A 1 290 ? -0.729 18.111 -8.292 1.00 94.69 290 ILE A N 1
ATOM 2308 C CA . ILE A 1 290 ? 0.466 18.158 -7.446 1.00 94.69 290 ILE A CA 1
ATOM 2309 C C . ILE A 1 290 ? 1.428 19.184 -8.065 1.00 94.69 290 ILE A C 1
ATOM 2311 O O . ILE A 1 290 ? 1.908 18.950 -9.177 1.00 94.69 290 ILE A O 1
ATOM 2315 N N . PRO A 1 291 ? 1.736 20.309 -7.383 1.00 93.62 291 PRO A N 1
ATOM 2316 C CA . PRO A 1 291 ? 2.406 21.457 -7.992 1.00 93.62 291 PRO A CA 1
ATOM 2317 C C . PRO A 1 291 ? 3.925 21.251 -8.094 1.00 93.62 291 PRO A C 1
ATOM 2319 O O . PRO A 1 291 ? 4.713 21.945 -7.451 1.00 93.62 291 PRO A O 1
ATOM 2322 N N . VAL A 1 292 ? 4.336 20.254 -8.876 1.00 94.25 292 VAL A N 1
ATOM 2323 C CA . VAL A 1 292 ? 5.731 19.851 -9.077 1.00 94.25 292 VAL A CA 1
ATOM 2324 C C . VAL A 1 292 ? 6.098 19.961 -10.551 1.00 94.25 292 VAL A C 1
ATOM 2326 O O . VAL A 1 292 ? 5.284 19.676 -11.431 1.00 94.25 292 VAL A O 1
ATOM 2329 N N . PHE A 1 293 ? 7.345 20.347 -10.804 1.00 93.62 293 PHE A N 1
ATOM 2330 C CA . PHE A 1 293 ? 7.959 20.319 -12.123 1.00 93.62 293 PHE A CA 1
ATOM 2331 C C . PHE A 1 293 ? 9.108 19.312 -12.133 1.00 93.62 293 PHE A C 1
ATOM 2333 O O . PHE A 1 293 ? 9.710 19.030 -11.095 1.00 93.62 293 PHE A O 1
ATOM 2340 N N . TYR A 1 294 ? 9.425 18.787 -13.307 1.00 93.12 294 TYR A N 1
ATOM 2341 C CA . TYR A 1 294 ? 10.538 17.878 -13.532 1.00 93.12 294 TYR A CA 1
ATOM 2342 C C . TYR A 1 294 ? 11.471 18.467 -14.580 1.00 93.12 294 TYR A C 1
ATOM 2344 O O . TYR A 1 294 ? 11.016 19.074 -15.548 1.00 93.12 294 TYR A O 1
ATOM 2352 N N . GLU A 1 295 ? 12.773 18.267 -14.409 1.00 91.88 295 GLU A N 1
ATOM 2353 C CA . GLU A 1 295 ? 13.728 18.476 -15.495 1.00 91.88 295 GLU A CA 1
ATOM 2354 C C . GLU A 1 295 ? 13.503 17.403 -16.572 1.00 91.88 295 GLU A C 1
ATOM 2356 O O . GLU A 1 295 ? 13.473 16.207 -16.272 1.00 91.88 295 GLU A O 1
ATOM 2361 N N . ARG A 1 296 ? 13.324 17.819 -17.827 1.00 88.75 296 ARG A N 1
ATOM 2362 C CA . ARG A 1 296 ? 12.836 16.974 -18.926 1.00 88.75 296 ARG A CA 1
ATOM 2363 C C . ARG A 1 296 ? 13.718 15.751 -19.184 1.00 88.75 296 ARG A C 1
ATOM 2365 O O . ARG A 1 296 ? 13.187 14.666 -19.418 1.00 88.75 296 ARG A O 1
ATOM 2372 N N . GLU A 1 297 ? 15.039 15.925 -19.141 1.00 85.69 297 GLU A N 1
ATOM 2373 C CA . GLU A 1 297 ? 16.005 14.863 -19.453 1.00 85.69 297 GLU A CA 1
ATOM 2374 C C . GLU A 1 297 ? 16.244 13.912 -18.278 1.00 85.69 297 GLU A C 1
ATOM 2376 O O . GLU A 1 297 ? 16.218 12.695 -18.447 1.00 85.69 297 GLU A O 1
ATOM 2381 N N . THR A 1 298 ? 16.468 14.449 -17.078 1.00 87.12 298 THR A N 1
ATOM 2382 C CA . THR A 1 298 ? 16.861 13.635 -15.916 1.00 87.12 298 THR A CA 1
ATOM 2383 C C . THR A 1 298 ? 15.684 13.193 -15.052 1.00 87.12 298 THR A C 1
ATOM 2385 O O . THR A 1 298 ? 15.871 12.377 -14.149 1.00 87.12 298 THR A O 1
ATOM 2388 N N . LYS A 1 299 ? 14.489 13.755 -15.282 1.00 87.75 299 LYS A N 1
ATOM 2389 C CA . LYS A 1 299 ? 13.304 13.633 -14.414 1.00 87.75 299 LYS A CA 1
ATOM 2390 C C . LYS A 1 299 ? 13.552 14.080 -12.972 1.00 87.75 299 LYS A C 1
ATOM 2392 O O . LYS A 1 299 ? 12.817 13.716 -12.054 1.00 87.75 299 LYS A O 1
ATOM 2397 N N . LYS A 1 300 ? 14.577 14.904 -12.743 1.00 90.81 300 LYS A N 1
ATOM 2398 C CA . LYS A 1 300 ? 14.860 15.469 -11.426 1.00 90.81 300 LYS A CA 1
ATOM 2399 C C . LYS A 1 300 ? 13.708 16.367 -10.980 1.00 90.81 300 LYS A C 1
ATOM 2401 O O . LYS A 1 300 ? 13.297 17.267 -11.705 1.00 90.81 300 LYS A O 1
ATOM 2406 N N . VAL A 1 301 ? 13.233 16.144 -9.757 1.00 92.88 301 VAL A N 1
ATOM 2407 C CA . VAL A 1 301 ? 12.175 16.942 -9.124 1.00 92.88 301 VAL A CA 1
ATOM 2408 C C . VAL A 1 301 ? 12.645 18.377 -8.886 1.00 92.88 301 VAL A C 1
ATOM 2410 O O . VAL A 1 301 ? 13.657 18.611 -8.219 1.00 92.88 301 VAL A O 1
ATOM 2413 N N . ILE A 1 302 ? 11.850 19.331 -9.363 1.00 90.81 302 ILE A N 1
ATOM 2414 C CA . ILE A 1 302 ? 12.003 20.769 -9.160 1.00 90.81 302 ILE A CA 1
ATOM 2415 C C . ILE A 1 302 ? 10.843 21.256 -8.292 1.00 90.81 302 ILE A C 1
ATOM 2417 O O . ILE A 1 302 ? 9.696 21.368 -8.727 1.00 90.81 302 ILE A O 1
ATOM 2421 N N . LEU A 1 303 ? 11.151 21.519 -7.023 1.00 90.25 303 LEU A N 1
ATOM 2422 C CA . LEU A 1 303 ? 10.179 21.952 -6.029 1.00 90.25 303 LEU A CA 1
ATOM 2423 C C . LEU A 1 303 ? 10.864 22.821 -4.973 1.00 90.25 303 LEU A C 1
ATOM 2425 O O . LEU A 1 303 ? 11.884 22.436 -4.402 1.00 90.25 303 LEU A O 1
ATOM 2429 N N . ASN A 1 304 ? 10.293 23.987 -4.681 1.00 88.69 304 ASN A N 1
ATOM 2430 C CA . ASN A 1 304 ? 10.684 24.799 -3.532 1.00 88.69 304 ASN A CA 1
ATOM 2431 C C . ASN A 1 304 ? 9.476 25.578 -2.986 1.00 88.69 304 ASN A C 1
ATOM 2433 O O . ASN A 1 304 ? 8.403 25.610 -3.589 1.00 88.69 304 ASN A O 1
ATOM 2437 N N . ARG A 1 305 ? 9.655 26.233 -1.835 1.00 88.94 305 ARG A N 1
ATOM 2438 C CA . ARG A 1 305 ? 8.579 26.996 -1.187 1.00 88.94 305 ARG A CA 1
ATOM 2439 C C . ARG A 1 305 ? 8.097 28.191 -2.024 1.00 88.94 305 ARG A C 1
ATOM 2441 O O . ARG A 1 305 ? 6.909 28.481 -2.002 1.00 88.94 305 ARG A O 1
ATOM 2448 N N . SER A 1 306 ? 8.986 28.860 -2.761 1.00 88.44 306 SER A N 1
ATOM 2449 C CA . SER A 1 306 ? 8.618 30.004 -3.611 1.00 88.44 306 SER A CA 1
ATOM 2450 C C . SER A 1 306 ? 7.688 29.585 -4.750 1.00 88.44 306 SER A C 1
ATOM 2452 O O . SER A 1 306 ? 6.696 30.258 -5.007 1.00 88.44 306 SER A O 1
ATOM 2454 N N . LEU A 1 307 ? 7.987 28.457 -5.395 1.00 89.94 307 LEU A N 1
ATOM 2455 C CA . LEU A 1 307 ? 7.187 27.873 -6.464 1.00 89.94 307 LEU A CA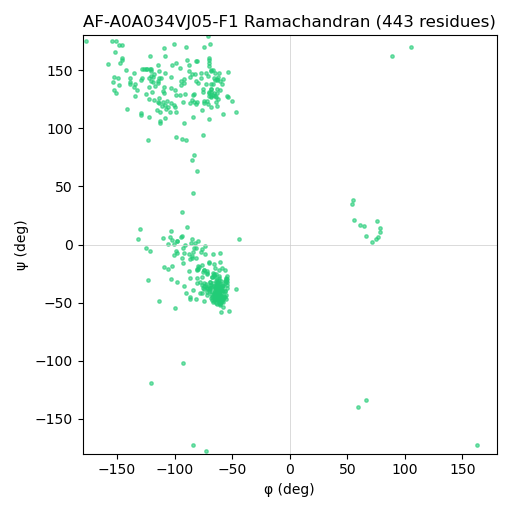 1
ATOM 2456 C C . LEU A 1 307 ? 5.820 27.436 -5.940 1.00 89.94 307 LEU A C 1
ATOM 2458 O O . LEU A 1 307 ? 4.807 27.800 -6.527 1.00 89.94 307 LEU A O 1
ATOM 2462 N N . ILE A 1 308 ? 5.777 26.733 -4.803 1.00 92.06 308 ILE A N 1
ATOM 2463 C CA . ILE A 1 308 ? 4.508 26.328 -4.176 1.00 92.06 308 ILE A CA 1
ATOM 2464 C C . ILE A 1 308 ? 3.649 27.557 -3.857 1.00 92.06 308 ILE A C 1
ATOM 2466 O O . ILE A 1 308 ? 2.470 27.578 -4.192 1.00 92.06 308 ILE A O 1
ATOM 2470 N N . ASN A 1 309 ? 4.232 28.595 -3.248 1.00 91.81 309 ASN A N 1
ATOM 2471 C CA . ASN A 1 309 ? 3.505 29.822 -2.921 1.00 91.81 309 ASN A CA 1
ATOM 2472 C C . ASN A 1 309 ? 2.950 30.508 -4.175 1.00 91.81 309 ASN A C 1
ATOM 2474 O O . ASN A 1 309 ? 1.790 30.903 -4.180 1.00 91.81 309 ASN A O 1
ATOM 2478 N N . HIS A 1 310 ? 3.747 30.585 -5.242 1.00 91.94 310 HIS A N 1
ATOM 2479 C CA . HIS A 1 310 ? 3.316 31.147 -6.521 1.00 91.94 310 HIS A CA 1
ATOM 2480 C C . HIS A 1 310 ? 2.139 30.375 -7.127 1.00 91.94 310 HIS A C 1
ATOM 2482 O O . HIS A 1 310 ? 1.134 30.981 -7.489 1.00 91.94 310 HIS A O 1
ATOM 2488 N N . VAL A 1 311 ? 2.206 29.040 -7.167 1.00 92.38 311 VAL A N 1
ATOM 2489 C CA . VAL A 1 311 ? 1.089 28.214 -7.661 1.00 92.38 311 VAL A CA 1
ATOM 2490 C C . VAL A 1 311 ? -0.154 28.386 -6.780 1.00 92.38 311 VAL A C 1
ATOM 2492 O O . VAL A 1 311 ? -1.260 28.523 -7.300 1.00 92.38 311 VAL A O 1
ATOM 2495 N N . CYS A 1 312 ? 0.006 28.459 -5.456 1.00 91.75 312 CYS A N 1
ATOM 2496 C CA . CYS A 1 312 ? -1.095 28.769 -4.542 1.00 91.75 312 CYS A CA 1
ATOM 2497 C C . CYS A 1 312 ? -1.723 30.144 -4.822 1.00 91.75 312 CYS A C 1
ATOM 2499 O O . CYS A 1 312 ? -2.942 30.287 -4.727 1.00 91.75 312 CYS A O 1
ATOM 2501 N N . ASP A 1 313 ? -0.924 31.157 -5.156 1.00 92.50 313 ASP A N 1
ATOM 2502 C CA . ASP A 1 313 ? -1.422 32.494 -5.485 1.00 92.50 313 ASP A CA 1
ATOM 2503 C C . ASP A 1 313 ? -2.115 32.531 -6.856 1.00 92.50 313 ASP A C 1
ATOM 2505 O O . ASP A 1 313 ? -3.142 33.200 -6.991 1.00 92.50 313 ASP A O 1
ATOM 2509 N N . LEU A 1 314 ? -1.649 31.741 -7.831 1.00 92.19 314 LEU A N 1
ATOM 2510 C CA . LEU A 1 314 ? -2.361 31.519 -9.095 1.00 92.19 314 LEU A CA 1
ATOM 2511 C C . LEU A 1 314 ? -3.734 30.873 -8.866 1.00 92.19 314 LEU A C 1
ATOM 2513 O O . LEU A 1 314 ? -4.727 31.389 -9.374 1.00 92.19 314 LEU A O 1
ATOM 2517 N N . ILE A 1 315 ? -3.824 29.824 -8.037 1.00 91.56 315 ILE A N 1
ATOM 2518 C CA . ILE A 1 315 ? -5.113 29.192 -7.687 1.00 91.56 315 ILE A CA 1
ATOM 2519 C C . ILE A 1 315 ? -6.074 30.219 -7.072 1.00 91.56 315 ILE A C 1
ATOM 2521 O O . ILE A 1 315 ? -7.245 30.273 -7.444 1.00 91.56 315 ILE A O 1
ATOM 2525 N N . LYS A 1 316 ? -5.594 31.065 -6.148 1.00 91.00 316 LYS A N 1
ATOM 2526 C CA . LYS A 1 316 ? -6.424 32.115 -5.527 1.00 91.00 316 LYS A CA 1
ATOM 2527 C C . LYS A 1 316 ? -6.892 33.165 -6.534 1.00 91.00 316 LYS A C 1
ATOM 2529 O O . LYS A 1 316 ? -7.996 33.681 -6.386 1.00 91.00 316 LYS A O 1
ATOM 2534 N N . LYS A 1 317 ? -6.049 33.507 -7.511 1.00 92.62 317 LYS A N 1
ATOM 2535 C CA . LYS A 1 317 ? -6.339 34.519 -8.531 1.00 92.62 317 LYS A CA 1
ATOM 2536 C C . LYS A 1 317 ? -7.337 34.012 -9.574 1.00 92.62 317 LYS A C 1
ATOM 2538 O O . LYS A 1 317 ? -8.296 34.716 -9.872 1.00 92.62 317 LYS A O 1
ATOM 2543 N N . GLU A 1 318 ? -7.110 32.821 -10.121 1.00 90.50 318 GLU A N 1
ATOM 2544 C CA . GLU A 1 318 ? -7.941 32.235 -11.185 1.00 90.50 318 GLU A CA 1
ATOM 2545 C C . GLU A 1 318 ? -9.232 31.597 -10.631 1.00 90.50 318 GLU A C 1
ATOM 2547 O O . GLU A 1 318 ? -10.215 31.420 -11.350 1.00 90.50 318 GLU A O 1
ATOM 2552 N N . GLY A 1 319 ? -9.254 31.253 -9.337 1.00 88.00 319 GLY A N 1
ATOM 2553 C CA . GLY A 1 319 ? -10.414 30.673 -8.652 1.00 88.00 319 GLY A CA 1
ATOM 2554 C C . GLY A 1 319 ? -10.688 29.202 -8.989 1.00 88.00 319 GLY A C 1
ATOM 2555 O O . GLY A 1 319 ? -11.686 28.647 -8.533 1.00 88.00 319 GLY A O 1
ATOM 2556 N N . ASN A 1 320 ? -9.822 28.563 -9.778 1.00 88.31 320 ASN A N 1
ATOM 2557 C CA . ASN A 1 320 ? -9.878 27.150 -10.151 1.00 88.31 320 ASN A CA 1
ATOM 2558 C C . ASN A 1 320 ? -8.456 26.613 -10.417 1.00 88.31 320 ASN A C 1
ATOM 2560 O O . ASN A 1 320 ? -7.489 27.372 -10.367 1.00 88.31 320 ASN A O 1
ATOM 2564 N N . ALA A 1 321 ? -8.327 25.309 -10.679 1.00 89.62 321 ALA A N 1
ATOM 2565 C CA . ALA A 1 321 ? -7.047 24.653 -10.965 1.00 89.62 321 ALA A CA 1
ATOM 2566 C C . ALA A 1 321 ? -6.818 24.360 -12.464 1.00 89.62 321 ALA A C 1
ATOM 2568 O O . ALA A 1 321 ? -5.800 23.765 -12.816 1.00 89.62 321 ALA A O 1
ATOM 2569 N N . ASP A 1 322 ? -7.726 24.778 -13.354 1.00 90.50 322 ASP A N 1
ATOM 2570 C CA . ASP A 1 322 ? -7.686 24.426 -14.782 1.00 90.50 322 ASP A CA 1
ATOM 2571 C C . ASP A 1 322 ? -6.488 25.054 -15.496 1.00 90.50 322 ASP A C 1
ATOM 2573 O O . ASP A 1 322 ? -5.948 24.469 -16.439 1.00 90.50 322 ASP A O 1
ATOM 2577 N N . PHE A 1 323 ? -6.016 26.200 -14.992 1.00 91.88 323 PHE A N 1
ATOM 2578 C CA . PHE A 1 323 ? -4.810 26.861 -15.482 1.00 91.88 323 PHE A CA 1
ATOM 2579 C C . PHE A 1 323 ? -3.597 25.916 -15.473 1.00 91.88 323 PHE A C 1
ATOM 2581 O O . PHE A 1 323 ? -2.764 25.990 -16.374 1.00 91.88 323 PHE A O 1
ATOM 2588 N N . TRP A 1 324 ? -3.526 24.969 -14.522 1.00 94.62 324 TRP A N 1
ATOM 2589 C CA . TRP A 1 324 ? -2.451 23.977 -14.469 1.00 94.62 324 TRP A CA 1
ATOM 2590 C C . TRP A 1 324 ? -2.414 23.105 -15.716 1.00 94.62 324 TRP A C 1
ATOM 2592 O O . TRP A 1 324 ? -1.338 22.705 -16.141 1.00 94.62 324 TRP A O 1
ATOM 2602 N N . TRP A 1 325 ? -3.561 22.817 -16.328 1.00 92.62 325 TRP A N 1
ATOM 2603 C CA . TRP A 1 325 ? -3.652 21.985 -17.525 1.00 92.62 325 TRP A CA 1
ATOM 2604 C C . TRP A 1 325 ? -3.536 22.814 -18.797 1.00 92.62 325 TRP A C 1
ATOM 2606 O O . TRP A 1 325 ? -2.810 22.412 -19.708 1.00 92.62 325 TRP A O 1
ATOM 2616 N N . SER A 1 326 ? -4.187 23.977 -18.837 1.00 91.38 326 SER A N 1
ATOM 2617 C CA . SER A 1 326 ? -4.272 24.804 -20.041 1.00 91.38 326 SER A CA 1
ATOM 2618 C C . SER A 1 326 ? -3.012 25.616 -20.334 1.00 91.38 326 SER A C 1
ATOM 2620 O O . SER A 1 326 ? -2.723 25.843 -21.504 1.00 91.38 326 SER A O 1
ATOM 2622 N N . GLN A 1 327 ? -2.278 26.061 -19.308 1.00 92.06 327 GLN A N 1
ATOM 2623 C CA . GLN A 1 327 ? -1.126 26.951 -19.482 1.00 92.06 327 GLN A CA 1
ATOM 2624 C C . GLN A 1 327 ? 0.181 26.188 -19.725 1.00 92.06 327 GLN A C 1
ATOM 2626 O O . GLN A 1 327 ? 0.373 25.072 -19.222 1.00 92.06 327 GLN A O 1
ATOM 2631 N N . SER A 1 328 ? 1.101 26.779 -20.485 1.00 91.81 328 SER A N 1
ATOM 2632 C CA . SER A 1 328 ? 2.454 26.244 -20.678 1.00 91.81 328 SER A CA 1
ATOM 2633 C C . SER A 1 328 ? 3.339 26.465 -19.441 1.00 91.81 328 SER A C 1
ATOM 2635 O O . SER A 1 328 ? 2.967 27.172 -18.505 1.00 91.81 328 SER A O 1
ATOM 2637 N N . VAL A 1 329 ? 4.529 25.856 -19.401 1.00 90.38 329 VAL A N 1
ATOM 2638 C CA . VAL A 1 329 ? 5.459 26.056 -18.272 1.00 90.38 329 VAL A CA 1
ATOM 2639 C C . VAL A 1 329 ? 5.938 27.511 -18.206 1.00 90.38 329 VAL A C 1
ATOM 2641 O O . VAL A 1 329 ? 6.065 28.064 -17.117 1.00 90.38 329 VAL A O 1
ATOM 2644 N N . GLU A 1 330 ? 6.144 28.140 -19.363 1.00 87.75 330 GLU A N 1
ATOM 2645 C CA . GLU A 1 330 ? 6.514 29.551 -19.517 1.00 87.75 330 GLU A CA 1
ATOM 2646 C C . GLU A 1 330 ? 5.442 30.493 -18.954 1.00 87.75 330 GLU A C 1
ATOM 2648 O O . GLU A 1 330 ? 5.764 31.521 -18.365 1.00 87.75 330 GLU A O 1
ATOM 2653 N N . GLU A 1 331 ? 4.167 30.146 -19.135 1.00 88.56 331 GLU A N 1
ATOM 2654 C CA . GLU A 1 331 ? 3.032 30.921 -18.627 1.00 88.56 331 GLU A CA 1
ATOM 2655 C C . GLU A 1 331 ? 2.833 30.718 -17.117 1.00 88.56 331 GLU A C 1
ATOM 2657 O O . GLU A 1 331 ? 2.476 31.657 -16.401 1.00 88.56 331 GLU A O 1
ATOM 2662 N N . LEU A 1 332 ? 3.099 29.503 -16.625 1.00 89.75 332 LEU A N 1
ATOM 2663 C CA . LEU A 1 332 ? 2.960 29.138 -15.214 1.00 89.75 332 LEU A CA 1
ATOM 2664 C C . LEU A 1 332 ? 4.085 29.701 -14.341 1.00 89.75 332 LEU A C 1
ATOM 2666 O O . LEU A 1 332 ? 3.829 30.063 -13.190 1.00 89.75 332 LEU A O 1
ATOM 2670 N N . LEU A 1 333 ? 5.323 29.743 -14.841 1.00 88.31 333 LEU A N 1
ATOM 2671 C CA . LEU A 1 333 ? 6.509 30.082 -14.054 1.00 88.31 333 LEU A CA 1
ATOM 2672 C C . LEU A 1 333 ? 7.123 31.422 -14.489 1.00 88.31 333 LEU A C 1
ATOM 2674 O O . LEU A 1 333 ? 7.687 31.517 -15.578 1.00 88.31 333 LEU A O 1
ATOM 2678 N N . PRO A 1 334 ? 7.102 32.458 -13.631 1.00 82.75 334 PRO A N 1
ATOM 2679 C CA . PRO A 1 334 ? 7.705 33.740 -13.957 1.00 82.75 334 PRO A CA 1
ATOM 2680 C C . PRO A 1 334 ? 9.248 33.654 -13.981 1.00 82.75 334 PRO A C 1
ATOM 2682 O O . PRO A 1 334 ? 9.833 32.807 -13.290 1.00 82.75 334 PRO A O 1
ATOM 2685 N N . PRO A 1 335 ? 9.937 34.555 -14.717 1.00 82.25 335 PRO A N 1
ATOM 2686 C CA . PRO A 1 335 ? 11.389 34.495 -14.923 1.00 82.25 335 PRO A CA 1
ATOM 2687 C C . PRO A 1 335 ? 12.210 34.432 -13.630 1.00 82.25 335 PRO A C 1
ATOM 2689 O O . PRO A 1 335 ? 13.173 33.678 -13.542 1.00 82.25 335 PRO A O 1
ATOM 2692 N N . ASN A 1 336 ? 11.783 35.143 -12.584 1.00 83.00 336 ASN A N 1
ATOM 2693 C CA . ASN A 1 336 ? 12.451 35.151 -11.282 1.00 83.00 336 ASN A CA 1
ATOM 2694 C C . ASN A 1 336 ? 12.450 33.774 -10.588 1.00 83.00 336 ASN A C 1
ATOM 2696 O O . ASN A 1 336 ? 13.370 33.468 -9.830 1.00 83.00 336 ASN A O 1
ATOM 2700 N N . ILE A 1 337 ? 11.431 32.936 -10.822 1.00 81.50 337 ILE A N 1
ATOM 2701 C CA . ILE A 1 337 ? 11.392 31.569 -10.282 1.00 81.50 337 ILE A CA 1
ATOM 2702 C C . ILE A 1 337 ? 12.303 30.659 -11.109 1.00 81.50 337 ILE A C 1
ATOM 2704 O O . ILE A 1 337 ? 13.063 29.888 -10.524 1.00 81.50 337 ILE A O 1
ATOM 2708 N N . LEU A 1 338 ? 12.294 30.787 -12.438 1.00 83.00 338 LEU A N 1
ATOM 2709 C CA . LEU A 1 338 ? 13.162 30.017 -13.339 1.00 83.00 338 LEU A CA 1
ATOM 2710 C C . LEU A 1 338 ? 14.655 30.292 -13.080 1.00 83.00 338 LEU A C 1
ATOM 2712 O O . LEU A 1 338 ? 15.450 29.358 -12.934 1.00 83.00 338 LEU A O 1
ATOM 2716 N N . GLU A 1 339 ? 15.023 31.562 -12.890 1.00 82.56 339 GLU A N 1
ATOM 2717 C CA . GLU A 1 339 ? 16.384 31.979 -12.531 1.00 82.56 339 GLU A CA 1
ATOM 2718 C C . GLU A 1 339 ? 16.870 31.340 -11.221 1.00 82.56 339 GLU A C 1
ATOM 2720 O O . GLU A 1 339 ? 18.037 30.955 -11.117 1.00 82.56 339 GLU A O 1
ATOM 2725 N N . SER A 1 340 ? 15.977 31.149 -10.239 1.00 78.94 340 SER A N 1
ATOM 2726 C CA . SER A 1 340 ? 16.327 30.532 -8.949 1.00 78.94 340 SER A CA 1
ATOM 2727 C C . SER A 1 340 ? 16.786 29.075 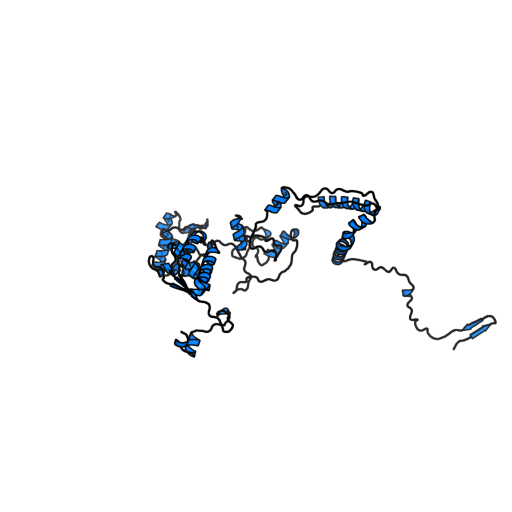-9.076 1.00 78.94 340 SER A C 1
ATOM 2729 O O . SER A 1 340 ? 17.567 28.597 -8.250 1.00 78.94 340 SER A O 1
ATOM 2731 N N . PHE A 1 341 ? 16.350 28.386 -10.132 1.00 78.12 341 PHE A N 1
ATOM 2732 C CA . PHE A 1 341 ? 16.758 27.018 -10.439 1.00 78.12 341 PHE A CA 1
ATOM 2733 C C . PHE A 1 341 ? 17.873 26.944 -11.486 1.00 78.12 341 PHE A C 1
ATOM 2735 O O . PHE A 1 341 ? 18.419 25.862 -11.687 1.00 78.12 341 PHE A O 1
ATOM 2742 N N . LYS A 1 342 ? 18.252 28.074 -12.106 1.00 82.69 342 LYS A N 1
ATOM 2743 C CA . LYS A 1 342 ? 19.166 28.138 -13.263 1.00 82.69 342 LYS A CA 1
ATOM 2744 C C . LYS A 1 342 ? 18.714 27.245 -14.427 1.00 82.69 342 LYS A C 1
ATOM 2746 O O . LYS A 1 342 ? 19.549 26.668 -15.116 1.00 82.69 342 LYS A O 1
ATOM 2751 N N . LEU A 1 343 ? 17.402 27.124 -14.617 1.00 81.19 343 LEU A N 1
ATOM 2752 C CA . LEU A 1 343 ? 16.785 26.314 -15.666 1.00 81.19 343 LEU A CA 1
ATOM 2753 C C . LEU A 1 343 ? 15.926 27.205 -16.556 1.00 81.19 343 LEU A C 1
ATOM 2755 O O . LEU A 1 343 ? 15.369 28.202 -16.090 1.00 81.19 343 LEU A O 1
ATOM 2759 N N . SER A 1 344 ? 15.811 26.845 -17.831 1.00 84.25 344 SER A N 1
ATOM 2760 C CA . SER A 1 344 ? 14.846 27.472 -18.729 1.00 84.25 344 SER A CA 1
ATOM 2761 C C . SER A 1 344 ? 13.511 26.724 -18.679 1.00 84.25 344 SER A C 1
ATOM 2763 O O . SER A 1 344 ? 13.447 25.555 -18.302 1.00 84.25 344 SER A O 1
ATOM 2765 N N . ALA A 1 345 ? 12.421 27.384 -19.069 1.00 82.94 345 ALA A N 1
ATOM 2766 C CA . ALA A 1 345 ? 11.105 26.746 -19.107 1.00 82.94 345 ALA A CA 1
ATOM 2767 C C . ALA A 1 345 ? 11.053 25.546 -20.077 1.00 82.94 345 ALA A C 1
ATOM 2769 O O . ALA A 1 345 ? 10.380 24.558 -19.793 1.00 82.94 345 ALA A O 1
ATOM 2770 N N . THR A 1 346 ? 11.839 25.573 -21.162 1.00 87.31 346 THR A N 1
ATOM 2771 C CA . THR A 1 346 ? 11.926 24.466 -22.129 1.00 87.31 346 THR A CA 1
ATOM 2772 C C . THR A 1 346 ? 12.539 23.199 -21.533 1.00 87.31 346 THR A C 1
ATOM 2774 O O . THR A 1 346 ? 12.179 22.088 -21.945 1.00 87.31 346 THR A O 1
ATOM 2777 N N . ASP A 1 347 ? 13.393 23.356 -20.518 1.00 87.62 347 ASP A N 1
ATOM 2778 C CA . ASP A 1 347 ? 14.041 22.255 -19.796 1.00 87.62 347 ASP A CA 1
ATOM 2779 C C . ASP A 1 347 ? 13.095 21.582 -18.795 1.00 87.62 347 ASP A C 1
ATOM 2781 O O . ASP A 1 347 ? 13.451 20.567 -18.200 1.00 87.62 347 ASP A O 1
ATOM 2785 N N . LEU A 1 348 ? 11.896 22.133 -18.594 1.00 91.00 348 LEU A N 1
ATOM 2786 C CA . LEU A 1 348 ? 10.957 21.701 -17.571 1.00 91.00 348 LEU A CA 1
ATOM 2787 C C . LEU A 1 348 ? 9.692 21.079 -18.166 1.00 91.00 348 LEU A C 1
ATOM 2789 O O . LEU A 1 348 ? 9.193 21.452 -19.229 1.00 91.00 348 LEU A O 1
ATOM 2793 N N . GLU A 1 349 ? 9.121 20.142 -17.426 1.00 92.81 349 GLU A N 1
ATOM 2794 C CA . GLU A 1 349 ? 7.776 19.621 -17.644 1.00 92.81 349 GLU A CA 1
ATOM 2795 C C . GLU A 1 349 ? 6.985 19.668 -16.332 1.00 92.81 349 GLU A C 1
ATOM 2797 O O . GLU A 1 349 ? 7.529 19.446 -15.251 1.00 92.81 349 GLU A O 1
ATOM 2802 N N . LYS A 1 350 ? 5.695 20.000 -16.411 1.00 93.31 350 LYS A N 1
ATOM 2803 C CA . LYS A 1 350 ? 4.800 20.028 -15.246 1.00 93.31 350 LYS A CA 1
ATOM 2804 C C . LYS A 1 350 ? 4.280 18.626 -14.932 1.00 93.31 350 LYS A C 1
ATOM 2806 O O . LYS A 1 350 ? 4.058 17.831 -15.845 1.00 93.31 350 LYS A O 1
ATOM 2811 N N . SER A 1 351 ? 4.059 18.341 -13.651 1.00 93.38 351 SER A N 1
ATOM 2812 C CA . SER A 1 351 ? 3.478 17.074 -13.206 1.00 93.38 351 SER A CA 1
ATOM 2813 C C . SER A 1 351 ? 2.092 16.829 -13.805 1.00 93.38 351 SER A C 1
ATOM 2815 O O . SER A 1 351 ? 1.252 17.733 -13.850 1.00 93.38 351 SER A O 1
ATOM 2817 N N . GLY A 1 352 ? 1.862 15.582 -14.225 1.00 92.81 352 GLY A N 1
ATOM 2818 C CA . GLY A 1 352 ? 0.554 15.067 -14.633 1.00 92.81 352 GLY A CA 1
ATOM 2819 C C . GLY A 1 352 ? -0.246 14.423 -13.496 1.00 92.81 352 GLY A C 1
ATOM 2820 O O . GLY A 1 352 ? -1.354 13.948 -13.735 1.00 92.81 352 GLY A O 1
ATOM 2821 N N . ASP A 1 353 ? 0.300 14.385 -12.278 1.00 94.69 353 ASP A N 1
ATOM 2822 C CA . ASP A 1 353 ? -0.358 13.780 -11.122 1.00 94.69 353 ASP A CA 1
ATOM 2823 C C . ASP A 1 353 ? -1.282 14.767 -10.401 1.00 94.69 353 ASP A C 1
ATOM 2825 O O . ASP A 1 353 ? -0.958 15.945 -10.221 1.00 94.69 353 ASP A O 1
ATOM 2829 N N . ILE A 1 354 ? -2.397 14.246 -9.891 1.00 94.38 354 ILE A N 1
ATOM 2830 C CA . ILE A 1 354 ? -3.272 14.943 -8.940 1.00 94.38 354 ILE A CA 1
ATOM 2831 C C . ILE A 1 354 ? -3.159 14.330 -7.544 1.00 94.38 354 ILE A C 1
ATOM 2833 O O . ILE A 1 354 ? -2.715 13.187 -7.388 1.00 94.38 354 ILE A O 1
ATOM 2837 N N . PHE A 1 355 ? -3.594 15.070 -6.529 1.00 94.38 355 PHE A N 1
ATOM 2838 C CA . PHE A 1 355 ? -3.725 14.552 -5.177 1.00 94.38 355 PHE A CA 1
ATOM 2839 C C . PHE A 1 355 ? -4.816 13.474 -5.070 1.00 94.38 355 PHE A C 1
ATOM 2841 O O . PHE A 1 355 ? -5.807 13.444 -5.800 1.00 94.38 355 PHE A O 1
ATOM 2848 N N . ASP A 1 356 ? -4.616 12.555 -4.130 1.00 92.50 356 ASP A N 1
ATOM 2849 C CA . ASP A 1 356 ? -5.618 11.605 -3.667 1.00 92.50 356 ASP A CA 1
ATOM 2850 C C . ASP A 1 356 ? -6.827 12.332 -3.061 1.00 92.50 356 ASP A C 1
ATOM 2852 O O . ASP A 1 356 ? -6.672 13.269 -2.282 1.00 92.50 356 ASP A O 1
ATOM 2856 N N . ILE A 1 357 ? -8.039 11.837 -3.310 1.00 87.19 357 ILE A N 1
ATOM 2857 C CA . ILE A 1 357 ? -9.276 12.447 -2.793 1.00 87.19 357 ILE A CA 1
ATOM 2858 C C . ILE A 1 357 ? -9.330 12.471 -1.254 1.00 87.19 357 ILE A C 1
ATOM 2860 O O . ILE A 1 357 ? -9.962 13.336 -0.640 1.00 87.19 357 ILE A O 1
ATOM 2864 N N . TRP A 1 358 ? -8.642 11.531 -0.598 1.00 92.00 358 TRP A N 1
ATOM 2865 C CA . TRP A 1 358 ? -8.493 11.537 0.856 1.00 92.00 358 TRP A CA 1
ATOM 2866 C C . TRP A 1 358 ? -7.556 12.639 1.348 1.00 92.00 358 TRP A C 1
ATOM 2868 O O . TRP A 1 358 ? -7.716 13.090 2.480 1.00 92.00 358 TRP A O 1
ATOM 2878 N N . PHE A 1 359 ? -6.617 13.102 0.520 1.00 94.31 359 PHE A N 1
ATOM 2879 C CA . PHE A 1 359 ? -5.784 14.268 0.813 1.00 94.31 359 PHE A CA 1
ATOM 2880 C C . PHE A 1 359 ? -6.611 15.555 0.710 1.00 94.31 359 PHE A C 1
ATOM 2882 O O . PHE A 1 359 ? -6.572 16.383 1.623 1.00 94.31 359 PHE A O 1
ATOM 2889 N N . ASP A 1 360 ? -7.446 15.671 -0.326 1.00 89.62 360 ASP A N 1
ATOM 2890 C CA . ASP A 1 360 ? -8.363 16.803 -0.510 1.00 89.62 360 ASP A CA 1
ATOM 2891 C C . ASP A 1 360 ? -9.337 16.922 0.671 1.00 89.62 360 ASP A C 1
ATOM 2893 O O . ASP A 1 360 ? -9.355 17.921 1.389 1.00 89.62 360 ASP A O 1
ATOM 2897 N N . SER A 1 361 ? -10.106 15.863 0.939 1.00 91.06 361 SER A N 1
ATOM 2898 C CA . SER A 1 361 ? -11.042 15.833 2.072 1.00 91.06 361 SER A CA 1
ATOM 2899 C C . SER A 1 361 ? -10.317 15.941 3.419 1.00 91.06 361 SER A C 1
ATOM 2901 O O . SER A 1 361 ? -10.761 16.668 4.314 1.00 91.06 361 SER A O 1
ATOM 2903 N N . GLY A 1 362 ? -9.163 15.284 3.552 1.00 93.56 362 GLY A N 1
ATOM 2904 C CA . GLY A 1 362 ? -8.324 15.320 4.744 1.00 93.56 362 GLY A CA 1
ATOM 2905 C C . GLY A 1 362 ? -7.866 16.729 5.097 1.00 93.56 362 GLY A C 1
ATOM 2906 O O . GLY A 1 362 ? -7.884 17.090 6.266 1.00 93.56 362 GLY A O 1
ATOM 2907 N N . SER A 1 363 ? -7.552 17.561 4.106 1.00 93.56 363 SER A N 1
ATOM 2908 C CA . SER A 1 363 ? -7.049 18.925 4.304 1.00 93.56 363 SER A CA 1
ATOM 2909 C C . SER A 1 363 ? -8.136 19.995 4.481 1.00 93.56 363 SER A C 1
ATOM 2911 O O . SER A 1 363 ? -7.811 21.165 4.694 1.00 93.56 363 SER A O 1
ATOM 2913 N N . THR A 1 364 ? -9.424 19.630 4.468 1.00 94.00 364 THR A N 1
ATOM 2914 C CA . THR A 1 364 ? -10.558 20.573 4.616 1.00 94.00 364 THR A CA 1
ATOM 2915 C C . THR A 1 364 ? -10.499 21.419 5.889 1.00 94.00 364 THR A C 1
ATOM 2917 O O . THR A 1 364 ? -10.893 22.590 5.867 1.00 94.00 364 THR A O 1
ATOM 2920 N N . TRP A 1 365 ? -9.940 20.883 6.982 1.00 94.25 365 TRP A N 1
ATOM 2921 C CA . TRP A 1 365 ? -9.720 21.635 8.220 1.00 94.25 365 TRP A CA 1
ATOM 2922 C C . TRP A 1 365 ? -8.905 22.911 7.984 1.00 94.25 365 TRP A C 1
ATOM 2924 O O . TRP A 1 365 ? -9.123 23.894 8.681 1.00 94.25 365 TRP A O 1
ATOM 2934 N N . SER A 1 366 ? -8.010 22.941 6.992 1.00 91.19 366 SER A N 1
ATOM 2935 C CA . SER A 1 366 ? -7.159 24.106 6.715 1.00 91.19 366 SER A CA 1
ATOM 2936 C C . SER A 1 366 ? -7.951 25.295 6.176 1.00 91.19 366 SER A C 1
ATOM 2938 O O . SER A 1 366 ? -7.624 26.444 6.462 1.00 91.19 366 SER A O 1
ATOM 2940 N N . SER A 1 367 ? -9.016 25.009 5.427 1.00 86.75 367 SER A N 1
ATOM 2941 C CA . SER A 1 367 ? -9.863 26.015 4.790 1.00 86.75 367 SER A CA 1
ATOM 2942 C C . SER A 1 367 ? -11.039 26.415 5.681 1.00 86.75 367 SER A C 1
ATOM 2944 O O . SER A 1 367 ? -11.430 27.582 5.708 1.00 86.75 367 SER A O 1
ATOM 2946 N N . VAL A 1 368 ? -11.597 25.459 6.432 1.00 89.69 368 VAL A N 1
ATOM 2947 C CA . VAL A 1 368 ? -12.770 25.681 7.293 1.00 89.69 368 VAL A CA 1
ATOM 2948 C C . VAL A 1 368 ? -12.364 26.191 8.679 1.00 89.69 368 VAL A C 1
ATOM 2950 O O . VAL A 1 368 ? -12.954 27.145 9.191 1.00 89.69 368 VAL A O 1
ATOM 2953 N N . LEU A 1 369 ? -11.341 25.587 9.292 1.00 88.06 369 LEU A N 1
ATOM 2954 C CA . LEU A 1 369 ? -10.839 25.965 10.613 1.00 88.06 369 LEU A CA 1
ATOM 2955 C C . LEU A 1 369 ? -9.684 26.954 10.437 1.00 88.06 369 LEU A C 1
ATOM 2957 O O . LEU A 1 369 ? -8.522 26.565 10.302 1.00 88.06 369 LEU A O 1
ATOM 2961 N N . LYS A 1 370 ? -10.017 28.248 10.416 1.00 79.81 370 LYS A N 1
ATOM 2962 C CA . LYS A 1 370 ? -9.028 29.335 10.376 1.00 79.81 370 LYS A CA 1
ATOM 2963 C C . LYS A 1 370 ? -8.137 29.312 11.625 1.00 79.81 370 LYS A C 1
ATOM 2965 O O . LYS A 1 370 ? -8.611 28.973 12.711 1.00 79.81 370 LYS A O 1
ATOM 2970 N N . ASP A 1 371 ? -6.880 29.715 11.456 1.00 79.50 371 ASP A N 1
ATOM 2971 C CA . ASP A 1 371 ? -5.868 29.803 12.518 1.00 79.50 371 ASP A CA 1
ATOM 2972 C C . ASP A 1 371 ? -5.617 28.444 13.209 1.00 79.50 371 ASP A C 1
ATOM 2974 O O . ASP A 1 371 ? -5.583 27.405 12.550 1.00 79.50 371 ASP A O 1
ATOM 2978 N N . GLU A 1 372 ? -5.441 28.432 14.532 1.00 81.81 372 GLU A N 1
ATOM 2979 C CA . GLU A 1 372 ? -5.206 27.225 15.342 1.00 81.81 372 GLU A CA 1
ATOM 2980 C C . GLU A 1 372 ? -6.502 26.562 15.842 1.00 81.81 372 GLU A C 1
ATOM 2982 O O . GLU A 1 372 ? -6.480 25.732 16.753 1.00 81.81 372 GLU A O 1
ATOM 2987 N N . LYS A 1 373 ? -7.662 26.918 15.270 1.00 92.12 373 LYS A N 1
ATOM 2988 C CA . LYS A 1 373 ? -8.949 26.366 15.711 1.00 92.12 373 LYS A CA 1
ATOM 2989 C C . LYS A 1 373 ? -9.021 24.854 15.486 1.00 92.12 373 LYS A C 1
ATOM 2991 O O . LYS A 1 373 ? -8.611 24.335 14.448 1.00 92.12 373 LYS A O 1
ATOM 2996 N N . VAL A 1 374 ? -9.636 24.182 16.456 1.00 94.00 374 VAL A N 1
ATOM 2997 C CA . VAL A 1 374 ? -9.906 22.741 16.477 1.00 94.00 374 VAL A CA 1
ATOM 2998 C C . VAL A 1 374 ? -11.417 22.550 16.568 1.00 94.00 374 VAL A C 1
ATOM 3000 O O . VAL A 1 374 ? -12.062 23.183 17.407 1.00 94.00 374 VAL A O 1
ATOM 3003 N N . ALA A 1 375 ? -11.986 21.700 15.713 1.00 94.94 375 ALA A N 1
ATOM 3004 C CA . ALA A 1 375 ? -13.416 21.413 15.724 1.00 94.94 375 ALA A CA 1
ATOM 3005 C C . ALA A 1 375 ? -13.824 20.711 17.027 1.00 94.94 375 ALA A C 1
ATOM 3007 O O . ALA A 1 375 ? -13.106 19.845 17.521 1.00 94.94 375 ALA A O 1
ATOM 3008 N N . ASP A 1 376 ? -14.992 21.034 17.580 1.00 94.56 376 ASP A N 1
ATOM 3009 C CA . ASP A 1 376 ? -15.454 20.368 18.803 1.00 94.56 376 ASP A CA 1
ATOM 3010 C C . ASP A 1 376 ? -15.829 18.900 18.557 1.00 94.56 376 ASP A C 1
ATOM 3012 O O . ASP A 1 376 ? -15.563 18.046 19.407 1.00 94.56 376 ASP A O 1
ATOM 3016 N N . VAL A 1 377 ? -16.385 18.590 17.380 1.00 93.19 377 VAL A N 1
ATOM 3017 C CA . VAL A 1 377 ? -16.754 17.230 16.976 1.00 93.19 377 VAL A CA 1
ATOM 3018 C C . VAL A 1 377 ? -16.616 17.027 15.466 1.00 93.19 377 VAL A C 1
ATOM 3020 O O . VAL A 1 377 ? -17.034 17.879 14.685 1.00 93.19 377 VAL A O 1
ATOM 3023 N N . TYR A 1 378 ? -16.063 15.884 15.060 1.00 96.75 378 TYR A N 1
ATOM 3024 C CA . TYR A 1 378 ? -16.310 15.287 13.743 1.00 96.75 378 TYR A CA 1
ATOM 3025 C C . TYR A 1 378 ? -17.285 14.117 13.911 1.00 96.75 378 TYR A C 1
ATOM 3027 O O . TYR A 1 378 ? -17.119 13.315 14.828 1.00 96.75 378 TYR A O 1
ATOM 3035 N N . LEU A 1 379 ? -18.299 14.008 13.053 1.00 93.69 379 LEU A N 1
ATOM 3036 C CA . LEU A 1 379 ? -19.344 12.988 13.154 1.00 93.69 379 LEU A CA 1
ATOM 3037 C C . LEU A 1 379 ? -19.493 12.284 11.817 1.00 93.69 379 LEU A C 1
ATOM 3039 O O . LEU A 1 379 ? -19.942 12.912 10.871 1.00 93.69 379 LEU A O 1
ATOM 3043 N N . GLU A 1 380 ? -19.145 11.003 11.756 1.00 91.75 380 GLU A N 1
ATOM 3044 C CA . GLU A 1 380 ? -19.234 10.207 10.528 1.00 91.75 380 GLU A CA 1
ATOM 3045 C C . GLU A 1 380 ? -19.391 8.706 10.830 1.00 91.75 380 GLU A C 1
ATOM 3047 O O . GLU A 1 380 ? -19.343 8.260 11.982 1.00 91.75 380 GLU A O 1
ATOM 3052 N N . GLY A 1 381 ? -19.573 7.908 9.776 1.00 84.62 381 GLY A N 1
ATOM 3053 C CA . GLY A 1 381 ? -19.680 6.455 9.856 1.00 84.62 381 GLY A CA 1
ATOM 3054 C C . GLY A 1 381 ? -18.370 5.746 10.219 1.00 84.62 381 GLY A C 1
ATOM 3055 O O . GLY A 1 381 ? -17.265 6.251 10.010 1.00 84.62 381 GLY A O 1
ATOM 3056 N N . TYR A 1 382 ? -18.491 4.519 10.729 1.00 85.00 382 TYR A N 1
ATOM 3057 C CA . TYR A 1 382 ? -17.359 3.655 11.101 1.00 85.00 382 TYR A CA 1
ATOM 3058 C C . TYR A 1 382 ? -16.333 3.427 9.968 1.00 85.00 382 TYR A C 1
ATOM 3060 O O . TYR A 1 382 ? -15.142 3.249 10.228 1.00 85.00 382 TYR A O 1
ATOM 3068 N N . ASP A 1 383 ? -16.756 3.453 8.701 1.00 81.75 383 ASP A N 1
ATOM 3069 C CA . ASP A 1 383 ? -15.870 3.352 7.529 1.00 81.75 383 ASP A CA 1
ATOM 3070 C C . ASP A 1 383 ? -14.841 4.486 7.433 1.00 81.75 383 ASP A C 1
ATOM 3072 O O . ASP A 1 383 ? -13.784 4.306 6.821 1.00 81.75 383 ASP A O 1
ATOM 3076 N N . GLN A 1 384 ? -15.096 5.627 8.075 1.00 89.50 384 GLN A N 1
ATOM 3077 C CA . GLN A 1 384 ? -14.210 6.785 8.000 1.00 89.50 384 GLN A CA 1
ATOM 3078 C C . GLN A 1 384 ? -12.942 6.654 8.853 1.00 89.50 384 GLN A C 1
ATOM 3080 O O . GLN A 1 384 ? -12.046 7.490 8.730 1.00 89.50 384 GLN A O 1
ATOM 3085 N N . PHE A 1 385 ? -12.777 5.579 9.638 1.00 91.75 385 PHE A N 1
ATOM 3086 C CA . PHE A 1 385 ? -11.508 5.302 10.326 1.00 91.75 385 PHE A CA 1
ATOM 3087 C C . PHE A 1 385 ? -10.331 5.061 9.384 1.00 91.75 385 PHE A C 1
ATOM 3089 O O . PHE A 1 385 ? -9.209 5.401 9.738 1.00 91.75 385 PHE A O 1
ATOM 3096 N N . SER A 1 386 ? -10.570 4.470 8.212 1.00 86.81 386 SER A N 1
ATOM 3097 C CA . SER A 1 386 ? -9.563 4.327 7.147 1.00 86.81 386 SER A CA 1
ATOM 3098 C C . SER A 1 386 ? -9.677 5.412 6.072 1.00 86.81 386 SER A C 1
ATOM 3100 O O . SER A 1 386 ? -8.994 5.341 5.054 1.00 86.81 386 SER A O 1
ATOM 3102 N N . GLY A 1 387 ? -10.596 6.359 6.265 1.00 89.75 387 GLY A N 1
ATOM 3103 C CA . GLY A 1 387 ? -10.900 7.449 5.348 1.00 89.75 387 GLY A CA 1
ATOM 3104 C C . GLY A 1 387 ? -10.680 8.790 6.034 1.00 89.75 387 GLY A C 1
ATOM 3105 O O . GLY A 1 387 ? -9.567 9.094 6.472 1.00 89.75 387 GLY A O 1
ATOM 3106 N N . TRP A 1 388 ? -11.749 9.580 6.145 1.00 93.12 388 TRP A N 1
ATOM 3107 C CA . TRP A 1 388 ? -11.661 10.994 6.500 1.00 93.12 388 TRP A CA 1
ATOM 3108 C C . TRP A 1 388 ? -11.081 11.280 7.891 1.00 93.12 388 TRP A C 1
ATOM 3110 O O . TRP A 1 388 ? -10.258 12.183 8.028 1.00 93.12 388 TRP A O 1
ATOM 3120 N N . PHE A 1 389 ? -11.412 10.490 8.922 1.00 95.44 389 PHE A N 1
ATOM 3121 C CA . PHE A 1 389 ? -10.834 10.708 10.257 1.00 95.44 389 PHE A CA 1
ATOM 3122 C C . PHE A 1 389 ? -9.308 10.586 10.227 1.00 95.44 389 PHE A C 1
ATOM 3124 O O . PHE A 1 389 ? -8.594 11.441 10.750 1.00 95.44 389 PHE A O 1
ATOM 3131 N N . GLN A 1 390 ? -8.801 9.534 9.581 1.00 94.81 390 GLN A N 1
ATOM 3132 C CA . GLN A 1 390 ? -7.367 9.289 9.489 1.00 94.81 390 GLN A CA 1
ATOM 3133 C C . GLN A 1 390 ? -6.674 10.334 8.614 1.00 94.81 390 GLN A C 1
ATOM 3135 O O . GLN A 1 390 ? -5.634 10.858 9.015 1.00 94.81 390 GLN A O 1
ATOM 3140 N N . SER A 1 391 ? -7.220 10.649 7.438 1.00 95.12 391 SER A N 1
ATOM 3141 C CA . SER A 1 391 ? -6.590 11.617 6.539 1.00 95.12 391 SER A CA 1
ATOM 3142 C C . SER A 1 391 ? -6.564 13.025 7.137 1.00 95.12 391 SER A C 1
ATOM 3144 O O . SER A 1 391 ? -5.534 13.702 7.058 1.00 95.12 391 SER A O 1
ATOM 3146 N N . SER A 1 392 ? -7.637 13.451 7.809 1.00 96.56 392 SER A N 1
ATOM 3147 C CA . SER A 1 392 ? -7.673 14.732 8.519 1.00 96.56 392 SER A CA 1
ATOM 3148 C C . SER A 1 392 ? -6.697 14.777 9.684 1.00 96.56 392 SER A C 1
ATOM 3150 O O . SER A 1 392 ? -5.963 15.756 9.818 1.00 96.56 392 SER A O 1
ATOM 3152 N N . LEU A 1 393 ? -6.616 13.711 10.484 1.00 96.56 393 LEU A N 1
ATOM 3153 C CA . LEU A 1 393 ? -5.628 13.619 11.557 1.00 96.56 393 LEU A CA 1
ATOM 3154 C C . LEU A 1 393 ? -4.201 13.748 11.020 1.00 96.56 393 LEU A C 1
ATOM 3156 O O . LEU A 1 393 ? -3.446 14.591 11.492 1.00 96.56 393 LEU A O 1
ATOM 3160 N N . LEU A 1 394 ? -3.832 12.931 10.031 1.00 96.12 394 LEU A N 1
ATOM 3161 C CA . LEU A 1 394 ? -2.458 12.874 9.532 1.00 96.12 394 LEU A CA 1
ATOM 3162 C C . LEU A 1 394 ? -2.033 14.186 8.862 1.00 96.12 394 LEU A C 1
ATOM 3164 O O . LEU A 1 394 ? -0.916 14.648 9.090 1.00 96.12 394 LEU A O 1
ATOM 3168 N N . THR A 1 395 ? -2.914 14.805 8.072 1.00 96.12 395 THR A N 1
ATOM 3169 C CA . THR A 1 395 ? -2.623 16.100 7.434 1.00 96.12 395 THR A CA 1
ATOM 3170 C C . THR A 1 395 ? -2.525 17.233 8.459 1.00 96.12 395 THR A C 1
ATOM 3172 O O . THR A 1 395 ? -1.618 18.058 8.359 1.00 96.12 395 THR A O 1
ATOM 3175 N N . SER A 1 396 ? -3.399 17.265 9.473 1.00 95.94 396 SER A N 1
ATOM 3176 C CA . SER A 1 396 ? -3.356 18.277 10.540 1.00 95.94 396 SER A CA 1
ATOM 3177 C C . SER A 1 396 ? -2.139 18.111 11.440 1.00 95.94 396 SER A C 1
ATOM 3179 O O . SER A 1 396 ? -1.469 19.093 11.737 1.00 95.94 396 SER A O 1
ATOM 3181 N N . VAL A 1 397 ? -1.786 16.883 11.825 1.00 95.62 397 VAL A N 1
ATOM 3182 C CA . VAL A 1 397 ? -0.571 16.620 12.610 1.00 95.62 397 VAL A CA 1
ATOM 3183 C C . VAL A 1 397 ? 0.668 17.049 11.826 1.00 95.62 397 VAL A C 1
ATOM 3185 O O . VAL A 1 397 ? 1.508 17.755 12.372 1.00 95.62 397 VAL A O 1
ATOM 3188 N N . ALA A 1 398 ? 0.742 16.731 10.530 1.00 95.25 398 ALA A N 1
ATOM 3189 C CA . ALA A 1 398 ? 1.860 17.148 9.685 1.00 95.25 398 ALA A CA 1
ATOM 3190 C C . ALA A 1 398 ? 2.011 18.677 9.574 1.00 95.25 398 ALA A C 1
ATOM 3192 O O . ALA A 1 398 ? 3.131 19.178 9.495 1.00 95.25 398 ALA A O 1
ATOM 3193 N N . ALA A 1 399 ? 0.900 19.420 9.533 1.00 94.12 399 ALA A N 1
ATOM 3194 C CA . ALA A 1 399 ? 0.906 20.860 9.269 1.00 94.12 399 ALA A CA 1
ATOM 3195 C C . ALA A 1 399 ? 0.828 21.743 10.528 1.00 94.12 399 ALA A C 1
ATOM 3197 O O . ALA A 1 399 ? 1.356 22.853 10.528 1.00 94.12 399 ALA A O 1
ATOM 3198 N N . ARG A 1 400 ? 0.145 21.280 11.579 1.00 93.38 400 ARG A N 1
ATOM 3199 C CA . ARG A 1 400 ? -0.189 22.031 12.804 1.00 93.38 400 ARG A CA 1
ATOM 3200 C C . ARG A 1 400 ? 0.273 21.349 14.090 1.00 93.38 400 ARG A C 1
ATOM 3202 O O . ARG A 1 400 ? 0.072 21.912 15.157 1.00 93.38 400 ARG A O 1
ATOM 3209 N N . ASN A 1 401 ? 0.864 20.156 14.017 1.00 94.31 401 ASN A N 1
ATOM 3210 C CA . ASN A 1 401 ? 1.279 19.372 15.182 1.00 94.31 401 ASN A CA 1
ATOM 3211 C C . ASN A 1 401 ? 0.148 18.963 16.151 1.00 94.31 401 ASN A C 1
ATOM 3213 O O . ASN A 1 401 ? 0.437 18.553 17.272 1.00 94.31 401 ASN A O 1
ATOM 3217 N N . GLN A 1 402 ? -1.117 19.034 15.724 1.00 94.81 402 GLN A N 1
ATOM 3218 C CA . GLN A 1 402 ? -2.290 18.727 16.553 1.00 94.81 402 GLN A CA 1
ATOM 3219 C C . GLN A 1 402 ? -3.420 18.086 15.735 1.00 94.81 402 GLN A C 1
ATOM 3221 O O . GLN A 1 402 ? -3.491 18.272 14.512 1.00 94.81 402 GLN A O 1
ATOM 3226 N N . ALA A 1 403 ? -4.336 17.374 16.397 1.00 96.38 403 ALA A N 1
ATOM 3227 C CA . ALA A 1 403 ? -5.563 16.885 15.765 1.00 96.38 403 ALA A CA 1
ATOM 3228 C C . ALA A 1 403 ? -6.494 18.041 15.333 1.00 96.38 403 ALA A C 1
ATOM 3230 O O . ALA A 1 403 ? -6.572 19.065 16.015 1.00 96.38 403 ALA A O 1
ATOM 3231 N N . PRO A 1 404 ? -7.265 17.887 14.238 1.00 96.31 404 PRO A N 1
ATOM 3232 C CA . PRO A 1 404 ? -8.193 18.923 13.787 1.00 96.31 404 PRO A CA 1
ATOM 3233 C C . PRO A 1 404 ? -9.540 18.888 14.527 1.00 96.31 404 PRO A C 1
ATOM 3235 O O . PRO A 1 404 ? -10.391 19.747 14.291 1.00 96.31 404 PRO A O 1
ATOM 3238 N N . TYR A 1 405 ? -9.743 17.923 15.430 1.00 96.50 405 TYR A N 1
ATOM 3239 C CA . TYR A 1 405 ? -10.966 17.728 16.205 1.00 96.50 405 TYR A CA 1
ATOM 3240 C C . TYR A 1 405 ? -10.666 17.359 17.668 1.00 96.50 405 TYR A C 1
ATOM 3242 O O . TYR A 1 405 ? -9.742 16.601 17.952 1.00 96.50 405 TYR A O 1
ATOM 3250 N N . LYS A 1 406 ? -11.481 17.865 18.602 1.00 96.69 406 LYS A N 1
ATOM 3251 C CA . LYS A 1 406 ? -11.443 17.513 20.036 1.00 96.69 406 LYS A CA 1
ATOM 3252 C C . LYS A 1 406 ? -12.163 16.196 20.316 1.00 96.69 406 LYS A C 1
ATOM 3254 O O . LYS A 1 406 ? -11.833 15.491 21.270 1.00 96.69 406 LYS A O 1
ATOM 3259 N N . SER A 1 407 ? -13.164 15.884 19.495 1.00 96.44 407 SER A N 1
ATOM 3260 C CA . SER A 1 407 ? -14.011 14.707 19.657 1.00 96.44 407 SER A CA 1
ATOM 3261 C C . SER A 1 407 ? -14.363 14.084 18.313 1.00 96.44 407 SER A C 1
ATOM 3263 O O . SER A 1 407 ? -14.524 14.796 17.323 1.00 96.44 407 SER A O 1
ATOM 3265 N N . ILE A 1 408 ? -14.570 12.770 18.297 1.00 96.31 408 ILE A N 1
ATOM 3266 C CA . ILE A 1 408 ? -15.215 12.070 17.181 1.00 96.31 408 ILE A CA 1
ATOM 3267 C C . ILE A 1 408 ? -16.495 11.385 17.659 1.00 96.31 408 ILE A C 1
ATOM 3269 O O . ILE A 1 408 ? -16.521 10.811 18.748 1.00 96.31 408 ILE A O 1
ATOM 3273 N N . PHE A 1 409 ? -17.550 11.433 16.851 1.00 94.69 409 PHE A N 1
ATOM 3274 C CA . PHE A 1 409 ? -18.761 10.638 17.017 1.00 94.69 409 PHE A CA 1
ATOM 3275 C C . PHE A 1 409 ? -18.852 9.656 15.856 1.00 94.69 409 PHE A C 1
ATOM 3277 O O . PHE A 1 409 ? -18.881 10.061 14.696 1.00 94.69 409 PHE A O 1
ATOM 3284 N N . VAL A 1 410 ? -18.894 8.367 16.172 1.00 92.12 410 VAL A N 1
ATOM 3285 C CA . VAL A 1 410 ? -18.871 7.307 15.170 1.00 92.12 410 VAL A CA 1
ATOM 3286 C C . VAL A 1 410 ? -20.186 6.559 15.204 1.00 92.12 410 VAL A C 1
ATOM 3288 O O . VAL A 1 410 ? -20.519 5.921 16.204 1.00 92.12 410 VAL A O 1
ATOM 3291 N N . HIS A 1 411 ? -20.939 6.640 14.110 1.00 86.31 411 HIS A N 1
ATOM 3292 C CA . HIS A 1 411 ? -22.177 5.885 13.961 1.00 86.31 411 HIS A CA 1
ATOM 3293 C C . HIS A 1 411 ? -21.970 4.612 13.130 1.00 86.31 411 HIS A C 1
ATOM 3295 O O . HIS A 1 411 ? -21.041 4.490 12.327 1.00 86.31 411 HIS A O 1
ATOM 3301 N N . GLY A 1 412 ? -22.855 3.636 13.339 1.00 81.44 412 GLY A N 1
ATOM 3302 C CA . GLY A 1 412 ? -22.899 2.411 12.544 1.00 81.44 412 GLY A CA 1
ATOM 3303 C C . GLY A 1 412 ? -23.450 2.642 11.134 1.00 81.44 412 GLY A C 1
ATOM 3304 O O . GLY A 1 412 ? -23.788 3.761 10.742 1.00 81.44 412 GLY A O 1
ATOM 3305 N N . PHE A 1 413 ? -23.559 1.556 10.372 1.00 78.56 413 PHE A N 1
ATOM 3306 C CA . PHE A 1 413 ? -24.216 1.566 9.067 1.00 78.56 413 PHE A CA 1
ATOM 3307 C C . PHE A 1 413 ? -25.723 1.385 9.213 1.00 78.56 413 PHE A C 1
ATOM 3309 O O . PHE A 1 413 ? -26.183 0.621 10.059 1.00 78.56 413 PHE A O 1
ATOM 3316 N N . THR A 1 414 ? -26.481 2.015 8.322 1.00 79.00 414 THR A N 1
ATOM 3317 C CA . THR A 1 414 ? -27.850 1.591 8.038 1.00 79.00 414 THR A CA 1
ATOM 3318 C C . THR A 1 414 ? -27.830 0.237 7.329 1.00 79.00 414 THR A C 1
ATOM 3320 O O . THR A 1 414 ? -27.045 -0.002 6.402 1.00 79.00 414 THR A O 1
ATOM 3323 N N . VAL A 1 415 ? -28.685 -0.668 7.798 1.00 82.38 415 VAL A N 1
ATOM 3324 C CA . VAL A 1 415 ? -28.819 -2.036 7.291 1.00 82.38 415 VAL A CA 1
ATOM 3325 C C . VAL A 1 415 ? -30.242 -2.282 6.808 1.00 82.38 415 VAL A C 1
ATOM 3327 O O . VAL A 1 415 ? -31.172 -1.644 7.299 1.00 82.38 415 VAL A O 1
ATOM 3330 N N . ASP A 1 416 ? -30.400 -3.176 5.836 1.00 82.44 416 ASP A N 1
ATOM 3331 C CA . ASP A 1 416 ? -31.711 -3.655 5.402 1.00 82.44 416 ASP A CA 1
ATOM 3332 C C . ASP A 1 416 ? -32.366 -4.577 6.448 1.00 82.44 416 ASP A C 1
ATOM 3334 O O . ASP A 1 416 ? -31.804 -4.865 7.508 1.00 82.44 416 ASP A O 1
ATOM 3338 N N . ASP A 1 417 ? -33.574 -5.049 6.143 1.00 83.38 417 ASP A N 1
ATOM 3339 C CA . ASP A 1 417 ? -34.363 -5.965 6.975 1.00 83.38 417 ASP A CA 1
ATOM 3340 C C . ASP A 1 417 ? -33.651 -7.297 7.269 1.00 83.38 417 ASP A C 1
ATOM 3342 O O . ASP A 1 417 ? -33.975 -7.982 8.241 1.00 83.38 417 ASP A O 1
ATOM 3346 N N . LYS A 1 418 ? -32.652 -7.652 6.457 1.00 84.31 418 LYS A N 1
ATOM 3347 C CA . LYS A 1 418 ? -31.832 -8.862 6.592 1.00 84.31 418 LYS A CA 1
ATOM 3348 C C . LYS A 1 418 ? -30.500 -8.592 7.293 1.00 84.31 418 LYS A C 1
ATOM 3350 O O . LYS A 1 418 ? -29.691 -9.508 7.430 1.00 84.31 418 LYS A O 1
ATOM 3355 N N . GLY A 1 419 ? -30.264 -7.360 7.745 1.00 82.00 419 GLY A N 1
ATOM 3356 C CA . GLY A 1 419 ? -29.032 -6.957 8.417 1.00 82.00 419 GLY A CA 1
ATOM 3357 C C . GLY A 1 419 ? -27.854 -6.712 7.471 1.00 82.00 419 GLY A C 1
ATOM 3358 O O . GLY A 1 419 ? -26.727 -6.542 7.944 1.00 82.00 419 GLY A O 1
ATOM 3359 N N . HIS A 1 420 ? -28.064 -6.667 6.152 1.00 80.44 420 HIS A N 1
ATOM 3360 C CA . HIS A 1 420 ? -26.998 -6.311 5.219 1.00 80.44 420 HIS A CA 1
ATOM 3361 C C . HIS A 1 420 ? -26.838 -4.798 5.136 1.00 80.44 420 HIS A C 1
ATOM 3363 O O . HIS A 1 420 ? -27.812 -4.052 5.070 1.00 80.44 420 HIS A O 1
ATOM 3369 N N . LYS A 1 421 ? -25.589 -4.331 5.057 1.00 79.06 421 LYS A N 1
ATOM 3370 C CA . LYS A 1 421 ? -25.282 -2.920 4.805 1.00 79.06 421 LYS A CA 1
ATOM 3371 C C . LYS A 1 421 ? -25.992 -2.443 3.533 1.00 79.06 421 LYS A C 1
ATOM 3373 O O . LYS A 1 421 ? -25.835 -3.047 2.468 1.00 79.06 421 LYS A O 1
ATOM 3378 N N . MET A 1 422 ? -26.725 -1.336 3.633 1.00 79.06 422 MET A N 1
ATOM 3379 C CA . MET A 1 422 ? -27.355 -0.723 2.465 1.00 79.06 422 MET A CA 1
ATOM 3380 C C . MET A 1 422 ? -26.285 -0.172 1.509 1.00 79.06 422 MET A C 1
ATOM 3382 O O . MET A 1 422 ? -25.387 0.569 1.920 1.00 79.06 422 MET A O 1
ATOM 3386 N N . SER A 1 423 ? -26.355 -0.525 0.222 1.00 73.56 423 SER A N 1
ATOM 3387 C CA . SER A 1 423 ? -25.452 0.004 -0.810 1.00 73.56 423 SER A CA 1
ATOM 3388 C C . SER A 1 423 ? -26.099 0.004 -2.195 1.00 73.56 423 SER A C 1
ATOM 3390 O O . SER A 1 423 ? -26.831 -0.915 -2.558 1.00 73.56 423 SER A O 1
ATOM 3392 N N . LYS A 1 424 ? -25.798 1.022 -3.014 1.00 72.44 424 LYS A N 1
ATOM 3393 C CA . LYS A 1 424 ? -26.365 1.143 -4.371 1.00 72.44 424 LYS A CA 1
ATOM 3394 C C . LYS A 1 424 ? -26.054 -0.075 -5.246 1.00 72.44 424 LYS A C 1
ATOM 3396 O O . LYS A 1 424 ? -26.895 -0.478 -6.036 1.00 72.44 424 LYS A O 1
ATOM 3401 N N . SER A 1 425 ? -24.876 -0.677 -5.076 1.00 70.06 425 SER A N 1
ATOM 3402 C CA . SER A 1 425 ? -24.455 -1.890 -5.789 1.00 70.06 425 SER A CA 1
ATOM 3403 C C . SER A 1 425 ? -25.313 -3.115 -5.475 1.00 70.06 425 SER A C 1
ATOM 3405 O O . SER A 1 425 ? -25.473 -3.967 -6.341 1.00 70.06 425 SER A O 1
ATOM 3407 N N . LEU A 1 426 ? -25.862 -3.208 -4.260 1.00 70.69 426 LEU A N 1
ATOM 3408 C CA . LEU A 1 426 ? -26.748 -4.302 -3.850 1.00 70.69 426 LEU A CA 1
ATOM 3409 C C . LEU A 1 426 ? -28.220 -4.028 -4.192 1.00 70.69 426 LEU A C 1
ATOM 3411 O O . LEU A 1 426 ? -29.055 -4.910 -4.024 1.00 70.69 426 LEU A O 1
ATOM 3415 N N . GLY A 1 427 ? -28.553 -2.812 -4.640 1.00 79.31 427 GLY A N 1
ATOM 3416 C CA . GLY A 1 427 ? -29.929 -2.411 -4.941 1.00 79.31 427 GLY A CA 1
ATOM 3417 C C . GLY A 1 427 ? -30.856 -2.349 -3.719 1.00 79.31 427 GLY A C 1
ATOM 3418 O O . GLY A 1 427 ? -32.048 -2.128 -3.886 1.00 79.31 427 GLY A O 1
ATOM 3419 N N . ASN A 1 428 ? -30.330 -2.507 -2.500 1.00 82.06 428 ASN A N 1
ATOM 3420 C CA . ASN A 1 428 ? -31.087 -2.535 -1.242 1.00 82.06 428 ASN A CA 1
ATOM 3421 C C . ASN A 1 428 ? -31.167 -1.155 -0.557 1.00 82.06 428 ASN A C 1
ATOM 3423 O O . ASN A 1 428 ? -31.243 -1.064 0.665 1.00 82.06 428 ASN A O 1
ATOM 3427 N N . VAL A 1 429 ? -31.096 -0.069 -1.334 1.00 81.88 429 VAL A N 1
ATOM 3428 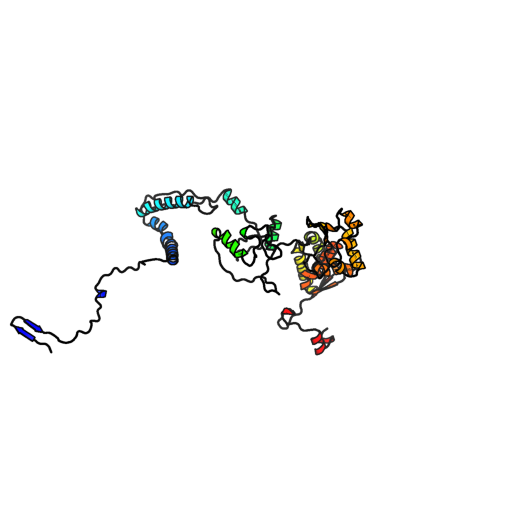C CA . VAL A 1 429 ? -31.137 1.305 -0.810 1.00 81.88 429 VAL A CA 1
ATOM 3429 C C . VAL A 1 429 ? -32.560 1.831 -0.865 1.00 81.88 429 VAL A C 1
ATOM 3431 O O . VAL A 1 429 ? -33.174 1.840 -1.928 1.00 81.88 429 VAL A O 1
ATOM 3434 N N . ILE A 1 430 ? -33.039 2.356 0.259 1.00 78.69 430 ILE A N 1
ATOM 3435 C CA . ILE A 1 430 ? -34.285 3.118 0.322 1.00 78.69 430 ILE A CA 1
ATOM 3436 C C . ILE A 1 430 ? -33.932 4.607 0.296 1.00 78.69 430 ILE A C 1
ATOM 3438 O O . ILE A 1 430 ? -33.075 5.071 1.050 1.00 78.69 430 ILE A O 1
ATOM 3442 N N . SER A 1 431 ? -34.561 5.367 -0.600 1.00 80.50 431 SER A N 1
ATOM 3443 C CA . SER A 1 431 ? -34.340 6.810 -0.698 1.00 80.50 431 SER A CA 1
ATOM 3444 C C . SER A 1 431 ? -35.055 7.537 0.444 1.00 80.50 431 SER A C 1
ATOM 3446 O O . SER A 1 431 ? -36.262 7.354 0.611 1.00 80.50 431 SER A O 1
ATOM 3448 N N . PRO A 1 432 ? -34.386 8.455 1.166 1.00 76.31 432 PRO A N 1
ATOM 3449 C CA . PRO A 1 432 ? -35.051 9.305 2.151 1.00 76.31 432 PRO A CA 1
ATOM 3450 C C . PRO A 1 432 ? -36.229 10.096 1.566 1.00 76.31 432 PRO A C 1
ATOM 3452 O O . PRO A 1 432 ? -37.206 10.339 2.262 1.00 76.31 432 PRO A O 1
ATOM 3455 N N . LYS A 1 433 ? -36.178 10.466 0.275 1.00 73.50 433 LYS A N 1
ATOM 3456 C CA . LYS A 1 433 ? -37.287 11.169 -0.395 1.00 73.50 433 LYS A CA 1
ATOM 3457 C C . LYS A 1 433 ? -38.542 10.307 -0.508 1.00 73.50 433 LYS A C 1
ATOM 3459 O O . LYS A 1 433 ? -39.641 10.844 -0.396 1.00 73.50 433 LYS A O 1
ATOM 3464 N N . ASP A 1 434 ? -38.372 9.007 -0.723 1.00 77.06 434 ASP A N 1
ATOM 3465 C CA . ASP A 1 434 ? -39.492 8.076 -0.853 1.00 77.06 434 ASP A CA 1
ATOM 3466 C C . ASP A 1 434 ? -40.147 7.865 0.519 1.00 77.06 434 ASP A C 1
ATOM 3468 O O . ASP A 1 434 ? -41.366 7.958 0.628 1.00 77.06 434 ASP A O 1
ATOM 3472 N N . ILE A 1 435 ? -39.338 7.753 1.582 1.00 71.50 435 ILE A N 1
ATOM 3473 C CA . ILE A 1 435 ? -39.823 7.678 2.972 1.00 71.50 435 ILE A CA 1
ATOM 3474 C C . ILE A 1 435 ? -40.543 8.973 3.374 1.00 71.50 435 ILE A C 1
ATOM 3476 O O . ILE A 1 435 ? -41.652 8.922 3.894 1.00 71.50 435 ILE A O 1
ATOM 3480 N N . ILE A 1 436 ? -39.969 10.148 3.085 1.00 66.56 436 ILE A N 1
ATOM 3481 C CA . ILE A 1 436 ? -40.613 11.445 3.375 1.00 66.56 436 ILE A CA 1
ATOM 3482 C C . ILE A 1 436 ? -41.974 11.547 2.688 1.00 66.56 436 ILE A C 1
ATOM 3484 O O . ILE A 1 436 ? -42.919 12.074 3.273 1.00 66.56 436 ILE A O 1
ATOM 3488 N N . LYS A 1 437 ? -42.077 11.060 1.448 1.00 60.47 437 LYS A N 1
ATOM 3489 C CA . LYS A 1 437 ? -43.330 11.067 0.691 1.00 60.47 437 LYS A CA 1
ATOM 3490 C C . LYS A 1 437 ? -44.383 10.145 1.312 1.00 60.47 437 LYS A C 1
ATOM 3492 O O . LYS A 1 437 ? -45.567 10.449 1.209 1.00 60.47 437 LYS A O 1
ATOM 3497 N N . GLU A 1 438 ? -43.961 9.039 1.917 1.00 66.00 438 GLU A N 1
ATOM 3498 C CA . GLU A 1 438 ? -44.849 8.021 2.477 1.00 66.00 438 GLU A CA 1
ATOM 3499 C C . GLU A 1 438 ? -45.279 8.323 3.920 1.00 66.00 438 GLU A C 1
ATOM 3501 O O . GLU A 1 438 ? -46.467 8.251 4.227 1.00 66.00 438 GLU A O 1
ATOM 3506 N N . VAL A 1 439 ? -44.340 8.696 4.797 1.00 66.88 439 VAL A N 1
ATOM 3507 C CA . VAL A 1 439 ? -44.582 8.839 6.247 1.00 66.88 439 VAL A CA 1
ATOM 3508 C C . VAL A 1 439 ? -44.293 10.239 6.807 1.00 66.88 439 VAL A C 1
ATOM 3510 O O . VAL A 1 439 ? -44.605 10.510 7.964 1.00 66.88 439 VAL A O 1
ATOM 3513 N N . GLY A 1 440 ? -43.761 11.161 5.998 1.00 51.53 440 GLY A N 1
ATOM 3514 C CA . GLY A 1 440 ? -43.463 12.541 6.401 1.00 51.53 440 GLY A CA 1
ATOM 3515 C C . GLY A 1 440 ? -42.064 12.745 7.000 1.00 51.53 440 GLY A C 1
ATOM 3516 O O . GLY A 1 440 ? -41.389 11.806 7.415 1.00 51.53 440 GLY A O 1
ATOM 3517 N N . VAL A 1 441 ? -41.606 14.005 7.033 1.00 51.69 441 VAL A N 1
ATOM 3518 C CA . VAL A 1 441 ? -40.255 14.382 7.505 1.00 51.69 441 VAL A CA 1
ATOM 3519 C C . VAL A 1 441 ? -40.064 14.087 8.993 1.00 51.69 441 VAL A C 1
ATOM 3521 O O . VAL A 1 441 ? -38.990 13.645 9.383 1.00 51.69 441 VAL A O 1
ATOM 3524 N N . ASP A 1 442 ? -41.094 14.293 9.812 1.00 47.25 442 ASP A N 1
ATOM 3525 C CA . ASP A 1 442 ? -40.995 14.094 11.262 1.00 47.25 442 ASP A CA 1
ATOM 3526 C C . ASP A 1 442 ? -40.988 12.617 11.667 1.00 47.25 442 ASP A C 1
ATOM 3528 O O . ASP A 1 442 ? -40.446 12.292 12.711 1.00 47.25 442 ASP A O 1
ATOM 3532 N N . ALA A 1 443 ? -41.538 11.720 10.842 1.00 46.12 443 ALA A N 1
ATOM 3533 C CA . ALA A 1 443 ? -41.428 10.276 11.058 1.00 46.12 443 ALA A CA 1
ATOM 3534 C C . ALA A 1 443 ? -40.079 9.708 10.581 1.00 46.12 443 ALA A C 1
ATOM 3536 O O . ALA A 1 443 ? -39.682 8.627 11.010 1.00 46.12 443 ALA A O 1
ATOM 3537 N N . LEU A 1 444 ? -39.391 10.411 9.670 1.00 54.81 444 LEU A N 1
ATOM 3538 C CA . LEU A 1 444 ? -38.045 10.055 9.215 1.00 54.81 444 LEU A CA 1
ATOM 3539 C C . LEU A 1 444 ? -36.950 10.518 10.195 1.00 54.81 444 LEU A C 1
ATOM 3541 O O . LEU A 1 444 ? -35.899 9.880 10.264 1.00 54.81 444 LEU A O 1
ATOM 3545 N N . ARG A 1 445 ? -37.161 11.651 10.874 1.00 56.09 445 ARG A N 1
ATOM 3546 C CA . ARG A 1 445 ? -36.249 12.194 11.895 1.00 56.09 445 ARG A CA 1
ATOM 3547 C C . ARG A 1 445 ? -36.270 11.351 13.159 1.00 56.09 445 ARG A C 1
ATOM 3549 O O . ARG A 1 445 ? -35.173 11.212 13.745 1.00 56.09 445 ARG A O 1
#

Solvent-accessible surface area (backbone atoms only — not comparable to full-atom values): 27150 Å² total; per-residue (Å²): 128,68,59,75,54,76,56,106,85,58,72,54,72,56,79,91,72,84,78,73,79,67,95,72,64,71,73,78,77,51,91,68,94,82,70,91,73,71,97,74,78,55,74,68,62,43,53,54,49,50,49,50,42,47,70,68,48,55,63,49,47,67,60,50,41,60,75,73,33,40,81,76,63,48,74,51,87,48,83,46,52,70,74,66,72,83,88,49,72,68,54,51,55,55,52,50,56,52,50,55,55,48,50,59,40,44,78,71,42,29,19,65,46,73,60,82,51,67,38,83,73,58,69,72,43,53,60,61,65,68,75,65,82,92,57,93,86,66,46,76,91,51,91,80,52,68,79,89,75,49,37,22,54,38,75,70,27,28,54,54,23,60,77,70,68,51,82,72,69,64,42,57,47,94,88,50,26,24,29,89,81,32,61,80,95,42,44,76,32,39,47,90,64,62,34,58,58,53,50,51,66,72,46,48,92,77,57,90,77,88,84,88,83,89,77,95,71,68,53,41,91,82,82,66,44,79,63,83,62,70,64,70,94,74,47,63,48,68,38,54,85,44,38,66,61,50,52,54,42,59,69,72,38,46,46,34,53,70,94,48,22,69,62,54,50,52,51,37,51,48,50,60,69,70,48,55,60,44,75,40,48,36,95,48,85,90,61,58,65,45,88,38,34,25,34,65,88,79,61,45,80,49,79,54,71,69,59,46,51,51,53,52,51,48,35,67,71,72,71,49,71,62,61,73,74,75,47,53,59,65,75,72,47,56,68,76,60,34,59,76,70,75,47,58,52,87,50,43,40,74,54,72,34,11,47,27,70,55,56,58,62,10,46,43,52,68,77,72,34,61,83,90,55,54,39,72,64,45,75,49,49,64,74,30,40,83,37,51,59,42,32,23,33,54,49,27,32,75,74,69,74,38,52,51,42,48,22,40,35,54,42,78,80,66,53,42,99,85,67,46,72,50,35,78,92,74,67,56,59,81,56,69,68,59,48,33,73,74,65,32,64,80,72,72,105

Nearest PDB structures (foldseek):
  8c9f-assembly1_A  TM=6.189E-01  e=4.424E-29  Priestia megaterium
  8c9g-assembly1_A  TM=6.045E-01  e=4.993E-29  Priestia megaterium
  8c9d-assembly1_A  TM=5.355E-01  e=6.141E-21  Priestia megaterium
  8c8w-assembly1_A  TM=5.317E-01  e=8.274E-20  Priestia megaterium
  6ldk-assembly1_A  TM=6.651E-01  e=2.436E-17  Candida albicans SC5314

Sequence (445 aa):
MLKVIVNNTYVRQFSIKQATKPPIKYTDTINLPKTKFPNRLNAVKRLELERNLVEGVFSEAYSYQQQHNHDPAFVLHDGPPYANGDLHMGHAVNKILKDITLRQHTVRGQKVNYIPGWDCHGLPIELKATAFFAAAHVQDSKGTGLVHTAPAHGPEDFLVGLENKLPVICFVNEDGVYSSKAPDFLKGKDVLGEGDRLVLENIASDVLHAGKITHSCPIDWRTKEPVIIRASEQWFMNTEKLKEQALEEISKINVYPLVQADASRKALMTQVRKRPYWCISRQRVWGVPIPVFYERETKKVILNRSLINHVCDLIKKEGNADFWWSQSVEELLPPNILESFKLSATDLEKSGDIFDIWFDSGSTWSSVLKDEKVADVYLEGYDQFSGWFQSSLLTSVAARNQAPYKSIFVHGFTVDDKGHKMSKSLGNVISPKDIIKEVGVDALR

Secondary structure (DSSP, 8-state):
--EEEEETTEEEEE--SPPP--S--GGGGS--------S---HHHHHHHHHHHIIIIIHHHHHHHHHHSEEEEEEEEPPPPBSSSPPPHHHHHHHHHHHHHHHHHHHTTEEEEEE---B--SHHHHHHHTT----TT--TTSTTS-----TTT-HHHHHHHHHTT------B-TTSBB-TTS-TTTTT-BIIIIIHHHHHHHSGGG-S----------B-TTT-PBP--------EEE-GGGHHHHHHHHHHSEEESGGGHHHHHHHHHHHHHH-SEEE-EES-SSS-B---EEETTT--EE--HHHHHHHHHHHHHHSSSTHHHHS-HHHHS-HHHHHHHT--GGGEEE---EE-HHHHHHTHHHHHS-TT--BS-EEEEGGGGGTHHHHHHHHHHHHHSS-SBSEEEEE---B-TTSPBP-GGGT-PPPHHHHHHHH-HHHH-

Mean predicted aligned error: 16.35 Å